Protein AF-A0A4R7RKN8-F1 (afdb_monomer_lite)

Radius of gyration: 35.59 Å; chains: 1; bounding box: 82×87×103 Å

Secondary structure (DSSP, 8-state):
-PPPPPP-----PPP------S-EEEEEEETTEEEEE--SS--EEEEEE-TTS-EEEE-SSS--EEEETTS--BSEEEE---S-EEEE--SSS-EEEEES-EESS-EEEE--BS--EEEEES-EESS-EEEE--BS--EEEES--STTSPPEEEEEEEEEE--BS--EEEE-SEEEEEEEEEEEBSS-EEEEE-TTS--EEEESS-EEEEE---SS-EEEEEEE-TEEEESS-EEEEE-SSEEEEEES-TT---EEEESS-EEEE--SS-EEEEE-SEEEEEEEEEEE--SS-EEEEE-TT-EEEEEEEEEE--SS-EEEEEEEEEEEESS-EEEE---SS-EEEEEEEEEEEEESS-EEEE--SS-EEEEEEEEEEEEEEEEEEE-SS-S-EEEEEEEEEEEEEEEEEE--SS-EEEEES-SS----S-EEE-S-EEEE--SSS-EEEEEESEEE-S-EEEEE-----SSTT-EEEEEEES-EESS-EEEEE-SSSEEEEEEES-EESS-EEEEE-BS--EEEEE---SSS-S----EEE-S-EEEE--BSS-EEEES---TTS----EEESS-EEEE--S-SS-EEEE-TTS--EESS-EEEES-SEE-

Foldseek 3Di:
DDDDDDDDPDPPDPPDPDLDQQWEWEWEDDPLEIETEADQGAEEWEWEQDPPQKIKIAHPPRRYWYQYPNHDTHRIDIHNHAEEYHYENAHYAYEYHAYLHEHNYEYYYAYAYHAYHAYHEQYEHQYEYEEHHHEEAYEAHQYALDPPTHAYEANAEYEEEDAYYEYEHEHEAYEHAEYHYEPHEEQYEYEPERPNQDGAYHHNEEYHEEAQYDAAHEYEYEYWHQHAEAAYEYEEEYEHHEYEYEYHDPPHLHAHAHLAEYAYEAYQEEYEYEAEHHYAANEEDHAHYHAYEYEEEYDQAYDDAYQEYEHAGHQAEYEYEHHHAEAHYQEEYEAHDQYPEEYEYEYAHAAEYAHNYEYEHEAHQEEYEYEYHYQEYEHQYEYEYAYDNYAEYEYEYAYLAYEAAEYYYHEHAHEYAYYAYHPADLHALRAEHQEEYYHAGHAAAAYEHEHESYEYNYEHAHEYAHADDPDLPGEHEAAHELYEYNEEAHAAHAYQHEYEYHAAQYEYQEEYEHEHHHYQYEHEQEHDPPDNPPPRHAYEANYEYYYAYEEEAYEYEFYDPDPPDDQRTHAHNEEYEAEQYHYDAHEYHYDPSHPYHHNYHYYYYHHPYYD

Sequence (611 aa):
MHAASSPTHRCLEALEPRIAPAGIVAVTFKGGHLTLSGDGEANLVAIEGGGSGLWFISDPVSGTQFKLNGEEATSELYLPVTGNLKVNLQGGDDNLQLFNLRIGGSVTLKDSEGRESISMLGNEVNGAVHLDTGMGDDIIQLGTSSYGELANQFNSSLTIKTGSGSDNVTVARGSYRNISADLGTGSDNFALSDEYYHGAIYVLGNVTIIGRGETDGASSIALGSETFLVTGNVKAQLGTGTGQLELNRLGQSGRSTINGNFSYQGATGSDNIYLRDNITVGGKLDLKMGKGDSQFDGDSRLDLTAGSLNYTAGTGTNYGGLDGITFTIVKDAVFNMASTTDSMFSISMEDAITVGGGLSYKGGKGGNEFSIVSEVVDIHGRLQFSSTRSMNNGFTLDADSALIGSFYYYGSRGGDILNIGDFYSQTTLGIQILGKTYLAMGSYESNELRVTDTIFRGSVSIYSGTTKGEDYERTEIVQMIDSAFQDYLYISQSGTQNSNVYLHNNTYFKTTSIYTGRGNDTVIMGNMTENLGNTHRSNLFYGAVKIILGAGNDTVILGSNDDGLIQVGNVFNSSVYLYGGSGTEDTAVYQTSFTNKFNGRLTARAFDIIN

Structure (mmCIF, N/CA/C/O backbone):
data_AF-A0A4R7RKN8-F1
#
_entry.id   AF-A0A4R7RKN8-F1
#
loop_
_atom_site.group_PDB
_atom_site.id
_atom_site.type_symbol
_atom_site.label_atom_id
_atom_site.label_alt_id
_atom_site.label_comp_id
_atom_site.label_asym_id
_atom_site.label_entity_id
_atom_site.label_seq_id
_atom_site.pdbx_PDB_ins_code
_atom_site.Cartn_x
_atom_site.Cartn_y
_atom_site.Cartn_z
_atom_site.occupancy
_atom_site.B_iso_or_equiv
_atom_site.auth_seq_id
_atom_site.auth_comp_id
_atom_site.auth_asym_id
_atom_site.auth_atom_id
_atom_site.pdbx_PDB_model_num
ATOM 1 N N . MET A 1 1 ? -16.980 70.652 54.643 1.00 42.28 1 MET A N 1
ATOM 2 C CA . MET A 1 1 ? -17.933 69.861 53.835 1.00 42.28 1 MET A CA 1
ATOM 3 C C . MET A 1 1 ? -17.710 68.400 54.164 1.00 42.28 1 MET A C 1
ATOM 5 O O . MET A 1 1 ? -16.567 67.965 54.151 1.00 42.28 1 MET A O 1
ATOM 9 N N . HIS A 1 2 ? -18.773 67.721 54.587 1.00 41.56 2 HIS A N 1
ATOM 10 C CA . HIS A 1 2 ? -18.755 66.372 55.147 1.00 41.56 2 HIS A CA 1
ATOM 11 C C . HIS A 1 2 ? -18.376 65.314 54.102 1.00 41.56 2 HIS A C 1
ATOM 13 O O . HIS A 1 2 ? -18.939 65.290 53.011 1.00 41.56 2 HIS A O 1
ATOM 19 N N . ALA A 1 3 ? -17.437 64.442 54.474 1.00 45.53 3 ALA A N 1
ATOM 20 C CA . ALA A 1 3 ? -17.086 63.231 53.747 1.00 45.53 3 ALA A CA 1
ATOM 21 C C . ALA A 1 3 ? -18.227 62.208 53.869 1.00 45.53 3 ALA A C 1
ATOM 23 O O . ALA A 1 3 ? -18.615 61.843 54.979 1.00 45.53 3 ALA A O 1
ATOM 24 N N . ALA A 1 4 ? -18.767 61.768 52.733 1.00 49.97 4 ALA A N 1
ATOM 25 C CA . ALA A 1 4 ? -19.723 60.671 52.658 1.00 49.97 4 ALA A CA 1
ATOM 26 C C . ALA A 1 4 ? -18.953 59.341 52.637 1.00 49.97 4 ALA A C 1
ATOM 28 O O . ALA A 1 4 ? -18.138 59.106 51.745 1.00 49.97 4 ALA A O 1
ATOM 29 N N . SER A 1 5 ? -19.183 58.491 53.637 1.00 55.81 5 SER A N 1
ATOM 30 C CA . SER A 1 5 ? -18.674 57.123 53.692 1.00 55.81 5 SER A CA 1
ATOM 31 C C . SER A 1 5 ? -19.453 56.231 52.721 1.00 55.81 5 SER A C 1
ATOM 33 O O . SER A 1 5 ? -20.664 56.059 52.854 1.00 55.81 5 SER A O 1
ATOM 35 N N . SER A 1 6 ? -18.751 55.648 51.746 1.00 57.94 6 SER A N 1
ATOM 36 C CA . SER A 1 6 ? -19.299 54.601 50.878 1.00 57.94 6 SER A CA 1
ATOM 37 C C . SER A 1 6 ? -19.712 53.368 51.693 1.00 57.94 6 SER A C 1
ATOM 39 O O . SER A 1 6 ? -18.959 52.948 52.577 1.00 57.94 6 SER A O 1
ATOM 41 N N . PRO A 1 7 ? -20.869 52.752 51.397 1.00 57.44 7 PRO A N 1
ATOM 42 C CA . PRO A 1 7 ? -21.296 51.525 52.052 1.00 57.44 7 PRO A CA 1
ATOM 43 C C . PRO A 1 7 ? -20.378 50.365 51.651 1.00 57.44 7 PRO A C 1
ATOM 45 O O . PRO A 1 7 ? -20.216 50.053 50.472 1.00 57.44 7 PRO A O 1
ATOM 48 N N . THR A 1 8 ? -19.781 49.709 52.644 1.00 54.69 8 THR A N 1
ATOM 49 C CA . THR A 1 8 ? -19.088 48.430 52.494 1.00 54.69 8 THR A CA 1
ATOM 50 C C . THR A 1 8 ? -20.116 47.348 52.166 1.00 54.69 8 THR A C 1
ATOM 52 O O . THR A 1 8 ? -20.802 46.826 53.045 1.00 54.69 8 THR A O 1
ATOM 55 N N . HIS A 1 9 ? -20.241 47.022 50.878 1.00 51.59 9 HIS A N 1
ATOM 56 C CA . HIS A 1 9 ? -20.934 45.820 50.429 1.00 51.59 9 HIS A CA 1
ATOM 57 C C . HIS A 1 9 ? -20.238 44.612 51.064 1.00 51.59 9 HIS A C 1
ATOM 59 O O . HIS A 1 9 ? -19.106 44.275 50.723 1.00 51.59 9 HIS A O 1
ATOM 65 N N . ARG A 1 10 ? -20.909 43.979 52.028 1.00 52.16 10 ARG A N 1
ATOM 66 C CA . ARG A 1 10 ? -20.549 42.639 52.479 1.00 52.16 10 ARG A CA 1
ATOM 67 C C . ARG A 1 10 ? -20.832 41.702 51.311 1.00 52.16 10 ARG A C 1
ATOM 69 O O . ARG A 1 10 ? -21.993 41.405 51.041 1.00 52.16 10 ARG A O 1
ATOM 76 N N . CYS A 1 11 ? -19.793 41.286 50.596 1.00 58.19 11 CYS A N 1
ATOM 77 C CA . CYS A 1 11 ? -19.895 40.117 49.738 1.00 58.19 11 CYS A CA 1
ATOM 78 C C . CYS A 1 11 ? -20.263 38.936 50.644 1.00 58.19 11 CYS A C 1
ATOM 80 O O . CYS A 1 11 ? -19.530 38.618 51.578 1.00 58.19 11 CYS A O 1
ATOM 82 N N . LEU A 1 12 ? -21.438 38.350 50.416 1.00 51.59 12 LEU A N 1
ATOM 83 C CA . LEU A 1 12 ? -21.724 36.992 50.856 1.00 51.59 12 LEU A CA 1
ATOM 84 C C . LEU A 1 12 ? -20.708 36.100 50.142 1.00 51.59 12 LEU A C 1
ATOM 86 O O . LEU A 1 12 ? -20.757 35.971 48.922 1.00 51.59 12 LEU A O 1
ATOM 90 N N . GLU A 1 13 ? -19.753 35.563 50.893 1.00 55.44 13 GLU A N 1
ATOM 91 C CA . GLU A 1 13 ? -18.920 34.453 50.440 1.00 55.44 13 GLU A CA 1
ATOM 92 C C . GLU A 1 13 ? -19.875 33.323 50.039 1.00 55.44 13 GLU A C 1
ATOM 94 O O . GLU A 1 13 ? -20.754 32.943 50.823 1.00 55.44 13 GLU A O 1
ATOM 99 N N . ALA A 1 14 ? -19.788 32.861 48.791 1.00 63.59 14 ALA A N 1
ATOM 100 C CA . ALA A 1 14 ? -20.546 31.696 48.367 1.00 63.59 14 ALA A CA 1
ATOM 101 C C . ALA A 1 14 ? -20.123 30.538 49.275 1.00 63.59 14 ALA A C 1
ATOM 103 O O . ALA A 1 14 ? -18.936 30.234 49.365 1.00 63.59 14 ALA A O 1
ATOM 104 N N . LEU A 1 15 ? -21.090 29.956 49.991 1.00 53.16 15 LEU A N 1
ATOM 105 C CA . LEU A 1 15 ? -20.882 28.739 50.769 1.00 53.16 15 LEU A CA 1
ATOM 106 C C . LEU A 1 15 ? -20.134 27.737 49.887 1.00 53.16 15 LEU A C 1
ATOM 108 O O . LEU A 1 15 ? -20.576 27.478 48.766 1.00 53.16 15 LEU A O 1
ATOM 112 N N . GLU A 1 16 ? -19.014 27.215 50.393 1.00 59.09 16 GLU A N 1
ATOM 113 C CA . GLU A 1 16 ? -18.271 26.124 49.764 1.00 59.09 16 GLU A CA 1
ATOM 114 C C . GLU A 1 16 ? -19.278 25.062 49.297 1.00 59.09 16 GLU A C 1
ATOM 116 O O . GLU A 1 16 ? -20.188 24.735 50.077 1.00 59.09 16 GLU A O 1
ATOM 121 N N . PRO A 1 17 ? -19.191 24.566 48.046 1.00 55.41 17 PRO A N 1
ATOM 122 C CA . PRO A 1 17 ? -20.092 23.533 47.570 1.00 55.41 17 PRO A CA 1
ATOM 123 C C . PRO A 1 17 ? -20.075 22.407 48.593 1.00 55.41 17 PRO A C 1
ATOM 125 O O . PRO A 1 17 ? -19.042 21.787 48.846 1.00 55.41 17 PRO A O 1
ATOM 128 N N . ARG A 1 18 ? -21.215 22.187 49.254 1.00 47.03 18 ARG A N 1
ATOM 129 C CA . ARG A 1 18 ? -21.382 20.988 50.065 1.00 47.03 18 ARG A CA 1
ATOM 130 C C . ARG A 1 18 ? -21.077 19.825 49.135 1.00 47.03 18 ARG A C 1
ATOM 132 O O . ARG A 1 18 ? -21.573 19.834 48.012 1.00 47.03 18 ARG A O 1
ATOM 139 N N . ILE A 1 19 ? -20.275 18.877 49.613 1.00 59.31 19 ILE A N 1
ATOM 140 C CA . ILE A 1 19 ? -20.050 17.576 48.980 1.00 59.31 19 ILE A CA 1
ATOM 141 C C . ILE A 1 19 ? -21.425 16.901 48.894 1.00 59.31 19 ILE A C 1
ATOM 143 O O . ILE A 1 19 ? -21.843 16.184 49.802 1.00 59.31 19 ILE A O 1
ATOM 147 N N . ALA A 1 20 ? -22.207 17.263 47.881 1.00 59.47 20 ALA A N 1
ATOM 148 C CA . ALA A 1 20 ? -23.377 16.518 47.487 1.00 59.47 20 ALA A CA 1
ATOM 149 C C . ALA A 1 20 ? -22.857 15.155 47.006 1.00 59.47 20 ALA A C 1
ATOM 151 O O . ALA A 1 20 ? -21.768 15.109 46.427 1.00 59.47 20 ALA A O 1
ATOM 152 N N . PRO A 1 21 ? -23.555 14.049 47.311 1.00 66.06 21 PRO A N 1
ATOM 153 C CA . PRO A 1 21 ? -23.196 12.754 46.740 1.00 66.06 21 PRO A CA 1
ATOM 154 C C . PRO A 1 21 ? -23.071 12.893 45.217 1.00 66.06 21 PRO A C 1
ATOM 156 O O . PRO A 1 21 ? -23.854 13.633 44.623 1.00 66.06 21 PRO A O 1
ATOM 159 N N . ALA A 1 22 ? -22.085 12.217 44.617 1.00 78.69 22 ALA A N 1
ATOM 160 C CA . ALA A 1 22 ? -21.741 12.358 43.196 1.00 78.69 22 ALA A CA 1
ATOM 161 C C . ALA A 1 22 ? -22.883 11.996 42.228 1.00 78.69 22 ALA A C 1
ATOM 163 O O . ALA A 1 22 ? -22.834 12.360 41.066 1.00 78.69 22 ALA A O 1
ATOM 164 N N . GLY A 1 23 ? -23.933 11.344 42.722 1.00 92.56 23 GLY A N 1
ATOM 165 C CA . GLY A 1 23 ? -25.165 11.071 41.994 1.00 92.56 23 GLY A CA 1
ATOM 166 C C . GLY A 1 23 ? -25.950 9.948 42.667 1.00 92.56 23 GLY A C 1
ATOM 167 O O . GLY A 1 23 ? -25.473 9.305 43.615 1.00 92.56 23 GLY A O 1
ATOM 168 N N . ILE A 1 24 ? -27.179 9.714 42.216 1.00 95.62 24 ILE A N 1
ATOM 169 C CA . ILE A 1 24 ? -28.007 8.571 42.604 1.00 95.62 24 ILE A CA 1
ATOM 170 C C . ILE A 1 24 ? -28.349 7.749 41.362 1.00 95.62 24 ILE A C 1
ATOM 172 O O . ILE A 1 24 ? -29.172 8.141 40.537 1.00 95.62 24 ILE A O 1
ATOM 176 N N . VAL A 1 25 ? -27.834 6.522 41.311 1.00 97.31 25 VAL A N 1
ATOM 177 C CA . VAL A 1 25 ? -28.159 5.545 40.270 1.00 97.31 25 VAL A CA 1
ATOM 178 C C . VAL A 1 25 ? -29.344 4.686 40.713 1.00 97.31 25 VAL A C 1
ATOM 180 O O . VAL A 1 25 ? -29.283 3.918 41.678 1.00 97.31 25 VAL A O 1
ATOM 183 N N . ALA A 1 26 ? -30.452 4.768 39.983 1.00 98.06 26 ALA A N 1
ATOM 184 C CA . ALA A 1 26 ? -31.601 3.895 40.175 1.00 98.06 26 ALA A CA 1
ATOM 185 C C . ALA A 1 26 ? -31.311 2.484 39.640 1.00 98.06 26 ALA A C 1
ATOM 187 O O . ALA A 1 26 ? -30.975 2.294 38.471 1.00 98.06 26 ALA A O 1
ATOM 188 N N . VAL A 1 27 ? -31.506 1.474 40.489 1.00 98.31 27 VAL A N 1
ATOM 189 C CA . VAL A 1 27 ? -31.239 0.066 40.176 1.00 98.31 27 VAL A CA 1
ATOM 190 C C . VAL A 1 27 ? -32.550 -0.704 40.122 1.00 98.31 27 VAL A C 1
ATOM 192 O O . VAL A 1 27 ? -33.310 -0.728 41.083 1.00 98.31 27 VAL A O 1
ATOM 195 N N . THR A 1 28 ? -32.832 -1.371 39.006 1.00 98.31 28 THR A N 1
ATOM 196 C CA . THR A 1 28 ? -33.967 -2.294 38.874 1.00 98.31 28 THR A CA 1
ATOM 197 C C . THR A 1 28 ? -33.461 -3.710 38.661 1.00 98.31 28 THR A C 1
ATOM 199 O O . THR A 1 28 ? -32.707 -3.969 37.722 1.00 98.31 28 THR A O 1
ATOM 202 N N . PHE A 1 29 ? -33.925 -4.643 39.492 1.00 97.94 29 PHE A N 1
ATOM 203 C CA . PHE A 1 29 ? -33.622 -6.066 39.348 1.00 97.94 29 PHE A CA 1
ATOM 204 C C . PHE A 1 29 ? -34.909 -6.881 39.239 1.00 97.94 29 PHE A C 1
ATOM 206 O O . PHE A 1 29 ? -35.683 -6.974 40.193 1.00 97.94 29 PHE A O 1
ATOM 213 N N . LYS A 1 30 ? -35.157 -7.475 38.065 1.00 98.06 30 LYS A N 1
ATOM 214 C CA . LYS A 1 30 ? -36.385 -8.239 37.799 1.00 98.06 30 LYS A CA 1
ATOM 215 C C . LYS A 1 30 ? -36.113 -9.425 36.886 1.00 98.06 30 LYS A C 1
ATOM 217 O O . LYS A 1 30 ? -35.600 -9.264 35.785 1.00 98.06 30 LYS A O 1
ATOM 222 N N . GLY A 1 31 ? -36.501 -10.622 37.332 1.00 96.12 31 GLY A N 1
ATOM 223 C CA . GLY A 1 31 ? -36.382 -11.848 36.534 1.00 96.12 31 GLY A CA 1
ATOM 224 C C . GLY A 1 31 ? -34.944 -12.193 36.134 1.00 96.12 31 GLY A C 1
ATOM 225 O O . GLY A 1 31 ? -34.738 -12.730 35.054 1.00 96.12 31 GLY A O 1
ATOM 226 N N . GLY A 1 32 ? -33.953 -11.835 36.957 1.00 96.81 32 GLY A N 1
ATOM 227 C CA . GLY A 1 32 ? -32.534 -12.046 36.652 1.00 96.81 32 GLY A CA 1
ATOM 228 C C . GLY A 1 32 ? -31.902 -10.980 35.749 1.00 96.81 32 GLY A C 1
ATOM 229 O O . GLY A 1 32 ? -30.714 -11.086 35.462 1.00 96.81 32 GLY A O 1
ATOM 230 N N . HIS A 1 33 ? -32.653 -9.963 35.312 1.00 97.88 33 HIS A N 1
ATOM 231 C CA . HIS A 1 33 ? -32.143 -8.832 34.531 1.00 97.88 33 HIS A CA 1
ATOM 232 C C . HIS A 1 33 ? -31.826 -7.640 35.439 1.00 97.88 33 HIS A C 1
ATOM 234 O O . HIS A 1 33 ? -32.627 -7.314 36.321 1.00 97.88 33 HIS A O 1
ATOM 240 N N . LEU A 1 34 ? -30.698 -6.977 35.183 1.00 98.19 34 LEU A N 1
ATOM 241 C CA . LEU A 1 34 ? -30.262 -5.762 35.869 1.00 98.19 34 LEU A CA 1
ATOM 242 C C . LEU A 1 34 ? -30.430 -4.551 34.946 1.00 98.19 34 LEU A C 1
ATOM 244 O O . LEU A 1 34 ? -30.046 -4.587 33.776 1.00 98.19 34 LEU A O 1
ATOM 248 N N . THR A 1 35 ? -31.019 -3.476 35.461 1.00 98.44 35 THR A N 1
ATOM 249 C CA . THR A 1 35 ? -31.068 -2.169 34.797 1.00 98.44 35 THR A CA 1
ATOM 250 C C . THR A 1 35 ? -30.558 -1.092 35.742 1.00 98.44 35 THR A C 1
ATOM 252 O O . THR A 1 35 ? -31.062 -0.988 36.858 1.00 98.44 35 THR A O 1
ATOM 255 N N . LEU A 1 36 ? -29.592 -0.300 35.286 1.00 98.31 36 LEU A N 1
ATOM 256 C CA . LEU A 1 36 ? -29.074 0.886 35.961 1.00 98.31 36 LEU A CA 1
ATOM 257 C C . LEU A 1 36 ? -29.529 2.130 35.198 1.00 98.31 36 LEU A C 1
ATOM 259 O O . LEU A 1 36 ? -29.464 2.153 33.967 1.00 98.31 36 LEU A O 1
ATOM 263 N N . SER A 1 37 ? -30.009 3.133 35.924 1.00 98.19 37 SER A N 1
ATOM 264 C CA . SER A 1 37 ? -30.375 4.434 35.378 1.00 98.19 37 SER A CA 1
ATOM 265 C C . SER A 1 37 ? -29.752 5.532 36.225 1.00 98.19 37 SER A C 1
ATOM 267 O O . SER A 1 37 ? -30.117 5.643 37.392 1.00 98.19 37 SER A O 1
ATOM 269 N N . GLY A 1 38 ? -28.852 6.319 35.653 1.00 96.81 38 GLY A N 1
ATOM 270 C CA . GLY A 1 38 ? -28.272 7.480 36.325 1.00 96.81 38 GLY A CA 1
ATOM 271 C C . GLY A 1 38 ? -29.246 8.652 36.383 1.00 96.81 38 GLY A C 1
ATOM 272 O O . GLY A 1 38 ? -30.411 8.544 35.966 1.00 96.81 38 GLY A O 1
ATOM 273 N N . ASP A 1 39 ? -28.756 9.737 36.959 1.00 95.81 39 ASP A N 1
ATOM 274 C CA . ASP A 1 39 ? -29.462 10.986 37.222 1.00 95.81 39 ASP A CA 1
ATOM 275 C C . ASP A 1 39 ? -28.971 12.161 36.362 1.00 95.81 39 ASP A C 1
ATOM 277 O O . ASP A 1 39 ? -29.488 13.268 36.521 1.00 95.81 39 ASP A O 1
ATOM 281 N N . GLY A 1 40 ? -28.044 11.912 35.430 1.00 94.88 40 GLY A N 1
ATOM 282 C CA . GLY A 1 40 ? -27.421 12.925 34.577 1.00 94.88 40 GLY A CA 1
ATOM 283 C C . GLY A 1 40 ? -26.260 13.684 35.229 1.00 94.88 40 GLY A C 1
ATOM 284 O O . GLY A 1 40 ? -25.794 14.671 34.663 1.00 94.88 40 GLY A O 1
ATOM 285 N N . GLU A 1 41 ? -25.827 13.272 36.424 1.00 94.62 41 GLU A N 1
ATOM 286 C CA . GLU A 1 41 ? -24.601 13.749 37.073 1.00 94.62 41 GLU A CA 1
ATOM 287 C C . GLU A 1 41 ? -23.450 12.752 36.837 1.00 94.62 41 GLU A C 1
ATOM 289 O O . GLU A 1 41 ? -23.668 11.640 36.368 1.00 94.62 41 GLU A O 1
ATOM 294 N N . ALA A 1 42 ? -22.214 13.123 37.183 1.00 94.62 42 ALA A N 1
ATOM 295 C CA . ALA A 1 42 ? -21.057 12.236 37.041 1.00 94.62 42 ALA A CA 1
ATOM 296 C C . ALA A 1 42 ? -21.107 11.068 38.044 1.00 94.62 42 ALA A C 1
ATOM 298 O O . ALA A 1 42 ? -20.873 11.257 39.240 1.00 94.62 42 ALA A O 1
ATOM 299 N N . ASN A 1 43 ? -21.355 9.848 37.572 1.00 95.69 43 ASN A N 1
ATOM 300 C CA . ASN A 1 43 ? -21.441 8.660 38.412 1.00 95.69 43 ASN A CA 1
ATOM 301 C C . ASN A 1 43 ? -20.226 7.742 38.250 1.00 95.69 43 ASN A C 1
ATOM 303 O O . ASN A 1 43 ? -19.734 7.504 37.149 1.00 95.69 43 ASN A O 1
ATOM 307 N N . LEU A 1 44 ? -19.788 7.124 39.350 1.00 95.94 44 LEU A N 1
ATOM 308 C CA . LEU A 1 44 ? -18.836 6.017 39.308 1.00 95.94 44 LEU A CA 1
ATOM 309 C C . LEU A 1 44 ? -19.531 4.725 39.734 1.00 95.94 44 LEU A C 1
ATOM 311 O O . LEU A 1 44 ? -20.029 4.595 40.852 1.00 95.94 44 LEU A O 1
ATOM 315 N N . VAL A 1 45 ? -19.545 3.742 38.836 1.00 97.31 45 VAL A N 1
ATOM 316 C CA . VAL A 1 45 ? -20.195 2.450 39.046 1.00 97.31 45 VAL A CA 1
ATOM 317 C C . VAL A 1 45 ? -19.225 1.319 38.728 1.00 97.31 45 VAL A C 1
ATOM 319 O O . VAL A 1 45 ? -18.856 1.107 37.577 1.00 97.31 45 VAL A O 1
ATOM 322 N N . ALA A 1 46 ? -18.873 0.524 39.733 1.00 97.69 46 ALA A N 1
ATOM 323 C CA . ALA A 1 46 ? -18.143 -0.725 39.562 1.00 97.69 46 ALA A CA 1
ATOM 324 C C . ALA A 1 46 ? -19.080 -1.923 39.770 1.00 97.69 46 ALA A C 1
ATOM 326 O O . ALA A 1 46 ? -19.857 -1.957 40.723 1.00 97.69 46 ALA A O 1
ATOM 327 N N . ILE A 1 47 ? -19.004 -2.918 38.884 1.00 97.62 47 ILE A N 1
ATOM 328 C CA . ILE A 1 47 ? -19.710 -4.196 38.996 1.00 97.62 47 ILE A CA 1
ATOM 329 C C . ILE A 1 47 ? -18.693 -5.329 38.891 1.00 97.62 47 ILE A C 1
ATOM 331 O O . ILE A 1 47 ? -18.111 -5.558 37.830 1.00 97.62 47 ILE A O 1
ATOM 335 N N . GLU A 1 48 ? -18.519 -6.077 39.975 1.00 97.50 48 GLU A N 1
ATOM 336 C CA . GLU A 1 48 ? -17.587 -7.200 40.046 1.00 97.50 48 GLU A CA 1
ATOM 337 C C . GLU A 1 48 ? -18.316 -8.540 40.201 1.00 97.50 48 GLU A C 1
ATOM 339 O O . GLU A 1 48 ? -19.270 -8.685 40.973 1.00 97.50 48 GLU A O 1
ATOM 344 N N . GLY A 1 49 ? -17.860 -9.549 39.461 1.00 95.69 49 GLY A N 1
ATOM 345 C CA . GLY A 1 49 ? -18.356 -10.915 39.557 1.00 95.69 49 GLY A CA 1
ATOM 346 C C . GLY A 1 49 ? -17.818 -11.624 40.796 1.00 95.69 49 GLY A C 1
ATOM 347 O O . GLY A 1 49 ? -16.633 -11.927 40.892 1.00 95.69 49 GLY A O 1
ATOM 348 N N . GLY A 1 50 ? -18.700 -11.963 41.733 1.00 89.44 50 GLY A N 1
ATOM 349 C CA . GLY A 1 50 ? -18.371 -12.767 42.905 1.00 89.44 50 GLY A CA 1
ATOM 350 C C . GLY A 1 50 ? -18.348 -14.273 42.616 1.00 89.44 50 GLY A C 1
ATOM 351 O O . GLY A 1 50 ? -19.061 -14.785 41.749 1.00 89.44 50 GLY A O 1
ATOM 352 N N . GLY A 1 51 ? -17.591 -15.027 43.425 1.00 79.44 51 GLY A N 1
ATOM 353 C CA . GLY A 1 51 ? -17.387 -16.484 43.299 1.00 79.44 51 GLY A CA 1
ATOM 354 C C . GLY A 1 51 ? -18.627 -17.389 43.452 1.00 79.44 51 GLY A C 1
ATOM 355 O O . GLY A 1 51 ? -18.488 -18.607 43.513 1.00 79.44 51 GLY A O 1
ATOM 356 N N . SER A 1 52 ? -19.837 -16.829 43.512 1.00 86.25 52 SER A N 1
ATOM 357 C CA . SER A 1 52 ? -21.122 -17.540 43.636 1.00 86.25 52 SER A CA 1
ATOM 358 C C . SER A 1 52 ? -22.166 -17.121 42.588 1.00 86.25 52 SER A C 1
ATOM 360 O O . SER A 1 52 ? -23.332 -17.493 42.702 1.00 86.25 52 SER A O 1
ATOM 362 N N . GLY A 1 53 ? -21.773 -16.344 41.571 1.00 87.50 53 GLY A N 1
ATOM 363 C CA . GLY A 1 53 ? -22.710 -15.768 40.596 1.00 87.50 53 GLY A CA 1
ATOM 364 C C . GLY A 1 53 ? -23.487 -14.556 41.124 1.00 87.50 53 GLY A C 1
ATOM 365 O O . GLY A 1 53 ? -24.377 -14.058 40.440 1.00 87.50 53 GLY A O 1
ATOM 366 N N . LEU A 1 54 ? -23.153 -14.074 42.325 1.00 96.00 54 LEU A N 1
ATOM 367 C CA . LEU A 1 54 ? -23.560 -12.756 42.805 1.00 96.00 54 LEU A CA 1
ATOM 368 C C . LEU A 1 54 ? -22.672 -11.689 42.172 1.00 96.00 54 LEU A C 1
ATOM 370 O O . LEU A 1 54 ? -21.461 -11.868 42.090 1.00 96.00 54 LEU A O 1
ATOM 374 N N . TRP A 1 55 ? -23.269 -10.584 41.747 1.00 97.38 55 TRP A N 1
ATOM 375 C CA . TRP A 1 55 ? -22.550 -9.389 41.323 1.00 97.38 55 TRP A CA 1
ATOM 376 C C . TRP A 1 55 ? -22.522 -8.396 42.476 1.00 97.38 55 TRP A C 1
ATOM 378 O O . TRP A 1 55 ? -23.552 -8.182 43.123 1.00 97.38 55 TRP A O 1
ATOM 388 N N . PHE A 1 56 ? -21.354 -7.815 42.718 1.00 97.44 56 PHE A N 1
ATOM 389 C CA . PHE A 1 56 ? -21.135 -6.752 43.685 1.00 97.44 56 PHE A CA 1
ATOM 390 C C . PHE A 1 56 ? -21.126 -5.415 42.948 1.00 97.44 56 PHE A C 1
ATOM 392 O O . PHE A 1 56 ? -20.272 -5.208 42.092 1.00 97.44 56 PHE A O 1
ATOM 399 N N . ILE A 1 57 ? -22.102 -4.553 43.236 1.00 97.62 57 ILE A N 1
ATOM 400 C CA . ILE A 1 57 ? -22.218 -3.210 42.656 1.00 97.62 57 ILE A CA 1
ATOM 401 C C . ILE A 1 57 ? -21.797 -2.207 43.723 1.00 97.62 57 ILE A C 1
ATOM 403 O O . ILE A 1 57 ? -22.348 -2.241 44.827 1.00 97.62 57 ILE A O 1
ATOM 407 N N . SER A 1 58 ? -20.853 -1.332 43.405 1.00 96.94 58 SER A N 1
ATOM 408 C CA . SER A 1 58 ? -20.289 -0.368 44.348 1.00 96.94 58 SER A CA 1
ATOM 409 C C . SER A 1 58 ? -19.788 0.896 43.653 1.00 96.94 58 SER A C 1
ATOM 411 O O . SER A 1 58 ? -19.708 0.966 42.426 1.00 96.94 58 SER A O 1
ATOM 413 N N . ASP A 1 59 ? -19.438 1.888 44.467 1.00 93.38 59 ASP A N 1
ATOM 414 C CA . ASP A 1 59 ? -18.599 3.013 44.075 1.00 93.38 59 ASP A CA 1
ATOM 415 C C . ASP A 1 59 ? -17.314 2.998 44.925 1.00 93.38 59 ASP A C 1
ATOM 417 O O . ASP A 1 59 ? -17.375 3.271 46.129 1.00 93.38 59 ASP A O 1
ATOM 421 N N . PRO A 1 60 ? -16.144 2.679 44.350 1.00 82.50 60 PRO A N 1
ATOM 422 C CA . PRO A 1 60 ? -14.882 2.689 45.080 1.00 82.50 60 PRO A CA 1
ATOM 423 C C . PRO A 1 60 ? -14.423 4.058 45.617 1.00 82.50 60 PRO A C 1
ATOM 425 O O . PRO A 1 60 ? -13.581 4.058 46.518 1.00 82.50 60 PRO A O 1
ATOM 428 N N . VAL A 1 61 ? -14.876 5.206 45.081 1.00 82.88 61 VAL A N 1
ATOM 429 C CA . VAL A 1 61 ? -14.250 6.517 45.382 1.00 82.88 61 VAL A CA 1
ATOM 430 C C . VAL A 1 61 ? -15.191 7.740 45.398 1.00 82.88 61 VAL A C 1
ATOM 432 O O . VAL A 1 61 ? -14.948 8.647 46.194 1.00 82.88 61 VAL A O 1
ATOM 435 N N . SER A 1 62 ? -16.214 7.834 44.541 1.00 71.44 62 SER A N 1
ATOM 436 C CA . SER A 1 62 ? -16.866 9.116 44.190 1.00 71.44 62 SER A CA 1
ATOM 437 C C . SER A 1 62 ? -18.070 9.519 45.060 1.00 71.44 62 SER A C 1
ATOM 439 O O . SER A 1 62 ? -18.403 10.698 45.149 1.00 71.44 62 SER A O 1
ATOM 441 N N . GLY A 1 63 ? -18.679 8.581 45.787 1.00 89.19 63 GLY A N 1
ATOM 442 C CA . GLY A 1 63 ? -19.868 8.814 46.608 1.00 89.19 63 GLY A CA 1
ATOM 443 C C . GLY A 1 63 ? -21.213 8.648 45.883 1.00 89.19 63 GLY A C 1
ATOM 444 O O . GLY A 1 63 ? -22.231 9.070 46.439 1.00 89.19 63 GLY A O 1
ATOM 445 N N . THR A 1 64 ? -21.246 8.047 44.690 1.00 95.50 64 THR A N 1
ATOM 446 C CA . THR A 1 64 ? -22.461 7.583 44.008 1.00 95.50 64 THR A CA 1
ATOM 447 C C . THR A 1 64 ? -23.232 6.620 44.913 1.00 95.50 64 THR A C 1
ATOM 449 O O . THR A 1 64 ? -22.667 5.719 45.537 1.00 95.50 64 THR A O 1
ATOM 452 N N . GLN A 1 65 ? -24.548 6.814 45.000 1.00 96.19 65 GLN A N 1
ATOM 453 C CA . GLN A 1 65 ? -25.439 5.935 45.758 1.00 96.19 65 GLN A CA 1
ATOM 454 C C . GLN A 1 65 ? -26.382 5.163 44.834 1.00 96.19 65 GLN A C 1
ATOM 456 O O . GLN A 1 65 ? -26.759 5.629 43.763 1.00 96.19 65 GLN A O 1
ATOM 461 N N . PHE A 1 66 ? -26.823 3.988 45.275 1.00 97.44 66 PHE A N 1
ATOM 462 C CA . PHE A 1 66 ? -27.632 3.058 44.496 1.00 97.44 66 PHE A CA 1
ATOM 463 C C . PHE A 1 66 ? -29.014 2.877 45.112 1.00 97.44 66 PHE A C 1
ATOM 465 O O . PHE A 1 66 ? -29.148 2.523 46.282 1.00 97.44 66 PHE A O 1
ATOM 472 N N . LYS A 1 67 ? -30.064 3.077 44.311 1.00 97.75 67 LYS A N 1
ATOM 473 C CA . LYS A 1 67 ? -31.460 2.976 44.753 1.00 97.75 67 LYS A CA 1
ATOM 474 C C . LYS A 1 67 ? -32.144 1.736 44.176 1.00 97.75 67 LYS A C 1
ATOM 476 O O . LYS A 1 67 ? -32.685 1.787 43.070 1.00 97.75 67 LYS A O 1
ATOM 481 N N . LEU A 1 68 ? -32.148 0.619 44.908 1.00 97.94 68 LEU A N 1
ATOM 482 C CA . LEU A 1 68 ? -32.730 -0.643 44.432 1.00 97.94 68 LEU A CA 1
ATOM 483 C C . LEU A 1 68 ? -34.262 -0.633 44.497 1.00 97.94 68 LEU A C 1
ATOM 485 O O . LEU A 1 68 ? -34.844 -0.553 45.569 1.00 97.94 68 LEU A O 1
ATOM 489 N N . ASN A 1 69 ? -34.933 -0.754 43.350 1.00 96.69 69 ASN A N 1
ATOM 490 C CA . ASN A 1 69 ? -36.391 -0.880 43.223 1.00 96.69 69 ASN A CA 1
ATOM 491 C C . ASN A 1 69 ? -37.194 0.191 44.001 1.00 96.69 69 ASN A C 1
ATOM 493 O O . ASN A 1 69 ? -38.326 -0.054 44.416 1.00 96.69 69 ASN A O 1
ATOM 497 N N . GLY A 1 70 ? -36.621 1.387 44.173 1.00 95.25 70 GLY A N 1
ATOM 498 C CA . GLY A 1 70 ? -37.243 2.504 44.887 1.00 95.25 70 GLY A CA 1
ATOM 499 C C . GLY A 1 70 ? -37.004 2.543 46.402 1.00 95.25 70 GLY A C 1
ATOM 500 O O . GLY A 1 70 ? -37.537 3.451 47.039 1.00 95.25 70 GLY A O 1
ATOM 501 N N . GLU A 1 71 ? -36.210 1.625 46.959 1.00 96.81 71 GLU A N 1
ATOM 502 C CA . GLU A 1 71 ? -35.792 1.622 48.371 1.00 96.81 71 GLU A CA 1
ATOM 503 C C . GLU A 1 71 ? -34.886 2.816 48.722 1.00 96.81 71 GLU A C 1
ATOM 505 O O . GLU A 1 71 ? -34.615 3.666 47.879 1.00 96.81 71 GLU A O 1
ATOM 510 N N . GLU A 1 72 ? -34.448 2.930 49.976 1.00 96.19 72 GLU A N 1
ATOM 511 C CA . GLU A 1 72 ? -33.461 3.946 50.367 1.00 96.19 72 GLU A CA 1
ATOM 512 C C . GLU A 1 72 ? -32.121 3.702 49.660 1.00 96.19 72 GLU A C 1
ATOM 514 O O . GLU A 1 72 ? -31.754 2.561 49.379 1.00 96.19 72 GLU A O 1
ATOM 519 N N . ALA A 1 73 ? -31.400 4.780 49.351 1.00 96.62 73 ALA A N 1
ATOM 520 C CA . ALA A 1 73 ? -30.136 4.674 48.634 1.00 96.62 73 ALA A CA 1
ATOM 521 C C . ALA A 1 73 ? -29.044 4.052 49.526 1.00 96.62 73 ALA A C 1
ATOM 523 O O . ALA A 1 73 ? -28.919 4.390 50.705 1.00 96.62 73 ALA A O 1
ATOM 524 N N . THR A 1 74 ? -28.242 3.152 48.962 1.00 96.12 74 THR A N 1
ATOM 525 C CA . THR A 1 74 ? -27.115 2.489 49.636 1.00 96.12 74 THR A CA 1
ATOM 526 C C . THR A 1 74 ? -25.818 2.737 48.869 1.00 96.12 74 THR A C 1
ATOM 528 O O . THR A 1 74 ? -25.845 3.130 47.710 1.00 96.12 74 THR A O 1
ATOM 531 N N . SER A 1 75 ? -24.658 2.519 49.490 1.00 94.19 75 SER A N 1
ATOM 532 C CA . SER A 1 75 ? -23.362 2.614 48.794 1.00 94.19 75 SER A CA 1
ATOM 533 C C . SER A 1 75 ? -23.006 1.353 48.000 1.00 94.19 75 SER A C 1
ATOM 535 O O . SER A 1 75 ? -22.096 1.378 47.180 1.00 94.19 75 SER A O 1
ATOM 537 N N . GLU A 1 76 ? -23.690 0.238 48.267 1.00 96.62 76 GLU A N 1
ATOM 538 C CA . GLU A 1 76 ? -23.364 -1.079 47.720 1.00 96.62 76 GLU A CA 1
ATOM 539 C C . GLU A 1 76 ? -24.619 -1.943 47.552 1.00 96.62 76 GLU A C 1
ATOM 541 O O . GLU A 1 76 ? -25.576 -1.822 48.329 1.00 96.62 76 GLU A O 1
ATOM 546 N N . LEU A 1 77 ? -24.593 -2.859 46.578 1.00 97.38 77 LEU A N 1
ATOM 547 C CA . LEU A 1 77 ? -25.624 -3.874 46.345 1.00 97.38 77 LEU A CA 1
ATOM 548 C C . LEU A 1 77 ? -25.007 -5.229 45.961 1.00 97.38 77 LEU A C 1
ATOM 550 O O . LEU A 1 77 ? -23.967 -5.298 45.312 1.00 97.38 77 LEU A O 1
ATOM 554 N N . TYR A 1 78 ? -25.710 -6.316 46.297 1.00 96.94 78 TYR A N 1
ATOM 555 C CA . TYR A 1 78 ? -25.352 -7.687 45.918 1.00 96.94 78 TYR A CA 1
ATOM 556 C C . TYR A 1 78 ? -26.535 -8.351 45.216 1.00 96.94 78 TYR A C 1
ATOM 558 O O . TYR A 1 78 ? -27.584 -8.548 45.831 1.00 96.94 78 TYR A O 1
ATOM 566 N N . LEU A 1 79 ? -26.387 -8.703 43.936 1.00 97.25 79 LEU A N 1
ATOM 567 C CA . LEU A 1 79 ? -27.503 -9.189 43.115 1.00 97.25 79 LEU A CA 1
ATOM 568 C C . LEU A 1 79 ? -27.142 -10.471 42.340 1.00 97.25 79 LEU A C 1
ATOM 570 O O . LEU A 1 79 ? -26.085 -10.524 41.716 1.00 97.25 79 LEU A O 1
ATOM 574 N N . PRO A 1 80 ? -28.008 -11.504 42.312 1.00 96.56 80 PRO A N 1
ATOM 575 C CA . PRO A 1 80 ? -27.795 -12.720 41.521 1.00 96.56 80 PRO A CA 1
ATOM 576 C C . PRO A 1 80 ? -28.221 -12.510 40.058 1.00 96.56 80 PRO A C 1
ATOM 578 O O . PRO A 1 80 ? -29.274 -12.987 39.626 1.00 96.56 80 PRO A O 1
ATOM 581 N N . VAL A 1 81 ? -27.445 -11.746 39.291 1.00 94.88 81 VAL A N 1
ATOM 582 C CA . VAL A 1 81 ? -27.788 -11.414 37.899 1.00 94.88 81 VAL A CA 1
ATOM 583 C C . VAL A 1 81 ? -27.418 -12.565 36.965 1.00 94.88 81 VAL A C 1
ATOM 585 O O . VAL A 1 81 ? -26.280 -13.021 36.932 1.00 94.88 81 VAL A O 1
ATOM 588 N N . THR A 1 82 ? -28.391 -13.036 36.183 1.00 94.94 82 THR A N 1
ATOM 589 C CA . THR A 1 82 ? -28.215 -14.165 35.247 1.00 94.94 82 THR A CA 1
ATOM 590 C C . THR A 1 82 ? -28.621 -13.832 33.809 1.00 94.94 82 THR A C 1
ATOM 592 O O . THR A 1 82 ? -28.332 -14.603 32.896 1.00 94.94 82 THR A O 1
ATOM 595 N N . GLY A 1 83 ? -29.339 -12.725 33.604 1.00 96.06 83 GLY A N 1
ATOM 596 C CA . GLY A 1 83 ? -29.926 -12.316 32.330 1.00 96.06 83 GLY A CA 1
ATOM 597 C C . GLY A 1 83 ? -29.157 -11.185 31.648 1.00 96.06 83 GLY A C 1
ATOM 598 O O . GLY A 1 83 ? -27.950 -11.274 31.437 1.00 96.06 83 GLY A O 1
ATOM 599 N N . ASN A 1 84 ? -29.889 -10.137 31.264 1.00 98.06 84 ASN A N 1
ATOM 600 C CA . ASN A 1 84 ? -29.340 -8.963 30.577 1.00 98.06 84 ASN A CA 1
ATOM 601 C C . ASN A 1 84 ? -28.830 -7.924 31.582 1.00 98.06 84 ASN A C 1
ATOM 603 O O . ASN A 1 84 ? -29.416 -7.772 32.657 1.00 98.06 84 ASN A O 1
ATOM 607 N N . LEU A 1 85 ? -27.835 -7.149 31.157 1.00 98.25 85 LEU A N 1
ATOM 608 C CA . LEU A 1 85 ? -27.404 -5.912 31.799 1.00 98.25 85 LEU A CA 1
ATOM 609 C C . LEU A 1 85 ? -27.769 -4.729 30.897 1.00 98.25 85 LEU A C 1
ATOM 611 O O . LEU A 1 85 ? -27.367 -4.685 29.735 1.00 98.25 85 LEU A O 1
ATOM 615 N N . LYS A 1 86 ? -28.528 -3.772 31.429 1.00 98.44 86 LYS A N 1
ATOM 616 C CA . LYS A 1 86 ? -28.825 -2.501 30.765 1.00 98.44 86 LYS A CA 1
ATOM 617 C C . LYS A 1 86 ? -28.353 -1.337 31.635 1.00 98.44 86 LYS A C 1
ATOM 619 O O . LYS A 1 86 ? -28.696 -1.301 32.809 1.00 98.44 86 LYS A O 1
ATOM 624 N N . VAL A 1 87 ? -27.627 -0.388 31.066 1.00 98.44 87 VAL A N 1
ATOM 625 C CA . VAL A 1 87 ? -27.119 0.807 31.750 1.00 98.44 87 VAL A CA 1
ATOM 626 C C . VAL A 1 87 ? -27.471 2.039 30.917 1.00 98.44 87 VAL A C 1
ATOM 628 O O . VAL A 1 87 ? -27.378 1.989 29.690 1.00 98.44 87 VAL A O 1
ATOM 631 N N . ASN A 1 88 ? -27.949 3.095 31.575 1.00 98.12 88 ASN A N 1
ATOM 632 C CA . ASN A 1 88 ? -28.235 4.399 30.974 1.00 98.12 88 ASN A CA 1
ATOM 633 C C . ASN A 1 88 ? -28.036 5.509 32.008 1.00 98.12 88 ASN A C 1
ATOM 635 O O . ASN A 1 88 ? -28.930 5.687 32.837 1.00 98.12 88 ASN A O 1
ATOM 639 N N . LEU A 1 89 ? -26.896 6.200 32.016 1.00 96.88 89 LEU A N 1
ATOM 640 C CA . LEU A 1 89 ? -26.562 7.133 33.099 1.00 96.88 89 LEU A CA 1
ATOM 641 C C . LEU A 1 89 ? -27.122 8.548 32.884 1.00 96.88 89 LEU A C 1
ATOM 643 O O . LEU A 1 89 ? -27.321 9.275 33.852 1.00 96.88 89 LEU A O 1
ATOM 647 N N . GLN A 1 90 ? -27.653 8.794 31.682 1.00 95.94 90 GLN A N 1
ATOM 648 C CA . GLN A 1 90 ? -28.397 10.001 31.303 1.00 95.94 90 GLN A CA 1
ATOM 649 C C . GLN A 1 90 ? -27.502 11.248 31.179 1.00 95.94 90 GLN A C 1
ATOM 651 O O . GLN A 1 90 ? -28.020 12.362 31.267 1.00 95.94 90 GLN A O 1
ATOM 656 N N . GLY A 1 91 ? -26.207 11.048 30.904 1.00 93.88 91 GLY A N 1
ATOM 657 C CA . GLY A 1 91 ? -25.166 12.070 30.783 1.00 93.88 91 GLY A CA 1
ATOM 658 C C . GLY A 1 91 ? -24.371 12.290 32.072 1.00 93.88 91 GLY A C 1
ATOM 659 O O . GLY A 1 91 ? -24.665 11.682 33.094 1.00 93.88 91 GLY A O 1
ATOM 660 N N . GLY A 1 92 ? -23.419 13.222 32.017 1.00 95.88 92 GLY A N 1
ATOM 661 C CA . GLY A 1 92 ? -22.409 13.423 33.055 1.00 95.88 92 GLY A CA 1
ATOM 662 C C . GLY A 1 92 ? -21.101 12.704 32.711 1.00 95.88 92 GLY A C 1
ATOM 663 O O . GLY A 1 92 ? -21.056 11.851 31.839 1.00 95.88 92 GLY A O 1
ATOM 664 N N . ASP A 1 93 ? -20.005 13.058 33.387 1.00 96.50 93 ASP A N 1
ATOM 665 C CA . ASP A 1 93 ? -18.710 12.390 33.179 1.00 96.50 93 ASP A CA 1
ATOM 666 C C . ASP A 1 93 ? -18.682 11.056 33.945 1.00 96.50 93 ASP A C 1
ATOM 668 O O . ASP A 1 93 ? -18.199 10.976 35.081 1.00 96.50 93 ASP A O 1
ATOM 672 N N . ASP A 1 94 ? -19.252 10.013 33.350 1.00 97.19 94 ASP A N 1
ATOM 673 C CA . ASP A 1 94 ? -19.454 8.732 34.019 1.00 97.19 94 ASP A CA 1
ATOM 674 C C . ASP A 1 94 ? -18.259 7.775 33.921 1.00 97.19 94 ASP A C 1
ATOM 676 O O . ASP A 1 94 ? -17.535 7.704 32.929 1.00 97.19 94 ASP A O 1
ATOM 680 N N . ASN A 1 95 ? -18.080 6.940 34.945 1.00 97.12 95 ASN A N 1
ATOM 681 C CA . ASN A 1 95 ? -17.099 5.860 34.959 1.00 97.12 95 ASN A CA 1
ATOM 682 C C . ASN A 1 95 ? -17.773 4.526 35.291 1.00 97.12 95 ASN A C 1
ATOM 684 O O . ASN A 1 95 ? -18.158 4.276 36.434 1.00 97.12 95 ASN A O 1
ATOM 688 N N . LEU A 1 96 ? -17.894 3.651 34.291 1.00 97.69 96 LEU A N 1
ATOM 689 C CA . LEU A 1 96 ? -18.474 2.320 34.441 1.00 97.69 96 LEU A CA 1
ATOM 690 C C . LEU A 1 96 ? -17.400 1.246 34.315 1.00 97.69 96 LEU A C 1
ATOM 692 O O . LEU A 1 96 ? -16.751 1.107 33.279 1.00 97.69 96 LEU A O 1
ATOM 696 N N . GLN A 1 97 ? -17.299 0.393 35.326 1.00 97.81 97 GLN A N 1
ATOM 697 C CA . GLN A 1 97 ? -16.344 -0.703 35.350 1.00 97.81 97 GLN A CA 1
ATOM 698 C C . GLN A 1 97 ? -17.046 -2.049 35.535 1.00 97.81 97 GLN A C 1
ATOM 700 O O . GLN A 1 97 ? -17.807 -2.241 36.478 1.00 97.81 97 GLN A O 1
ATOM 705 N N . LEU A 1 98 ? -16.783 -3.000 34.640 1.00 97.75 98 LEU A N 1
ATOM 706 C CA . LEU A 1 98 ? -17.355 -4.345 34.639 1.00 97.75 98 LEU A CA 1
ATOM 707 C C . LEU A 1 98 ? -16.224 -5.378 34.715 1.00 97.75 98 LEU A C 1
ATOM 709 O O . LEU A 1 98 ? -15.458 -5.535 33.760 1.00 97.75 98 LEU A O 1
ATOM 713 N N . PHE A 1 99 ? -16.129 -6.106 35.826 1.00 97.00 99 PHE A N 1
ATOM 714 C CA . PHE A 1 99 ? -15.024 -7.028 36.091 1.00 97.00 99 PHE A CA 1
ATOM 715 C C . PHE A 1 99 ? -15.504 -8.457 36.325 1.00 97.00 99 PHE A C 1
ATOM 717 O O . PHE A 1 99 ? -16.339 -8.712 37.193 1.00 97.00 99 PHE A O 1
ATOM 724 N N . ASN A 1 100 ? -14.907 -9.411 35.608 1.00 95.88 100 ASN A N 1
ATOM 725 C CA . ASN A 1 100 ? -15.075 -10.849 35.842 1.00 95.88 100 ASN A CA 1
ATOM 726 C C . ASN A 1 100 ? -16.544 -11.322 35.838 1.00 95.88 100 ASN A C 1
ATOM 728 O O . ASN A 1 100 ? -16.913 -12.258 36.554 1.00 95.88 100 ASN A O 1
ATOM 732 N N . LEU A 1 101 ? -17.407 -10.678 35.045 1.00 96.62 101 LEU A N 1
ATOM 733 C CA . LEU A 1 101 ? -18.830 -11.001 34.983 1.00 96.62 101 LEU A CA 1
ATOM 734 C C . LEU A 1 101 ? -19.104 -12.158 34.024 1.00 96.62 101 LEU A C 1
ATOM 736 O O . LEU A 1 101 ? -18.509 -12.269 32.954 1.00 96.62 101 LEU A O 1
ATOM 740 N N . ARG A 1 102 ? -20.095 -12.980 34.379 1.00 96.44 102 ARG A N 1
ATOM 741 C CA . ARG A 1 102 ? -20.727 -13.943 33.469 1.00 96.44 102 ARG A CA 1
ATOM 742 C C . ARG A 1 102 ? -22.143 -13.485 33.167 1.00 96.44 102 ARG A C 1
ATOM 744 O O . ARG A 1 102 ? -23.009 -13.539 34.038 1.00 96.44 102 ARG A O 1
ATOM 751 N N . ILE A 1 103 ? -22.377 -13.044 31.938 1.00 97.31 103 ILE A N 1
ATOM 752 C CA . ILE A 1 103 ? -23.635 -12.437 31.504 1.00 97.31 103 ILE A CA 1
ATOM 753 C C . ILE A 1 103 ? -24.308 -13.382 30.510 1.00 97.31 103 ILE A C 1
ATOM 755 O O . ILE A 1 103 ? -23.869 -13.545 29.370 1.00 97.31 103 ILE A O 1
ATOM 759 N N . GLY A 1 104 ? -25.384 -14.039 30.954 1.00 96.88 104 GLY A N 1
ATOM 760 C CA . GLY A 1 104 ? -26.128 -14.991 30.126 1.00 96.88 104 GLY A CA 1
ATOM 761 C C . GLY A 1 104 ? -26.866 -14.334 28.956 1.00 96.88 104 GLY A C 1
ATOM 762 O O . GLY A 1 104 ? -27.093 -14.978 27.934 1.00 96.88 104 GLY A O 1
ATOM 763 N N . GLY A 1 105 ? -27.234 -13.060 29.105 1.00 97.69 105 GLY A N 1
ATOM 764 C CA . GLY A 1 105 ? -27.939 -12.266 28.105 1.00 97.69 105 GLY A CA 1
ATOM 765 C C . GLY A 1 105 ? -27.067 -11.218 27.409 1.00 97.69 105 GLY A C 1
ATOM 766 O O . GLY A 1 105 ? -25.857 -11.381 27.265 1.00 97.69 105 GLY A O 1
ATOM 767 N N . SER A 1 106 ? -27.704 -10.143 26.942 1.00 98.31 106 SER A N 1
ATOM 768 C CA . SER A 1 106 ? -27.036 -9.005 26.299 1.00 98.31 106 SER A CA 1
ATOM 769 C C . SER A 1 106 ? -26.569 -7.954 27.305 1.00 98.31 106 SER A C 1
ATOM 771 O O . SER A 1 106 ? -27.179 -7.785 28.365 1.00 98.31 106 SER A O 1
ATOM 773 N N . VAL A 1 107 ? -25.552 -7.188 26.914 1.00 98.50 107 VAL A N 1
ATOM 774 C CA . VAL A 1 107 ? -25.135 -5.949 27.581 1.00 98.50 107 VAL A CA 1
ATOM 775 C C . VAL A 1 107 ? -25.525 -4.772 26.699 1.00 98.50 107 VAL A C 1
ATOM 777 O O . VAL A 1 107 ? -25.256 -4.769 25.498 1.00 98.50 107 VAL A O 1
ATOM 780 N N . THR A 1 108 ? -26.182 -3.773 27.274 1.00 98.44 108 THR A N 1
ATOM 781 C CA . THR A 1 108 ? -26.498 -2.519 26.587 1.00 98.44 108 THR A CA 1
ATOM 782 C C . THR A 1 108 ? -26.160 -1.354 27.497 1.00 98.44 108 THR A C 1
ATOM 784 O O . THR A 1 108 ? -26.837 -1.162 28.502 1.00 98.44 108 THR A O 1
ATOM 787 N N . LEU A 1 109 ? -25.140 -0.594 27.127 1.00 98.19 109 LEU A N 1
ATOM 788 C CA . LEU A 1 109 ? -24.840 0.726 27.658 1.00 98.19 109 LEU A CA 1
ATOM 789 C C . LEU A 1 109 ? -25.357 1.749 26.651 1.00 98.19 109 LEU A C 1
ATOM 791 O O . LEU A 1 109 ? -25.081 1.621 25.457 1.00 98.19 109 LEU A O 1
ATOM 795 N N . LYS A 1 110 ? -26.113 2.729 27.131 1.00 97.75 110 LYS A N 1
ATOM 796 C CA . LYS A 1 110 ? -26.476 3.897 26.346 1.00 97.75 110 LYS A CA 1
ATOM 797 C C . LYS A 1 110 ? -26.374 5.135 27.218 1.00 97.75 110 LYS A C 1
ATOM 799 O O . LYS A 1 110 ? -27.214 5.257 28.100 1.00 97.75 110 LYS A O 1
ATOM 804 N N . ASP A 1 111 ? -25.454 6.029 26.912 1.00 96.19 111 ASP A N 1
ATOM 805 C CA . ASP A 1 111 ? -25.378 7.354 27.508 1.00 96.19 111 ASP A CA 1
ATOM 806 C C . ASP A 1 111 ? -25.737 8.475 26.534 1.00 96.19 111 ASP A C 1
ATOM 808 O O . ASP A 1 111 ? -26.337 8.225 25.475 1.00 96.19 111 ASP A O 1
ATOM 812 N N . SER A 1 112 ? -25.529 9.716 26.973 1.00 94.25 112 SER A N 1
ATOM 813 C CA . SER A 1 112 ? -25.849 10.913 26.200 1.00 94.25 112 SER A CA 1
ATOM 814 C C . SER A 1 112 ? -24.696 11.899 26.053 1.00 94.25 112 SER A C 1
ATOM 816 O O . SER A 1 112 ? -24.110 11.928 24.984 1.00 94.25 112 SER A O 1
ATOM 818 N N . GLU A 1 113 ? -24.451 12.779 27.022 1.00 95.38 113 GLU A N 1
ATOM 819 C CA . GLU A 1 113 ? -23.419 13.821 26.939 1.00 95.38 113 GLU A CA 1
ATOM 820 C C . GLU A 1 113 ? -22.485 13.697 28.136 1.00 95.38 113 GLU A C 1
ATOM 822 O O . GLU A 1 113 ? -22.987 13.642 29.258 1.00 95.38 113 GLU A O 1
ATOM 827 N N . GLY A 1 114 ? -21.178 13.769 27.915 1.00 97.38 114 GLY A N 1
ATOM 828 C CA . GLY A 1 114 ? -20.182 13.654 28.975 1.00 97.38 114 GLY A CA 1
ATOM 829 C C . GLY A 1 114 ? -18.904 13.000 28.472 1.00 97.38 114 GLY A C 1
ATOM 830 O O . GLY A 1 114 ? -18.825 12.542 27.342 1.00 97.38 114 GLY A O 1
ATOM 831 N N . ARG A 1 115 ? -17.848 13.029 29.284 1.00 97.81 115 ARG A N 1
ATOM 832 C CA . ARG A 1 115 ? -16.648 12.218 29.051 1.00 97.81 115 ARG A CA 1
ATOM 833 C C . ARG A 1 115 ? -16.835 10.884 29.762 1.00 97.81 115 ARG A C 1
ATOM 835 O O . ARG A 1 115 ? -16.607 10.801 30.972 1.00 97.81 115 ARG A O 1
ATOM 842 N N . GLU A 1 116 ? -17.181 9.835 29.023 1.00 97.94 116 GLU A N 1
ATOM 843 C CA . GLU A 1 116 ? -17.390 8.521 29.621 1.00 97.94 116 GLU A CA 1
ATOM 844 C C . GLU A 1 116 ? -16.105 7.684 29.677 1.00 97.94 116 GLU A C 1
ATOM 846 O O . GLU A 1 116 ? -15.314 7.608 28.740 1.00 97.94 116 GLU A O 1
ATOM 851 N N . SER A 1 117 ? -15.907 6.978 30.788 1.00 97.81 117 SER A N 1
ATOM 852 C CA . SER A 1 117 ? -14.826 6.014 30.988 1.00 97.81 117 SER A CA 1
ATOM 853 C C . SER A 1 117 ? -15.408 4.624 31.231 1.00 97.81 117 SER A C 1
ATOM 855 O O . SER A 1 117 ? -15.814 4.289 32.344 1.00 97.81 117 SER A O 1
ATOM 857 N N . ILE A 1 118 ? -15.403 3.773 30.209 1.00 98.12 118 ILE A N 1
ATOM 858 C CA . ILE A 1 118 ? -15.978 2.427 30.255 1.00 98.12 118 ILE A CA 1
ATOM 859 C C . ILE A 1 118 ? -14.870 1.373 30.263 1.00 98.12 118 ILE A C 1
ATOM 861 O O . ILE A 1 118 ? -14.091 1.269 29.319 1.00 98.12 118 ILE A O 1
ATOM 865 N N . SER A 1 119 ? -14.834 0.521 31.286 1.00 97.44 119 SER A N 1
ATOM 866 C CA . SER A 1 119 ? -13.901 -0.606 31.377 1.00 97.44 119 SER A CA 1
ATOM 867 C C . SER A 1 119 ? -14.641 -1.935 31.490 1.00 97.44 119 SER A C 1
ATOM 869 O O . SER A 1 119 ? -15.531 -2.100 32.320 1.00 97.44 119 SER A O 1
ATOM 871 N N . MET A 1 120 ? -14.270 -2.913 30.665 1.00 97.75 120 MET A N 1
ATOM 872 C CA . MET A 1 120 ? -14.787 -4.281 30.734 1.00 97.75 120 MET A CA 1
ATOM 873 C C . MET A 1 120 ? -13.624 -5.269 30.735 1.00 97.75 120 MET A C 1
ATOM 875 O O . MET A 1 120 ? -13.083 -5.554 29.668 1.00 97.75 120 MET A O 1
ATOM 879 N N . LEU A 1 121 ? -13.261 -5.848 31.882 1.00 96.00 121 LEU A N 1
ATOM 880 C CA . LEU A 1 121 ? -12.146 -6.802 31.983 1.00 96.00 121 LEU A CA 1
ATOM 881 C C . LEU A 1 121 ? -12.613 -8.192 32.443 1.00 96.00 121 LEU A C 1
ATOM 883 O O . LEU A 1 121 ? -13.387 -8.320 33.390 1.00 96.00 121 LEU A O 1
ATOM 887 N N . GLY A 1 122 ? -12.121 -9.246 31.787 1.00 95.62 122 GLY A N 1
ATOM 888 C CA . GLY A 1 122 ? -12.372 -10.632 32.193 1.00 95.62 122 GLY A CA 1
ATOM 889 C C . GLY A 1 122 ? -13.821 -11.111 32.077 1.00 95.62 122 GLY A C 1
ATOM 890 O O . GLY A 1 122 ? -14.209 -12.044 32.774 1.00 95.62 122 GLY A O 1
ATOM 891 N N . ASN A 1 123 ? -14.636 -10.481 31.232 1.00 97.25 123 ASN A N 1
ATOM 892 C CA . ASN A 1 123 ? -16.064 -10.771 31.130 1.00 97.25 123 ASN A CA 1
ATOM 893 C C . ASN A 1 123 ? -16.373 -11.852 30.088 1.00 97.25 123 ASN A C 1
ATOM 895 O O . ASN A 1 123 ? -15.812 -11.867 28.992 1.00 97.25 123 ASN A O 1
ATOM 899 N N . GLU A 1 124 ? -17.357 -12.692 30.391 1.00 97.44 124 GLU A N 1
ATOM 900 C CA . GLU A 1 124 ? -17.977 -13.640 29.467 1.00 97.44 124 GLU A CA 1
ATOM 901 C C . GLU A 1 124 ? -19.414 -13.185 29.178 1.00 97.44 124 GLU A C 1
ATOM 903 O O . GLU A 1 124 ? -20.256 -13.148 30.079 1.00 97.44 124 GLU A O 1
ATOM 908 N N . VAL A 1 125 ? -19.707 -12.830 27.924 1.00 98.00 125 VAL A N 1
ATOM 909 C CA . VAL A 1 125 ? -21.030 -12.353 27.494 1.00 98.00 125 VAL A CA 1
ATOM 910 C C . VAL A 1 125 ? -21.560 -13.233 26.370 1.00 98.00 125 VAL A C 1
ATOM 912 O O . VAL A 1 125 ? -20.978 -13.316 25.285 1.00 98.00 125 VAL A O 1
ATOM 915 N N . ASN A 1 126 ? -22.698 -13.881 26.624 1.00 98.19 126 ASN A N 1
ATOM 916 C CA . ASN A 1 126 ? -23.331 -14.790 25.667 1.00 98.19 126 ASN A CA 1
ATOM 917 C C . ASN A 1 126 ? -24.236 -14.074 24.653 1.00 98.19 126 ASN A C 1
ATOM 919 O O . ASN A 1 126 ? -24.404 -14.551 23.529 1.00 98.19 126 ASN A O 1
ATOM 923 N N . GLY A 1 127 ? -24.813 -12.931 25.029 1.00 98.06 127 GLY A N 1
ATOM 924 C CA . GLY A 1 127 ? -25.580 -12.067 24.135 1.00 98.06 127 GLY A CA 1
ATOM 925 C C . GLY A 1 127 ? -24.729 -11.017 23.419 1.00 98.06 127 GLY A C 1
ATOM 926 O O . GLY A 1 127 ? -23.503 -11.010 23.490 1.00 98.06 127 GLY A O 1
ATOM 927 N N . ALA A 1 128 ? -25.399 -10.119 22.693 1.00 98.31 128 ALA A N 1
ATOM 928 C CA . ALA A 1 128 ? -24.741 -8.976 22.063 1.00 98.31 128 ALA A CA 1
ATOM 929 C C . ALA A 1 128 ? -24.291 -7.946 23.112 1.00 98.31 128 ALA A C 1
ATOM 931 O O . ALA A 1 128 ? -24.977 -7.749 24.118 1.00 98.31 128 ALA A O 1
ATOM 932 N N . VAL A 1 129 ? -23.174 -7.273 22.840 1.00 98.62 129 VAL A N 1
ATOM 933 C CA . VAL A 1 129 ? -22.682 -6.122 23.606 1.00 98.62 129 VAL A CA 1
ATOM 934 C C . VAL A 1 129 ? -22.875 -4.875 22.753 1.00 98.62 129 VAL A C 1
ATOM 936 O O . VAL A 1 129 ? -22.359 -4.802 21.637 1.00 98.62 129 VAL A O 1
ATOM 939 N N . HIS A 1 130 ? -23.631 -3.910 23.265 1.00 98.56 130 HIS A N 1
ATOM 940 C CA . HIS A 1 130 ? -23.838 -2.613 22.633 1.00 98.56 130 HIS A CA 1
ATOM 941 C C . HIS A 1 130 ? -23.409 -1.502 23.587 1.00 98.56 130 HIS A C 1
ATOM 943 O O . HIS A 1 130 ? -23.962 -1.410 24.681 1.00 98.56 130 HIS A O 1
ATOM 949 N N . LEU A 1 131 ? -22.433 -0.705 23.165 1.00 98.50 131 LEU A N 1
ATOM 950 C CA . LEU A 1 131 ? -21.946 0.484 23.851 1.00 98.50 131 LEU A CA 1
ATOM 951 C C . LEU A 1 131 ? -22.244 1.693 22.959 1.00 98.50 131 LEU A C 1
ATOM 953 O O . LEU A 1 131 ? -21.911 1.665 21.773 1.00 98.50 131 LEU A O 1
ATOM 957 N N . ASP A 1 132 ? -22.918 2.689 23.515 1.00 98.38 132 ASP A N 1
ATOM 958 C CA . ASP A 1 132 ? -23.282 3.956 22.874 1.00 98.38 132 ASP A CA 1
ATOM 959 C C . ASP A 1 132 ? -23.050 5.042 23.932 1.00 98.38 132 ASP A C 1
ATOM 961 O O . ASP A 1 132 ? -23.864 5.138 24.842 1.00 98.38 132 ASP A O 1
ATOM 965 N N . THR A 1 133 ? -21.902 5.721 23.918 1.00 98.31 133 THR A N 1
ATOM 966 C CA . THR A 1 133 ? -21.501 6.687 24.968 1.00 98.31 133 THR A CA 1
ATOM 967 C C . THR A 1 133 ? -22.083 8.074 24.693 1.00 98.31 133 THR A C 1
ATOM 969 O O . THR A 1 133 ? -22.790 8.607 25.536 1.00 98.31 133 THR A O 1
ATOM 972 N N . GLY A 1 134 ? -22.071 8.524 23.436 1.00 97.50 134 GLY A N 1
ATOM 973 C CA . GLY A 1 134 ? -22.954 9.593 22.970 1.00 97.50 134 GLY A CA 1
ATOM 974 C C . GLY A 1 134 ? -22.204 10.797 22.417 1.00 97.50 134 GLY A C 1
ATOM 975 O O . GLY A 1 134 ? -21.938 10.825 21.224 1.00 97.50 134 GLY A O 1
ATOM 976 N N . MET A 1 135 ? -21.986 11.845 23.200 1.00 97.75 135 MET A N 1
ATOM 977 C CA . MET A 1 135 ? -21.178 13.005 22.819 1.00 97.75 135 MET A CA 1
ATOM 978 C C . MET A 1 135 ? -20.201 13.324 23.947 1.00 97.75 135 MET A C 1
ATOM 980 O O . MET A 1 135 ? -20.634 13.615 25.056 1.00 97.75 135 MET A O 1
ATOM 984 N N . GLY A 1 136 ? -18.922 13.419 23.615 1.00 97.94 136 GLY A N 1
ATOM 985 C CA . GLY A 1 136 ? -17.828 13.807 24.489 1.00 97.94 136 GLY A CA 1
ATOM 986 C C . GLY A 1 136 ? -16.555 13.061 24.113 1.00 97.94 136 GLY A C 1
ATOM 987 O O . GLY A 1 136 ? -16.506 12.393 23.089 1.00 97.94 136 GLY A O 1
ATOM 988 N N . ASP A 1 137 ? -15.494 13.254 24.893 1.00 98.31 137 ASP A N 1
ATOM 989 C CA . ASP A 1 137 ? -14.213 12.585 24.646 1.00 98.31 137 ASP A CA 1
ATOM 990 C C . ASP A 1 137 ? -14.166 11.275 25.437 1.00 98.31 137 ASP A C 1
ATOM 992 O O . ASP A 1 137 ? -13.772 11.289 26.606 1.00 98.31 137 ASP A O 1
ATOM 996 N N . ASP A 1 138 ? -14.544 10.157 24.830 1.00 98.44 138 ASP A N 1
ATOM 997 C CA . ASP A 1 138 ? -14.766 8.912 25.560 1.00 98.44 138 ASP A CA 1
ATOM 998 C C . ASP A 1 138 ? -13.531 8.019 25.640 1.00 98.44 138 ASP A C 1
ATOM 1000 O O . ASP A 1 138 ? -12.668 7.985 24.763 1.00 98.44 138 ASP A O 1
ATOM 1004 N N . ILE A 1 139 ? -13.457 7.215 26.698 1.00 98.12 139 ILE A N 1
ATOM 1005 C CA . ILE A 1 139 ? -12.436 6.187 26.885 1.00 98.12 139 ILE A CA 1
ATOM 1006 C C . ILE A 1 139 ? -13.135 4.847 27.082 1.00 98.12 139 ILE A C 1
ATOM 1008 O O . ILE A 1 139 ? -13.788 4.608 28.094 1.00 98.12 139 ILE A O 1
ATOM 1012 N N . ILE A 1 140 ? -12.951 3.926 26.140 1.00 98.06 140 ILE A N 1
ATOM 1013 C CA . ILE A 1 140 ? -13.510 2.575 26.212 1.00 98.06 140 ILE A CA 1
ATOM 1014 C C . ILE A 1 140 ? -12.372 1.558 26.198 1.00 98.06 140 ILE A C 1
ATOM 1016 O O . ILE A 1 140 ? -11.650 1.431 25.212 1.00 98.06 140 ILE A O 1
ATOM 1020 N N . GLN A 1 141 ? -12.252 0.766 27.260 1.00 97.19 141 GLN A N 1
ATOM 1021 C CA . GLN A 1 141 ? -11.269 -0.306 27.385 1.00 97.19 141 GLN A CA 1
ATOM 1022 C C . GLN A 1 141 ? -11.955 -1.667 27.546 1.00 97.19 141 GLN A C 1
ATOM 1024 O O . GLN A 1 141 ? -12.532 -1.989 28.585 1.00 97.19 141 GLN A O 1
ATOM 1029 N N . LEU A 1 142 ? -11.867 -2.505 26.514 1.00 96.75 142 LEU A N 1
ATOM 1030 C CA . LEU A 1 142 ? -12.453 -3.842 26.480 1.00 96.75 142 LEU A CA 1
ATOM 1031 C C . LEU A 1 142 ? -11.356 -4.895 26.518 1.00 96.75 142 LEU A C 1
ATOM 1033 O O . LEU A 1 142 ? -10.811 -5.303 25.494 1.00 96.75 142 LEU A O 1
ATOM 1037 N N . GLY A 1 143 ? -11.109 -5.405 27.712 1.00 92.31 143 GLY A N 1
ATOM 1038 C CA . GLY A 1 143 ? -10.064 -6.367 27.992 1.00 92.31 143 GLY A CA 1
ATOM 1039 C C . GLY A 1 143 ? -8.833 -5.664 28.530 1.00 92.31 143 GLY A C 1
ATOM 1040 O O . GLY A 1 143 ? -8.748 -4.442 28.607 1.00 92.31 143 GLY A O 1
ATOM 1041 N N . THR A 1 144 ? -7.878 -6.473 28.938 1.00 84.44 144 THR A N 1
ATOM 1042 C CA . THR A 1 144 ? -6.665 -6.015 29.598 1.00 84.44 144 THR A CA 1
ATOM 1043 C C . THR A 1 144 ? -5.460 -6.272 28.720 1.00 84.44 144 THR A C 1
ATOM 1045 O O . THR A 1 144 ? -5.422 -7.254 27.971 1.00 84.44 144 THR A O 1
ATOM 1048 N N . SER A 1 145 ? -4.478 -5.394 28.844 1.00 72.25 145 SER A N 1
ATOM 1049 C CA . SER A 1 145 ? -3.138 -5.617 28.330 1.00 72.25 145 SER A CA 1
ATOM 1050 C C . SER A 1 145 ? -2.245 -6.296 29.383 1.00 72.25 145 SER A C 1
ATOM 1052 O O . SER A 1 145 ? -1.208 -6.857 29.057 1.00 72.25 145 SER A O 1
ATOM 1054 N N . SER A 1 146 ? -2.637 -6.333 30.660 1.00 81.81 146 SER A N 1
ATOM 1055 C CA . SER A 1 146 ? -1.791 -6.872 31.728 1.00 81.81 146 SER A CA 1
ATOM 1056 C C . SER A 1 146 ? -1.655 -8.401 31.674 1.00 81.81 146 SER A C 1
ATOM 1058 O O . SER A 1 146 ? -2.601 -9.167 31.415 1.00 81.81 146 SER A O 1
ATOM 1060 N N . TYR A 1 147 ? -0.438 -8.871 31.953 1.00 72.12 147 TYR A N 1
ATOM 1061 C CA . TYR A 1 147 ? -0.118 -10.294 32.029 1.00 72.12 147 TYR A CA 1
ATOM 1062 C C . TYR A 1 147 ? -0.870 -10.964 33.191 1.00 72.12 147 TYR A C 1
ATOM 1064 O O . TYR A 1 147 ? -0.828 -10.494 34.324 1.00 72.12 147 TYR A O 1
ATOM 1072 N N . GLY A 1 148 ? -1.540 -12.088 32.916 1.00 77.12 148 GLY A N 1
ATOM 1073 C CA . GLY A 1 148 ? -2.220 -12.909 33.930 1.00 77.12 148 GLY A CA 1
ATOM 1074 C C . GLY A 1 148 ? -3.686 -12.563 34.219 1.00 77.12 148 GLY A C 1
ATOM 1075 O O . GLY A 1 148 ? -4.360 -13.349 34.880 1.00 77.12 148 GLY A O 1
ATOM 1076 N N . GLU A 1 149 ? -4.211 -11.450 33.709 1.00 81.69 149 GLU A N 1
ATOM 1077 C CA . GLU A 1 149 ? -5.632 -11.115 33.869 1.00 81.69 149 GLU A CA 1
ATOM 1078 C C . GLU A 1 149 ? -6.545 -11.896 32.898 1.00 81.69 149 GLU A C 1
ATOM 1080 O O . GLU A 1 149 ? -6.112 -12.438 31.879 1.00 81.69 149 GLU A O 1
ATOM 1085 N N . LEU A 1 150 ? -7.841 -11.992 33.194 1.00 88.31 150 LEU A N 1
ATOM 1086 C CA . LEU A 1 150 ? -8.771 -12.754 32.356 1.00 88.31 150 LEU A CA 1
ATOM 1087 C C . LEU A 1 150 ? -9.101 -11.999 31.055 1.00 88.31 150 LEU A C 1
ATOM 1089 O O . LEU A 1 150 ? -9.325 -10.791 31.045 1.00 88.31 150 LEU A O 1
ATOM 1093 N N . ALA A 1 151 ? -9.126 -12.727 29.939 1.00 93.56 151 ALA A N 1
ATOM 1094 C CA . ALA A 1 151 ? -9.498 -12.196 28.629 1.00 93.56 151 ALA A CA 1
ATOM 1095 C C . ALA A 1 151 ? -11.027 -12.110 28.478 1.00 93.56 151 ALA A C 1
ATOM 1097 O O . ALA A 1 151 ? -11.746 -12.948 29.025 1.00 93.56 151 ALA A O 1
ATOM 1098 N N . ASN A 1 152 ? -11.522 -11.148 27.695 1.00 96.94 152 ASN A N 1
ATOM 1099 C CA . ASN A 1 152 ? -12.954 -11.075 27.392 1.00 96.94 152 ASN A CA 1
ATOM 1100 C C . ASN A 1 152 ? -13.377 -12.176 26.408 1.00 96.94 152 ASN A C 1
ATOM 1102 O O . ASN 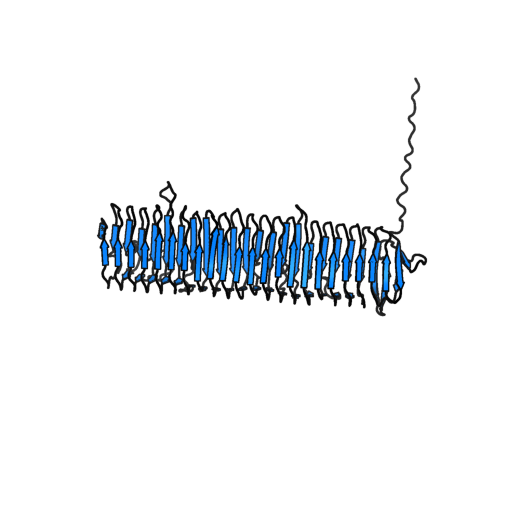A 1 152 ? -12.643 -12.528 25.482 1.00 96.94 152 ASN A O 1
ATOM 1106 N N . GLN A 1 153 ? -14.593 -12.688 26.578 1.00 97.75 153 GLN A N 1
ATOM 1107 C CA . GLN A 1 153 ? -15.231 -13.642 25.672 1.00 97.75 153 GLN A CA 1
ATOM 1108 C C . GLN A 1 153 ? -16.618 -13.130 25.289 1.00 97.75 153 GLN A C 1
ATOM 1110 O O . GLN A 1 153 ? -17.584 -13.289 26.035 1.00 97.75 153 GLN A O 1
ATOM 1115 N N . PHE A 1 154 ? -16.721 -12.492 24.124 1.00 98.06 154 PHE A N 1
ATOM 1116 C CA . PHE A 1 154 ? -17.987 -11.998 23.585 1.00 98.06 154 PHE A CA 1
ATOM 1117 C C . PHE A 1 154 ? -18.456 -12.941 22.477 1.00 98.06 154 PHE A C 1
ATOM 1119 O O . PHE A 1 154 ? -18.035 -12.855 21.320 1.00 98.06 154 PHE A O 1
ATOM 1126 N N . ASN A 1 155 ? -19.350 -13.859 22.848 1.00 98.06 155 ASN A N 1
ATOM 1127 C CA . ASN A 1 155 ? -19.798 -14.964 21.994 1.00 98.06 155 ASN A CA 1
ATOM 1128 C C . ASN A 1 155 ? -20.759 -14.519 20.870 1.00 98.06 155 ASN A C 1
ATOM 1130 O O . ASN A 1 155 ? -21.082 -15.301 19.970 1.00 98.06 155 ASN A O 1
ATOM 1134 N N . SER A 1 156 ? -21.184 -13.252 20.890 1.00 98.00 156 SER A N 1
ATOM 1135 C CA . SER A 1 156 ? -22.011 -12.601 19.870 1.00 98.00 156 SER A CA 1
ATOM 1136 C C . SER A 1 156 ? -21.363 -11.292 19.378 1.00 98.00 156 SER A C 1
ATOM 1138 O O . SER A 1 156 ? -20.154 -11.103 19.490 1.00 98.00 156 SER A O 1
ATOM 1140 N N . SER A 1 157 ? -22.130 -10.401 18.747 1.00 98.12 157 SER A N 1
ATOM 1141 C CA . SER A 1 157 ? -21.621 -9.132 18.210 1.00 98.12 157 SER A CA 1
ATOM 1142 C C . SER A 1 157 ? -21.271 -8.114 19.300 1.00 98.12 157 SER A C 1
ATOM 1144 O O . SER A 1 157 ? -22.073 -7.893 20.208 1.00 98.12 157 SER A O 1
ATOM 1146 N N . LEU A 1 158 ? -20.140 -7.428 19.124 1.00 98.56 158 LEU A N 1
ATOM 1147 C CA . LEU A 1 158 ? -19.753 -6.204 19.823 1.00 98.56 158 LEU A CA 1
ATOM 1148 C C . LEU A 1 158 ? -20.017 -4.993 18.915 1.00 98.56 158 LEU A C 1
ATOM 1150 O O . LEU A 1 158 ? -19.541 -4.954 17.780 1.00 98.56 158 LEU A O 1
ATOM 1154 N N . THR A 1 159 ? -20.786 -4.020 19.399 1.00 98.56 159 THR A N 1
ATOM 1155 C CA . THR A 1 159 ? -21.053 -2.745 18.715 1.00 98.56 159 THR A CA 1
ATOM 1156 C C . THR A 1 159 ? -20.705 -1.577 19.625 1.00 98.56 159 THR A C 1
ATOM 1158 O O . THR A 1 159 ? -21.244 -1.509 20.726 1.00 98.56 159 THR A O 1
ATOM 1161 N N . ILE A 1 160 ? -19.863 -0.666 19.145 1.00 98.69 160 ILE A N 1
ATOM 1162 C CA . ILE A 1 160 ? -19.392 0.527 19.855 1.00 98.69 160 ILE A CA 1
ATOM 1163 C C . ILE A 1 160 ? -19.782 1.765 19.046 1.00 98.69 160 ILE A C 1
ATOM 1165 O O . ILE A 1 160 ? -19.620 1.772 17.821 1.00 98.69 160 ILE A O 1
ATOM 1169 N N . LYS A 1 161 ? -20.307 2.783 19.723 1.00 98.56 161 LYS A N 1
ATOM 1170 C CA . LYS A 1 161 ? -20.586 4.110 19.182 1.00 98.56 161 LYS A CA 1
ATOM 1171 C C . LYS A 1 161 ? -20.168 5.162 20.200 1.00 98.56 161 LYS A C 1
ATOM 1173 O O . LYS A 1 161 ? -20.604 5.057 21.340 1.00 98.56 161 LYS A O 1
ATOM 1178 N N . THR A 1 162 ? -19.359 6.125 19.782 1.00 98.44 162 THR A N 1
ATOM 1179 C CA . THR A 1 162 ? -18.862 7.198 20.664 1.00 98.44 162 THR A CA 1
ATOM 1180 C C . THR A 1 162 ? -19.303 8.593 20.224 1.00 98.44 162 THR A C 1
ATOM 1182 O O . THR A 1 162 ? -19.507 9.470 21.042 1.00 98.44 162 THR A O 1
ATOM 1185 N N . GLY A 1 163 ? -19.663 8.749 18.946 1.00 98.00 163 GLY A N 1
ATOM 1186 C CA . GLY A 1 163 ? -20.503 9.848 18.474 1.00 98.00 163 GLY A CA 1
ATOM 1187 C C . GLY A 1 163 ? -19.753 11.133 18.138 1.00 98.00 163 GLY A C 1
ATOM 1188 O O . GLY A 1 163 ? -19.479 11.345 16.960 1.00 98.00 163 GLY A O 1
ATOM 1189 N N . SER A 1 164 ? -19.517 12.058 19.062 1.00 97.94 164 SER A N 1
ATOM 1190 C CA . SER A 1 164 ? -18.714 13.250 18.739 1.00 97.94 164 SER A CA 1
ATOM 1191 C C . SER A 1 164 ? -17.780 13.626 19.868 1.00 97.94 164 SER A C 1
ATOM 1193 O O . SER A 1 164 ? -18.268 13.820 20.970 1.00 97.94 164 SER A O 1
ATOM 1195 N N . GLY A 1 165 ? -16.519 13.886 19.552 1.00 98.00 165 GLY A N 1
ATOM 1196 C CA . GLY A 1 165 ? -15.455 14.187 20.502 1.00 98.00 165 GLY A CA 1
ATOM 1197 C C . GLY A 1 165 ? -14.196 13.428 20.103 1.00 98.00 165 GLY A C 1
ATOM 1198 O O . GLY A 1 165 ? -14.130 12.874 19.013 1.00 98.00 165 GLY A O 1
ATOM 1199 N N . SER A 1 166 ? -13.149 13.487 20.917 1.00 98.38 166 SER A N 1
ATOM 1200 C CA . SER A 1 166 ? -11.906 12.753 20.659 1.00 98.38 166 SER A CA 1
ATOM 1201 C C . SER A 1 166 ? -11.890 11.463 21.462 1.00 98.38 166 SER A C 1
ATOM 1203 O O . SER A 1 166 ? -11.522 11.464 22.639 1.00 98.38 166 SER A O 1
ATOM 1205 N N . ASP A 1 167 ? -12.270 10.366 20.815 1.00 98.56 167 ASP A N 1
ATOM 1206 C CA . ASP A 1 167 ? -12.500 9.099 21.501 1.00 98.56 167 ASP A CA 1
ATOM 1207 C C . ASP A 1 167 ? -11.274 8.188 21.503 1.00 98.56 167 ASP A C 1
ATOM 1209 O O . ASP A 1 167 ? -10.498 8.134 20.549 1.00 98.56 167 ASP A O 1
ATOM 1213 N N . ASN A 1 168 ? -11.107 7.397 22.559 1.00 98.19 168 ASN A N 1
ATOM 1214 C CA . ASN A 1 168 ? -10.086 6.363 22.654 1.00 98.19 168 ASN A CA 1
ATOM 1215 C C . ASN A 1 168 ? -10.724 5.009 22.966 1.00 98.19 168 ASN A C 1
ATOM 1217 O O . ASN A 1 168 ? -11.116 4.716 24.096 1.00 98.19 168 ASN A O 1
ATOM 1221 N N . VAL A 1 169 ? -10.791 4.152 21.951 1.00 98.06 169 VAL A N 1
ATOM 1222 C CA . VAL A 1 169 ? -11.377 2.817 22.049 1.00 98.06 169 VAL A CA 1
ATOM 1223 C C . VAL A 1 169 ? -10.283 1.767 21.913 1.00 98.06 169 VAL A C 1
ATOM 1225 O O . VAL A 1 169 ? -9.717 1.571 20.841 1.00 98.06 169 VAL A O 1
ATOM 1228 N N . THR A 1 170 ? -10.030 1.022 22.985 1.00 97.00 170 THR A N 1
ATOM 1229 C CA . THR A 1 170 ? -9.114 -0.121 22.992 1.00 97.00 170 THR A CA 1
ATOM 1230 C C . THR A 1 170 ? -9.876 -1.424 23.203 1.00 97.00 170 THR A C 1
ATOM 1232 O O . THR A 1 170 ? -10.549 -1.624 24.212 1.00 97.00 170 THR A O 1
ATOM 1235 N N . VAL A 1 171 ? -9.728 -2.355 22.267 1.00 96.81 171 VAL A N 1
ATOM 1236 C CA . VAL A 1 171 ? -10.190 -3.740 22.368 1.00 96.81 171 VAL A CA 1
ATOM 1237 C C . VAL A 1 171 ? -8.958 -4.637 22.422 1.00 96.81 171 VAL A C 1
ATOM 1239 O O . VAL A 1 171 ? -8.246 -4.798 21.434 1.00 96.81 171 VAL A O 1
ATOM 1242 N N . ALA A 1 172 ? -8.685 -5.197 23.594 1.00 95.00 172 ALA A N 1
ATOM 1243 C CA . ALA A 1 172 ? -7.468 -5.951 23.867 1.00 95.00 172 ALA A CA 1
ATOM 1244 C C . ALA A 1 172 ? -7.719 -7.470 23.827 1.00 95.00 172 ALA A C 1
ATOM 1246 O O . ALA A 1 172 ? -8.578 -7.967 23.095 1.00 95.00 172 ALA A O 1
ATOM 1247 N N . ARG A 1 173 ? -6.931 -8.232 24.597 1.00 93.88 173 ARG A N 1
ATOM 1248 C CA . ARG A 1 173 ? -6.942 -9.700 24.631 1.00 93.88 173 ARG A CA 1
ATOM 1249 C C . ARG A 1 173 ? -8.355 -10.267 24.833 1.00 93.88 173 ARG A C 1
ATOM 1251 O O . ARG A 1 173 ? -9.018 -9.994 25.839 1.00 93.88 173 ARG A O 1
ATOM 1258 N N . GLY A 1 174 ? -8.777 -11.144 23.922 1.00 95.62 174 GLY A N 1
ATOM 1259 C CA . GLY A 1 174 ? -10.107 -11.743 23.971 1.00 95.62 174 GLY A CA 1
ATOM 1260 C C . GLY A 1 174 ? -10.500 -12.549 22.740 1.00 95.62 174 GLY A C 1
ATOM 1261 O O . GLY A 1 174 ? -9.768 -12.638 21.751 1.00 95.62 174 GLY A O 1
ATOM 1262 N N . SER A 1 175 ? -11.689 -13.144 22.817 1.00 97.38 175 SER A N 1
ATOM 1263 C CA . SER A 1 175 ? -12.380 -13.748 21.680 1.00 97.38 175 SER A CA 1
ATOM 1264 C C . SER A 1 175 ? -13.689 -13.014 21.415 1.00 97.38 175 SER A C 1
ATOM 1266 O O . SER A 1 175 ? -14.506 -12.828 22.318 1.00 97.38 175 SER A O 1
ATOM 1268 N N . TYR A 1 176 ? -13.886 -12.610 20.164 1.00 98.00 176 TYR A N 1
ATOM 1269 C CA . TYR A 1 176 ? -15.008 -11.797 19.716 1.00 98.00 176 TYR A CA 1
ATOM 1270 C C . TYR A 1 176 ? -15.648 -12.443 18.490 1.00 98.00 176 TYR A C 1
ATOM 1272 O O . TYR A 1 176 ? -14.952 -12.931 17.596 1.00 98.00 176 TYR A O 1
ATOM 1280 N N . ARG A 1 177 ? -16.982 -12.436 18.389 1.00 97.94 177 ARG A N 1
ATOM 1281 C CA . ARG A 1 177 ? -17.644 -12.941 17.177 1.00 97.94 177 ARG A CA 1
ATOM 1282 C C . ARG A 1 177 ? -17.546 -11.954 16.018 1.00 97.94 177 ARG A C 1
ATOM 1284 O O . ARG A 1 177 ? -17.097 -12.326 14.945 1.00 97.94 177 ARG A O 1
ATOM 1291 N N . ASN A 1 178 ? -18.005 -10.724 16.223 1.00 98.31 178 ASN A N 1
ATOM 1292 C CA . ASN A 1 178 ? -17.934 -9.623 15.260 1.00 98.31 178 ASN A CA 1
ATOM 1293 C C . ASN A 1 178 ? -17.680 -8.328 16.026 1.00 98.31 178 ASN A C 1
ATOM 1295 O O . ASN A 1 178 ? -18.188 -8.185 17.139 1.00 98.31 178 ASN A O 1
ATOM 1299 N N . ILE A 1 179 ? -16.970 -7.388 15.409 1.00 98.56 179 ILE A N 1
ATOM 1300 C CA . ILE A 1 179 ? -16.702 -6.063 15.972 1.00 98.56 179 ILE A CA 1
ATOM 1301 C C . ILE A 1 179 ? -17.190 -5.005 14.983 1.00 98.56 179 ILE A C 1
ATOM 1303 O O . ILE A 1 179 ? -16.838 -5.047 13.804 1.00 98.56 179 ILE A O 1
ATOM 1307 N N . SER A 1 180 ? -17.996 -4.063 15.465 1.00 98.50 180 SER A N 1
ATOM 1308 C CA . SER A 1 180 ? -18.408 -2.867 14.731 1.00 98.50 180 SER A CA 1
ATOM 1309 C C . SER A 1 180 ? -18.189 -1.641 15.610 1.00 98.50 180 SER A C 1
ATOM 1311 O O . SER A 1 180 ? -18.817 -1.544 16.659 1.00 98.50 180 SER A O 1
ATOM 1313 N N . ALA A 1 181 ? -17.351 -0.704 15.183 1.00 98.56 181 ALA A N 1
ATOM 1314 C CA . ALA A 1 181 ? -17.124 0.569 15.860 1.00 98.56 181 ALA A CA 1
ATOM 1315 C C . ALA A 1 181 ? -17.452 1.733 14.912 1.00 98.56 181 ALA A C 1
ATOM 1317 O O . ALA A 1 181 ? -16.930 1.778 13.797 1.00 98.56 181 ALA A O 1
ATOM 1318 N N . ASP A 1 182 ? -18.335 2.637 15.337 1.00 98.56 182 ASP A N 1
ATOM 1319 C CA . ASP A 1 182 ? -18.561 3.949 14.713 1.00 98.56 182 ASP A CA 1
ATOM 1320 C C . ASP A 1 182 ? -18.088 5.007 15.710 1.00 98.56 182 ASP A C 1
ATOM 1322 O O . ASP A 1 182 ? -18.789 5.309 16.672 1.00 98.56 182 ASP A O 1
ATOM 1326 N N . LEU A 1 183 ? -16.875 5.508 15.498 1.00 98.56 183 LEU A N 1
ATOM 1327 C CA . LEU A 1 183 ? -16.243 6.497 16.370 1.00 98.56 183 LEU A CA 1
ATOM 1328 C C . LEU A 1 183 ? -16.858 7.888 16.173 1.00 98.56 183 LEU A C 1
ATOM 1330 O O . LEU A 1 183 ? -16.680 8.779 16.979 1.00 98.56 183 LEU A O 1
ATOM 1334 N N . GLY A 1 184 ? -17.652 8.074 15.112 1.00 98.38 184 GLY A N 1
ATOM 1335 C CA . GLY A 1 184 ? -18.294 9.353 14.871 1.00 98.38 184 GLY A CA 1
ATOM 1336 C C . GLY A 1 184 ? -17.293 10.440 14.463 1.00 98.38 184 GLY A C 1
ATOM 1337 O O . GLY A 1 184 ? -16.507 10.192 13.554 1.00 98.38 184 GLY A O 1
ATOM 1338 N N . THR A 1 185 ? -17.407 11.665 14.974 1.00 98.25 185 THR A N 1
ATOM 1339 C CA . THR A 1 185 ? -16.581 12.817 14.552 1.00 98.25 185 THR A CA 1
ATOM 1340 C C . THR A 1 185 ? -15.613 13.267 15.635 1.00 98.25 185 THR A C 1
ATOM 1342 O O . THR A 1 185 ? -16.050 13.446 16.762 1.00 98.25 185 THR A O 1
ATOM 1345 N N . GLY A 1 186 ? -14.404 13.657 15.241 1.00 97.94 186 GLY A N 1
ATOM 1346 C CA . GLY A 1 186 ? -13.375 14.218 16.114 1.00 97.94 186 GLY A CA 1
ATOM 1347 C C . GLY A 1 186 ? -12.029 13.545 15.869 1.00 97.94 186 GLY A C 1
ATOM 1348 O O . GLY A 1 186 ? -11.795 13.015 14.779 1.00 97.94 186 GLY A O 1
ATOM 1349 N N . SER A 1 187 ? -11.120 13.614 16.838 1.00 98.12 187 SER A N 1
ATOM 1350 C CA . SER A 1 187 ? -9.778 13.030 16.739 1.00 98.12 187 SER A CA 1
ATOM 1351 C C . SER A 1 187 ? -9.720 11.667 17.436 1.00 98.12 187 SER A C 1
ATOM 1353 O O . SER A 1 187 ? -9.231 11.546 18.557 1.00 98.12 187 SER A O 1
ATOM 1355 N N . ASP A 1 188 ? -10.247 10.644 16.761 1.00 98.44 188 ASP A N 1
ATOM 1356 C CA . ASP A 1 188 ? -10.458 9.320 17.361 1.00 98.44 188 ASP A CA 1
ATOM 1357 C C . ASP A 1 188 ? -9.260 8.370 17.241 1.00 98.44 188 ASP A C 1
ATOM 1359 O O . ASP A 1 188 ? -8.645 8.231 16.182 1.00 98.44 188 ASP A O 1
ATOM 1363 N N . ASN A 1 189 ? -9.003 7.594 18.287 1.00 98.06 189 ASN A N 1
ATOM 1364 C CA . ASN A 1 189 ? -8.085 6.466 18.275 1.00 98.06 189 ASN A CA 1
ATOM 1365 C C . ASN A 1 189 ? -8.839 5.154 18.514 1.00 98.06 189 ASN A C 1
ATOM 1367 O O . ASN A 1 189 ? -9.490 4.969 19.541 1.00 98.06 189 ASN A O 1
ATOM 1371 N N . PHE A 1 190 ? -8.691 4.202 17.596 1.00 98.00 190 PHE A N 1
ATOM 1372 C CA . PHE A 1 190 ? -9.159 2.835 17.779 1.00 98.00 190 PHE A CA 1
ATOM 1373 C C . PHE A 1 190 ? -7.994 1.853 17.730 1.00 98.00 190 PHE A C 1
ATOM 1375 O O . PHE A 1 190 ? -7.294 1.734 16.724 1.00 98.00 190 PHE A O 1
ATOM 1382 N N . ALA A 1 191 ? -7.844 1.070 18.789 1.00 96.88 191 ALA A N 1
ATOM 1383 C CA . ALA A 1 191 ? -6.842 0.029 18.892 1.00 96.88 191 ALA A CA 1
ATOM 1384 C C . ALA A 1 191 ? -7.514 -1.332 19.104 1.00 96.88 191 ALA A C 1
ATOM 1386 O O . ALA A 1 191 ? -8.138 -1.578 20.132 1.00 96.88 191 ALA A O 1
ATOM 1387 N N . LEU A 1 192 ? -7.358 -2.251 18.153 1.00 95.94 192 LEU A N 1
ATOM 1388 C CA . LEU A 1 192 ? -7.605 -3.679 18.362 1.00 95.94 192 LEU A CA 1
ATOM 1389 C C . LEU A 1 192 ? -6.249 -4.350 18.562 1.00 95.94 192 LEU A C 1
ATOM 1391 O O . LEU A 1 192 ? -5.694 -4.966 17.646 1.00 95.94 192 LEU A O 1
ATOM 1395 N N . SER A 1 193 ? -5.685 -4.131 19.748 1.00 93.19 193 SER A N 1
ATOM 1396 C CA . SER A 1 193 ? -4.320 -4.525 20.064 1.00 93.19 193 SER A CA 1
ATOM 1397 C C . SER A 1 193 ? -4.094 -4.839 21.530 1.00 93.19 193 SER A C 1
ATOM 1399 O O . SER A 1 193 ? -4.794 -4.327 22.401 1.00 93.19 193 SER A O 1
ATOM 1401 N N . ASP A 1 194 ? -3.061 -5.634 21.795 1.00 86.88 194 ASP A N 1
ATOM 1402 C CA . ASP A 1 194 ? -2.495 -5.786 23.133 1.00 86.88 194 ASP A CA 1
ATOM 1403 C C . ASP A 1 194 ? -1.197 -4.973 23.232 1.00 86.88 194 ASP A C 1
ATOM 1405 O O . ASP A 1 194 ? -0.245 -5.215 22.488 1.00 86.88 194 ASP A O 1
ATOM 1409 N N . GLU A 1 195 ? -1.174 -3.987 24.129 1.00 78.94 195 GLU A N 1
ATOM 1410 C CA . GLU A 1 195 ? -0.032 -3.091 24.320 1.00 78.94 195 GLU A CA 1
ATOM 1411 C C . GLU A 1 195 ? 1.158 -3.774 25.010 1.00 78.94 195 GLU A C 1
ATOM 1413 O O . GLU A 1 195 ? 2.295 -3.402 24.731 1.00 78.94 195 GLU A O 1
ATOM 1418 N N . TYR A 1 196 ? 0.940 -4.796 25.851 1.00 78.25 196 TYR A N 1
ATOM 1419 C CA . TYR A 1 196 ? 2.021 -5.457 26.603 1.00 78.25 196 TYR A CA 1
ATOM 1420 C C . TYR A 1 196 ? 2.476 -6.793 25.993 1.00 78.25 196 TYR A C 1
ATOM 1422 O O . TYR A 1 196 ? 2.975 -7.671 26.696 1.00 78.25 196 TYR A O 1
ATOM 1430 N N . TYR A 1 197 ? 2.398 -6.909 24.667 1.00 65.38 197 TYR A N 1
ATOM 1431 C CA . TYR A 1 197 ? 3.217 -7.831 23.865 1.00 65.38 197 TYR A CA 1
ATOM 1432 C C . TYR A 1 197 ? 2.953 -9.345 24.009 1.00 65.38 197 TYR A C 1
ATOM 1434 O O . TYR A 1 197 ? 3.716 -10.111 23.426 1.00 65.38 197 TYR A O 1
ATOM 1442 N N . HIS A 1 198 ? 1.900 -9.804 24.709 1.00 77.75 198 HIS A N 1
ATOM 1443 C CA . HIS A 1 198 ? 1.735 -11.245 25.012 1.00 77.75 198 HIS A CA 1
ATOM 1444 C C . HIS A 1 198 ? 0.316 -11.834 24.866 1.00 77.75 198 HIS A C 1
ATOM 1446 O O . HIS A 1 198 ? 0.021 -12.936 25.343 1.00 77.75 198 HIS A O 1
ATOM 1452 N N . GLY A 1 199 ? -0.617 -11.091 24.277 1.00 84.94 199 GLY A N 1
ATOM 1453 C CA . GLY A 1 199 ? -2.009 -11.502 24.130 1.00 84.94 199 GLY A CA 1
ATOM 1454 C C . GLY A 1 199 ? -2.356 -11.994 22.735 1.00 84.94 199 GLY A C 1
ATOM 1455 O O . GLY A 1 199 ? -1.845 -11.511 21.725 1.00 84.94 199 GLY A O 1
ATOM 1456 N N . ALA A 1 200 ? -3.308 -12.924 22.690 1.00 92.75 200 ALA A N 1
ATOM 1457 C CA . ALA A 1 200 ? -3.990 -13.296 21.463 1.00 92.75 200 ALA A CA 1
ATOM 1458 C C . ALA A 1 200 ? -5.344 -12.581 21.361 1.00 92.75 200 ALA A C 1
ATOM 1460 O O . ALA A 1 200 ? -6.124 -12.551 22.321 1.00 92.75 200 ALA A O 1
ATOM 1461 N N . ILE A 1 201 ? -5.635 -12.049 20.179 1.00 95.75 201 ILE A N 1
ATOM 1462 C CA . ILE A 1 201 ? -6.931 -11.483 19.816 1.00 95.75 201 ILE A CA 1
ATOM 1463 C C . ILE A 1 201 ? -7.525 -12.345 18.707 1.00 95.75 201 ILE A C 1
ATOM 1465 O O . ILE A 1 201 ? -6.964 -12.464 17.615 1.00 95.75 201 ILE A O 1
ATOM 1469 N N . TYR A 1 202 ? -8.691 -12.926 18.982 1.00 97.38 202 TYR A N 1
ATOM 1470 C CA . TYR A 1 202 ? -9.417 -13.761 18.031 1.00 97.38 202 TYR A CA 1
ATOM 1471 C C . TYR A 1 202 ? -10.743 -13.113 17.650 1.00 97.38 202 TYR A C 1
ATOM 1473 O O . TYR A 1 202 ? -11.633 -12.983 18.490 1.00 97.38 202 TYR A O 1
ATOM 1481 N N . VAL A 1 203 ? -10.926 -12.792 16.370 1.00 98.00 203 VAL A N 1
ATOM 1482 C CA . VAL A 1 203 ? -12.217 -12.371 15.817 1.00 98.00 203 VAL A CA 1
ATOM 1483 C C . VAL A 1 203 ? -12.750 -13.445 14.866 1.00 98.00 203 VAL A C 1
ATOM 1485 O O . VAL A 1 203 ? -12.267 -13.647 13.749 1.00 98.00 203 VAL A O 1
ATOM 1488 N N . LEU A 1 204 ? -13.795 -14.150 15.299 1.00 98.31 204 LEU A N 1
ATOM 1489 C CA . LEU A 1 204 ? -14.411 -15.279 14.583 1.00 98.31 204 LEU A CA 1
ATOM 1490 C C . LEU A 1 204 ? -15.386 -14.851 13.465 1.00 98.31 204 LEU A C 1
ATOM 1492 O O . LEU A 1 204 ? -16.233 -15.636 13.026 1.00 98.31 204 LEU A O 1
ATOM 1496 N N . GLY A 1 205 ? -15.296 -13.600 13.027 1.00 98.25 205 GLY A N 1
ATOM 1497 C CA . GLY A 1 205 ? -16.179 -12.982 12.048 1.00 98.25 205 GLY A CA 1
ATOM 1498 C C . GLY A 1 205 ? -15.548 -11.716 11.487 1.00 98.25 205 GLY A C 1
ATOM 1499 O O . GLY A 1 205 ? -14.347 -11.697 11.224 1.00 98.25 205 GLY A O 1
ATOM 1500 N N . ASN A 1 206 ? -16.352 -10.677 11.266 1.00 98.56 206 ASN A N 1
ATOM 1501 C CA . ASN A 1 206 ? -15.886 -9.443 10.634 1.00 98.56 206 ASN A CA 1
ATOM 1502 C C . ASN A 1 206 ? -15.503 -8.367 11.660 1.00 98.56 206 ASN A C 1
ATOM 1504 O O . ASN A 1 206 ? -16.075 -8.302 12.751 1.00 98.56 206 ASN A O 1
ATOM 1508 N N . VAL A 1 207 ? -14.595 -7.482 11.249 1.00 98.56 207 VAL A N 1
ATOM 1509 C CA . VAL A 1 207 ? -14.264 -6.227 11.936 1.00 98.56 207 VAL A CA 1
ATOM 1510 C C . VAL A 1 207 ? -14.650 -5.066 11.023 1.00 98.56 207 VAL A C 1
ATOM 1512 O O . VAL A 1 207 ? -14.294 -5.051 9.845 1.00 98.56 207 VAL A O 1
ATOM 1515 N N . THR A 1 208 ? -15.408 -4.100 11.534 1.00 98.56 208 THR A N 1
ATOM 1516 C CA . THR A 1 208 ? -15.733 -2.849 10.837 1.00 98.56 208 THR A CA 1
ATOM 1517 C C . THR A 1 208 ? -15.468 -1.671 11.759 1.00 98.56 208 THR A C 1
ATOM 1519 O O . THR A 1 208 ? -16.017 -1.624 12.854 1.00 98.56 208 THR A O 1
ATOM 1522 N N . ILE A 1 209 ? -14.636 -0.734 11.317 1.00 98.50 209 ILE A N 1
ATOM 1523 C CA . ILE A 1 209 ? -14.263 0.472 12.059 1.00 98.50 209 ILE A CA 1
ATOM 1524 C C . ILE A 1 209 ? -14.516 1.667 11.147 1.00 98.50 209 ILE A C 1
ATOM 1526 O O . ILE A 1 209 ? -14.066 1.681 9.998 1.00 98.50 209 ILE A O 1
ATOM 1530 N N . ILE A 1 210 ? -15.272 2.640 11.638 1.00 98.56 210 ILE A N 1
ATOM 1531 C CA . ILE A 1 210 ? -15.605 3.869 10.926 1.00 98.56 210 ILE A CA 1
ATOM 1532 C C . ILE A 1 210 ? -15.300 5.030 11.868 1.00 98.56 210 ILE A C 1
ATOM 1534 O O . ILE A 1 210 ? -16.001 5.201 12.855 1.00 98.56 210 ILE A O 1
ATOM 1538 N N . GLY A 1 211 ? -14.281 5.821 11.552 1.00 97.81 211 GLY A N 1
ATOM 1539 C CA . GLY A 1 211 ? -14.095 7.164 12.094 1.00 97.81 211 GLY A CA 1
ATOM 1540 C C . GLY A 1 211 ? -14.498 8.168 11.024 1.00 97.81 211 GLY A C 1
ATOM 1541 O O . GLY A 1 211 ? -14.100 8.048 9.867 1.00 97.81 211 GLY A O 1
ATOM 1542 N N . ARG A 1 212 ? -15.340 9.141 11.347 1.00 97.94 212 ARG A N 1
ATOM 1543 C CA . ARG A 1 212 ? -15.699 10.218 10.407 1.00 97.94 212 ARG A CA 1
ATOM 1544 C C . ARG A 1 212 ? -14.689 11.356 10.487 1.00 97.94 212 ARG A C 1
ATOM 1546 O O . ARG A 1 212 ? -14.552 12.064 9.494 1.00 97.94 212 ARG A O 1
ATOM 1553 N N . GLY A 1 213 ? -13.939 11.448 11.585 1.00 95.81 213 GLY A N 1
ATOM 1554 C CA . GLY A 1 213 ? -12.884 12.432 11.776 1.00 95.81 213 GLY A CA 1
ATOM 1555 C C . GLY A 1 213 ? -13.424 13.858 11.909 1.00 95.81 213 GLY A C 1
ATOM 1556 O O . GLY A 1 213 ? -14.635 14.094 11.945 1.00 95.81 213 GLY A O 1
ATOM 1557 N N . GLU A 1 214 ? -12.511 14.821 11.914 1.00 96.56 214 GLU A N 1
ATOM 1558 C CA . GLU A 1 214 ? -12.780 16.257 11.757 1.00 96.56 214 GLU A CA 1
ATOM 1559 C C . GLU A 1 214 ? -11.731 16.876 10.813 1.00 96.56 214 GLU A C 1
ATOM 1561 O O . GLU A 1 214 ? -10.785 16.199 10.429 1.00 96.56 214 GLU A O 1
ATOM 1566 N N . THR A 1 215 ? -11.897 18.119 10.345 1.00 95.31 215 THR A N 1
ATOM 1567 C CA . THR A 1 215 ? -11.068 18.644 9.228 1.00 95.31 215 THR A CA 1
ATOM 1568 C C . THR A 1 215 ? -9.583 18.779 9.578 1.00 95.31 215 THR A C 1
ATOM 1570 O O . THR A 1 215 ? -8.745 18.484 8.730 1.00 95.31 215 THR A O 1
ATOM 1573 N N . ASP A 1 216 ? -9.279 19.175 10.813 1.00 94.12 216 ASP A N 1
ATOM 1574 C CA . ASP A 1 216 ? -7.911 19.402 11.300 1.00 94.12 216 ASP A CA 1
ATOM 1575 C C . ASP A 1 216 ? -7.475 18.356 12.342 1.00 94.12 216 ASP A C 1
ATOM 1577 O O . ASP A 1 216 ? -6.384 18.446 12.905 1.00 94.12 216 ASP A O 1
ATOM 1581 N N . GLY A 1 217 ? -8.333 17.371 12.607 1.00 95.75 217 GLY A N 1
ATOM 1582 C CA . GLY A 1 217 ? -8.086 16.315 13.577 1.00 95.75 217 GLY A CA 1
ATOM 1583 C C . GLY A 1 217 ? -7.228 15.198 13.009 1.00 95.75 217 GLY A C 1
ATOM 1584 O O . GLY A 1 217 ? -7.052 15.065 11.792 1.00 95.75 217 GLY A O 1
ATOM 1585 N N . ALA A 1 218 ? -6.701 14.380 13.909 1.00 97.31 218 ALA A N 1
ATOM 1586 C CA . ALA A 1 218 ? -5.960 13.179 13.563 1.00 97.31 218 ALA A CA 1
ATOM 1587 C C . ALA A 1 218 ? -6.685 11.968 14.138 1.00 97.31 218 ALA A C 1
ATOM 1589 O O . ALA A 1 218 ? -6.955 11.923 15.337 1.00 97.31 218 ALA A O 1
ATOM 1590 N N . SER A 1 219 ? -6.967 10.986 13.287 1.00 97.94 219 SER A N 1
ATOM 1591 C CA . SER A 1 219 ? -7.552 9.720 13.711 1.00 97.94 219 SER A CA 1
ATOM 1592 C C . SER A 1 219 ? -6.606 8.566 13.417 1.00 97.94 219 SER A C 1
ATOM 1594 O O . SER A 1 219 ? -5.966 8.526 12.362 1.00 97.94 219 SER A O 1
ATOM 1596 N N . SER A 1 220 ? -6.537 7.597 14.326 1.00 97.94 220 SER A N 1
ATOM 1597 C CA . SER A 1 220 ? -5.670 6.428 14.185 1.00 97.94 220 SER A CA 1
ATOM 1598 C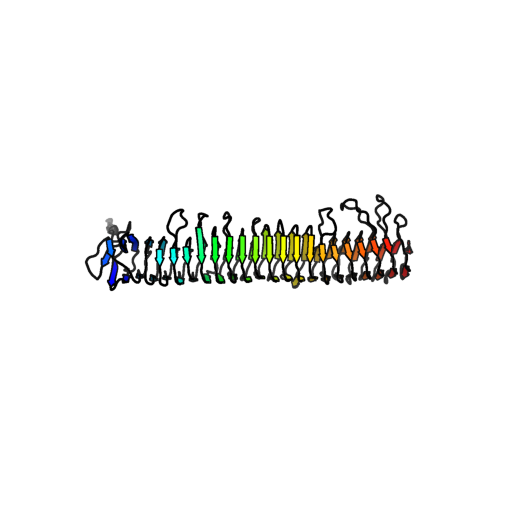 C . SER A 1 220 ? -6.415 5.116 14.377 1.00 97.94 220 SER A C 1
ATOM 1600 O O . SER A 1 220 ? -7.267 4.978 15.250 1.00 97.94 220 SER A O 1
ATOM 1602 N N . ILE A 1 221 ? -6.060 4.124 13.563 1.00 97.94 221 ILE A N 1
ATOM 1603 C CA . ILE A 1 221 ? -6.512 2.742 13.685 1.00 97.94 221 ILE A CA 1
ATOM 1604 C C . ILE A 1 221 ? -5.278 1.851 13.801 1.00 97.94 221 ILE A C 1
ATOM 1606 O O . ILE A 1 221 ? -4.487 1.760 12.863 1.00 97.94 221 ILE A O 1
ATOM 1610 N N . ALA A 1 222 ? -5.133 1.158 14.927 1.00 96.75 222 ALA A N 1
ATOM 1611 C CA . ALA A 1 222 ? -4.071 0.186 15.154 1.00 96.75 222 ALA A CA 1
ATOM 1612 C C . ALA A 1 222 ? -4.659 -1.221 15.296 1.00 96.75 222 ALA A C 1
ATOM 1614 O O . ALA A 1 222 ? -5.528 -1.458 16.134 1.00 96.75 222 ALA A O 1
ATOM 1615 N N . LEU A 1 223 ? -4.189 -2.165 14.482 1.00 96.25 223 LEU A N 1
ATOM 1616 C CA . LEU A 1 223 ? -4.621 -3.562 14.514 1.00 96.25 223 LEU A CA 1
ATOM 1617 C C . LEU A 1 223 ? -3.395 -4.459 14.633 1.00 96.25 223 LEU A C 1
ATOM 1619 O O . LEU A 1 223 ? -2.528 -4.451 13.761 1.00 96.25 223 LEU A O 1
ATOM 1623 N N . GLY A 1 224 ? -3.324 -5.260 15.687 1.00 93.75 224 GLY A N 1
ATOM 1624 C CA . GLY A 1 224 ? -2.211 -6.185 15.854 1.00 93.75 224 GLY A CA 1
ATOM 1625 C C . GLY A 1 224 ? -2.015 -6.619 17.293 1.00 93.75 224 GLY A C 1
ATOM 1626 O O . GLY A 1 224 ? -2.368 -5.924 18.234 1.00 93.75 224 GLY A O 1
ATOM 1627 N N . SER A 1 225 ? -1.463 -7.806 17.467 1.00 92.69 225 SER A N 1
ATOM 1628 C CA . SER A 1 225 ? -1.038 -8.347 18.758 1.00 92.69 225 SER A CA 1
ATOM 1629 C C . SER A 1 225 ? 0.006 -9.426 18.476 1.00 92.69 225 SER A C 1
ATOM 1631 O O . SER A 1 225 ? 0.315 -9.689 17.310 1.00 92.69 225 SER A O 1
ATOM 1633 N N . GLU A 1 226 ? 0.516 -10.105 19.503 1.00 91.56 226 GLU A N 1
ATOM 1634 C CA . GLU A 1 226 ? 1.394 -11.261 19.288 1.00 91.56 226 GLU A CA 1
ATOM 1635 C C . GLU A 1 226 ? 0.713 -12.305 18.384 1.00 91.56 226 GLU A C 1
ATOM 1637 O O . GLU A 1 226 ? 1.303 -12.802 17.425 1.00 91.56 226 GLU A O 1
ATOM 1642 N N . THR A 1 227 ? -0.568 -12.584 18.644 1.00 93.31 227 THR A N 1
ATOM 1643 C CA . THR A 1 227 ? -1.410 -13.422 17.784 1.00 93.31 227 THR A CA 1
ATOM 1644 C C . THR A 1 227 ? -2.706 -12.696 17.459 1.00 93.31 227 THR A C 1
ATOM 1646 O O . THR A 1 227 ? -3.666 -12.743 18.227 1.00 93.31 227 THR A O 1
ATOM 1649 N N . PHE A 1 228 ? -2.758 -12.056 16.294 1.00 96.12 228 PHE A N 1
ATOM 1650 C CA . PHE A 1 228 ? -3.963 -11.405 15.793 1.00 96.12 228 PHE A CA 1
ATOM 1651 C C . PHE A 1 228 ? -4.594 -12.253 14.688 1.00 96.12 228 PHE A C 1
ATOM 1653 O O . PHE A 1 228 ? -4.006 -12.435 13.623 1.00 96.12 228 PHE A O 1
ATOM 1660 N N . LEU A 1 229 ? -5.795 -12.785 14.928 1.00 97.56 229 LEU A N 1
ATOM 1661 C CA . LEU A 1 229 ? -6.517 -13.599 13.951 1.00 97.56 229 LEU A CA 1
ATOM 1662 C C . LEU A 1 229 ? -7.928 -13.064 13.711 1.00 97.56 229 LEU A C 1
ATOM 1664 O O . LEU A 1 229 ? -8.772 -13.092 14.605 1.00 97.56 229 LEU A O 1
ATOM 1668 N N . VAL A 1 230 ? -8.220 -12.703 12.463 1.00 98.31 230 VAL A N 1
ATOM 1669 C CA . VAL A 1 230 ? -9.573 -12.409 11.980 1.00 98.31 230 VAL A CA 1
ATOM 1670 C C . VAL A 1 230 ? -9.962 -13.440 10.929 1.00 98.31 230 VAL A C 1
ATOM 1672 O O . VAL A 1 230 ? -9.344 -13.552 9.873 1.00 98.31 230 VAL A O 1
ATOM 1675 N N . THR A 1 231 ? -11.011 -14.214 11.198 1.00 98.44 231 THR A N 1
ATOM 1676 C CA . THR A 1 231 ? -11.472 -15.257 10.260 1.00 98.44 231 THR A CA 1
ATOM 1677 C C . THR A 1 231 ? -12.329 -14.709 9.113 1.00 98.44 231 THR A C 1
ATOM 1679 O O . THR A 1 231 ? -12.447 -15.365 8.079 1.00 98.44 231 THR A O 1
ATOM 1682 N N . GLY A 1 232 ? -12.934 -13.530 9.290 1.00 98.38 232 GLY A N 1
ATOM 1683 C CA . GLY A 1 232 ? -13.728 -12.837 8.279 1.00 98.38 232 GLY A CA 1
ATOM 1684 C C . GLY A 1 232 ? -12.965 -11.711 7.585 1.00 98.38 232 GLY A C 1
ATOM 1685 O O . GLY A 1 232 ? -11.756 -11.787 7.371 1.00 98.38 232 GLY A O 1
ATOM 1686 N N . ASN A 1 233 ? -13.701 -10.666 7.204 1.00 98.62 233 ASN A N 1
ATOM 1687 C CA . ASN A 1 233 ? -13.151 -9.472 6.568 1.00 98.62 233 ASN A CA 1
ATOM 1688 C C . ASN A 1 233 ? -12.896 -8.369 7.596 1.00 98.62 233 ASN A C 1
ATOM 1690 O O . ASN A 1 233 ? -13.616 -8.253 8.591 1.00 98.62 233 ASN A O 1
ATOM 1694 N N . VAL A 1 234 ? -11.934 -7.507 7.289 1.00 98.62 234 VAL A N 1
ATOM 1695 C CA . VAL A 1 234 ? -11.670 -6.273 8.027 1.00 98.62 234 VAL A CA 1
ATOM 1696 C C . VAL A 1 234 ? -11.940 -5.086 7.111 1.00 98.62 234 VAL A C 1
ATOM 1698 O O . VAL A 1 234 ? -11.400 -5.007 6.007 1.00 98.62 234 VAL A O 1
ATOM 1701 N N . LYS A 1 235 ? -12.777 -4.157 7.574 1.00 98.62 235 LYS A N 1
ATOM 1702 C CA . LYS A 1 235 ? -13.012 -2.867 6.929 1.00 98.62 235 LYS A CA 1
ATOM 1703 C C . LYS A 1 235 ? -12.703 -1.740 7.908 1.00 98.62 235 LYS A C 1
ATOM 1705 O O . LYS A 1 235 ? -13.315 -1.675 8.967 1.00 98.62 235 LYS A O 1
ATOM 1710 N N . ALA A 1 236 ? -11.816 -0.838 7.518 1.00 98.31 236 ALA A N 1
ATOM 1711 C CA . ALA A 1 236 ? -11.491 0.375 8.253 1.00 98.31 236 ALA A CA 1
ATOM 1712 C C . ALA A 1 236 ? -11.714 1.594 7.347 1.00 98.31 236 ALA A C 1
ATOM 1714 O O . ALA A 1 236 ? -11.405 1.551 6.155 1.00 98.31 236 ALA A O 1
ATOM 1715 N N . GLN A 1 237 ? -12.294 2.662 7.883 1.00 98.38 237 GLN A N 1
ATOM 1716 C CA . GLN A 1 237 ? -12.545 3.892 7.140 1.00 98.38 237 GLN A CA 1
ATOM 1717 C C . GLN A 1 237 ? -12.361 5.100 8.054 1.00 98.38 237 GLN A C 1
ATOM 1719 O O . GLN A 1 237 ? -12.977 5.141 9.115 1.00 98.38 237 GLN A O 1
ATOM 1724 N N . LEU A 1 238 ? -11.573 6.073 7.602 1.00 97.81 238 LEU A N 1
ATOM 1725 C CA . LEU A 1 238 ? -11.446 7.400 8.195 1.00 97.81 238 LEU A CA 1
ATOM 1726 C C . LEU A 1 238 ? -12.040 8.440 7.229 1.00 97.81 238 LEU A C 1
ATOM 1728 O O . LEU A 1 238 ? -11.947 8.291 6.011 1.00 97.81 238 LEU A O 1
ATOM 1732 N N . GLY A 1 239 ? -12.762 9.431 7.752 1.00 96.75 239 GLY A N 1
ATOM 1733 C CA . GLY A 1 239 ? -13.542 10.377 6.949 1.00 96.75 239 GLY A CA 1
ATOM 1734 C C . GLY A 1 239 ? -12.761 11.632 6.568 1.00 96.75 239 GLY A C 1
ATOM 1735 O O . GLY A 1 239 ? -12.401 11.805 5.405 1.00 96.75 239 GLY A O 1
ATOM 1736 N N . THR A 1 240 ? -12.530 12.525 7.526 1.00 97.31 240 THR A N 1
ATOM 1737 C CA . THR A 1 240 ? -11.822 13.804 7.350 1.00 97.31 240 THR A CA 1
ATOM 1738 C C . THR A 1 240 ? -10.584 13.896 8.238 1.00 97.31 240 THR A C 1
ATOM 1740 O O . THR A 1 240 ? -10.445 13.105 9.164 1.00 97.31 240 THR A O 1
ATOM 1743 N N . GLY A 1 241 ? -9.702 14.858 7.955 1.00 97.00 241 GLY A N 1
ATOM 1744 C CA . GLY A 1 241 ? -8.487 15.079 8.744 1.00 97.00 241 GLY A CA 1
ATOM 1745 C C . GLY A 1 241 ? -7.321 14.195 8.322 1.00 97.00 241 GLY A C 1
ATOM 1746 O O . GLY A 1 241 ? -7.284 13.708 7.193 1.00 97.00 241 GLY A O 1
ATOM 1747 N N . THR A 1 242 ? -6.358 14.029 9.224 1.00 97.88 242 THR A N 1
ATOM 1748 C CA . THR A 1 242 ? -5.203 13.141 9.041 1.00 97.88 242 THR A CA 1
ATOM 1749 C C . THR A 1 242 ? -5.580 11.724 9.461 1.00 97.88 242 THR A C 1
ATOM 1751 O O . THR A 1 242 ? -6.108 11.528 10.555 1.00 97.88 242 THR A O 1
ATOM 1754 N N . GLY A 1 243 ? -5.308 10.734 8.613 1.00 97.94 243 GLY A N 1
ATOM 1755 C CA . GLY A 1 243 ? -5.574 9.329 8.904 1.00 97.94 243 GLY A CA 1
ATOM 1756 C C . GLY A 1 243 ? -4.298 8.539 9.165 1.00 97.94 243 GLY A C 1
ATOM 1757 O O . GLY A 1 243 ? -3.329 8.653 8.424 1.00 97.94 243 GLY A O 1
ATOM 1758 N N . GLN A 1 244 ? -4.295 7.682 10.182 1.00 98.06 244 GLN A N 1
ATOM 1759 C CA . GLN A 1 244 ? -3.226 6.707 10.384 1.00 98.06 244 GLN A CA 1
ATOM 1760 C C . GLN A 1 244 ? -3.794 5.293 10.478 1.00 98.06 244 GLN A C 1
ATOM 1762 O O . GLN A 1 244 ? -4.684 5.020 11.281 1.00 98.06 244 GLN A O 1
ATOM 1767 N N . LEU A 1 245 ? -3.233 4.375 9.695 1.00 97.94 245 LEU A N 1
ATOM 1768 C CA . LEU A 1 245 ? -3.443 2.941 9.830 1.00 97.94 245 LEU A CA 1
ATOM 1769 C C . LEU A 1 245 ? -2.130 2.263 10.209 1.00 97.94 245 LEU A C 1
ATOM 1771 O O . LEU A 1 245 ? -1.103 2.457 9.565 1.00 97.94 245 LEU A O 1
ATOM 1775 N N . GLU A 1 246 ? -2.195 1.382 11.193 1.00 97.44 246 GLU A N 1
ATOM 1776 C CA . GLU A 1 246 ? -1.080 0.549 11.606 1.00 97.44 246 GLU A CA 1
ATOM 1777 C C . GLU A 1 246 ? -1.509 -0.918 11.678 1.00 97.44 246 GLU A C 1
ATOM 1779 O O . GLU A 1 246 ? -2.428 -1.266 12.422 1.00 97.44 246 GLU A O 1
ATOM 1784 N N . LEU A 1 247 ? -0.847 -1.777 10.898 1.00 96.38 247 LEU A N 1
ATOM 1785 C CA . LEU A 1 247 ? -0.981 -3.231 10.973 1.00 96.38 247 LEU A CA 1
ATOM 1786 C C . LEU A 1 247 ? 0.286 -3.823 11.586 1.00 96.38 247 LEU A C 1
ATOM 1788 O O . LEU A 1 247 ? 1.356 -3.712 10.993 1.00 96.38 247 LEU A O 1
ATOM 1792 N N . ASN A 1 248 ? 0.119 -4.476 12.739 1.00 91.81 248 ASN A N 1
ATOM 1793 C CA . ASN A 1 248 ? 1.162 -4.858 13.697 1.00 91.81 248 ASN A CA 1
ATOM 1794 C C . ASN A 1 248 ? 1.955 -3.657 14.233 1.00 91.81 248 ASN A C 1
ATOM 1796 O O . ASN A 1 248 ? 2.590 -2.900 13.501 1.00 91.81 248 ASN A O 1
ATOM 1800 N N . ARG A 1 249 ? 1.943 -3.483 15.555 1.00 82.88 249 ARG A N 1
ATOM 1801 C CA . ARG A 1 249 ? 2.629 -2.366 16.210 1.00 82.88 249 ARG A CA 1
ATOM 1802 C C . ARG A 1 249 ? 4.108 -2.667 16.444 1.00 82.88 249 ARG A C 1
ATOM 1804 O O . ARG A 1 249 ? 4.454 -3.799 16.771 1.00 82.88 249 ARG A O 1
ATOM 1811 N N . LEU A 1 250 ? 4.975 -1.654 16.278 1.00 64.25 250 LEU A N 1
ATOM 1812 C CA . LEU A 1 250 ? 6.440 -1.786 16.404 1.00 64.25 250 LEU A CA 1
ATOM 1813 C C . LEU A 1 250 ? 6.842 -2.501 17.698 1.00 64.25 250 LEU A C 1
ATOM 1815 O O . LEU A 1 250 ? 6.328 -2.196 18.773 1.00 64.25 250 LEU A O 1
ATOM 1819 N N . GLY A 1 251 ? 7.818 -3.406 17.586 1.00 69.12 251 GLY A N 1
ATOM 1820 C CA . GLY A 1 251 ? 8.390 -4.139 18.718 1.00 69.12 251 GLY A CA 1
ATOM 1821 C C . GLY A 1 251 ? 7.661 -5.437 19.073 1.00 69.12 251 GLY A C 1
ATOM 1822 O O . GLY A 1 251 ? 8.120 -6.166 19.949 1.00 69.12 251 GLY A O 1
ATOM 1823 N N . GLN A 1 252 ? 6.565 -5.759 18.385 1.00 65.81 252 GLN A N 1
ATOM 1824 C CA . GLN A 1 252 ? 5.887 -7.046 18.498 1.00 65.81 252 GLN A CA 1
ATOM 1825 C C . GLN A 1 252 ? 6.445 -7.983 17.429 1.00 65.81 252 GLN A C 1
ATOM 1827 O O . GLN A 1 252 ? 6.273 -7.717 16.253 1.00 65.81 252 GLN A O 1
ATOM 1832 N N . SER A 1 253 ? 7.024 -9.134 17.781 1.00 79.12 253 SER A N 1
ATOM 1833 C CA . SER A 1 253 ? 7.263 -10.221 16.809 1.00 79.12 253 SER A CA 1
ATOM 1834 C C . SER A 1 253 ? 5.949 -10.928 16.433 1.00 79.12 253 SER A C 1
ATOM 1836 O O . SER A 1 253 ? 5.864 -12.156 16.408 1.00 79.12 253 SER A O 1
ATOM 1838 N N . GLY A 1 254 ? 4.888 -10.141 16.261 1.00 84.56 254 GLY A N 1
ATOM 1839 C CA . GLY A 1 254 ? 3.524 -10.607 16.147 1.00 84.56 254 GLY A CA 1
ATOM 1840 C C . GLY A 1 254 ? 3.227 -11.151 14.763 1.00 84.56 254 GLY A C 1
ATOM 1841 O O . GLY A 1 254 ? 3.911 -10.869 13.772 1.00 84.56 254 GLY A O 1
ATOM 1842 N N . ARG A 1 255 ? 2.166 -11.950 14.704 1.00 93.56 255 ARG A N 1
ATOM 1843 C CA . ARG A 1 255 ? 1.579 -12.409 13.453 1.00 93.56 255 ARG A CA 1
ATOM 1844 C C . ARG A 1 255 ? 0.149 -11.908 13.358 1.00 93.56 255 ARG A C 1
ATOM 1846 O O . ARG A 1 255 ? -0.713 -12.320 14.135 1.00 93.56 255 ARG A O 1
ATOM 1853 N N . SER A 1 256 ? -0.108 -11.098 12.336 1.00 96.56 256 SER A N 1
ATOM 1854 C CA . SER A 1 256 ? -1.454 -10.702 11.935 1.00 96.56 256 SER A CA 1
ATOM 1855 C C . SER A 1 256 ? -1.936 -11.572 10.793 1.00 96.56 256 SER A C 1
ATOM 1857 O O . SER A 1 256 ? -1.352 -11.585 9.716 1.00 96.56 256 SER A O 1
ATOM 1859 N N . THR A 1 257 ? -3.015 -12.313 11.018 1.00 97.81 257 THR A N 1
ATOM 1860 C CA . THR A 1 257 ? -3.664 -13.142 10.003 1.00 97.81 257 THR A CA 1
ATOM 1861 C C . THR A 1 257 ? -5.114 -12.715 9.829 1.00 97.81 257 THR A C 1
ATOM 1863 O O . THR A 1 257 ? -5.923 -12.801 10.750 1.00 97.81 257 THR A O 1
ATOM 1866 N N . ILE A 1 258 ? -5.462 -12.293 8.620 1.00 98.44 258 ILE A N 1
ATOM 1867 C CA . ILE A 1 258 ? -6.827 -11.985 8.199 1.00 98.44 258 ILE A CA 1
ATOM 1868 C C . ILE A 1 258 ? -7.175 -12.961 7.081 1.00 98.44 258 ILE A C 1
ATOM 1870 O O . ILE A 1 258 ? -6.649 -12.862 5.978 1.00 98.44 258 ILE A O 1
ATOM 1874 N N . ASN A 1 259 ? -8.054 -13.926 7.343 1.00 98.62 259 ASN A N 1
ATOM 1875 C CA . ASN A 1 259 ? -8.380 -14.959 6.353 1.00 98.62 259 ASN A CA 1
ATOM 1876 C C . ASN A 1 259 ? -9.187 -14.403 5.165 1.00 98.62 259 ASN A C 1
ATOM 1878 O O . ASN A 1 259 ? -9.119 -14.955 4.067 1.00 98.62 259 ASN A O 1
ATOM 1882 N N . GLY A 1 260 ? -9.973 -13.344 5.386 1.00 98.44 260 GLY A N 1
ATOM 1883 C CA . GLY A 1 260 ? -10.764 -12.672 4.358 1.00 98.44 260 GLY A CA 1
ATOM 1884 C C . GLY A 1 260 ? -10.027 -11.518 3.676 1.00 98.44 260 GLY A C 1
ATOM 1885 O O . GLY A 1 260 ? -8.810 -11.532 3.503 1.00 98.44 260 GLY A O 1
ATOM 1886 N N . ASN A 1 261 ? -10.792 -10.508 3.263 1.00 98.62 261 ASN A N 1
ATOM 1887 C CA . ASN A 1 261 ? -10.246 -9.272 2.708 1.00 98.62 261 ASN A CA 1
ATOM 1888 C C . ASN A 1 261 ? -9.924 -8.268 3.820 1.00 98.62 261 ASN A C 1
ATOM 1890 O O . ASN A 1 261 ? -10.656 -8.177 4.808 1.00 98.62 261 ASN A O 1
ATOM 1894 N N . PHE A 1 262 ? -8.896 -7.458 3.594 1.00 98.62 262 PHE A N 1
ATOM 1895 C CA . PHE A 1 262 ? -8.626 -6.245 4.351 1.00 98.62 262 PHE A CA 1
ATOM 1896 C C . PHE A 1 262 ? -8.851 -5.037 3.442 1.00 98.62 262 PHE A C 1
ATOM 1898 O O . PHE A 1 262 ? -8.230 -4.937 2.385 1.00 98.62 262 PHE A O 1
ATOM 1905 N N . SER A 1 263 ? -9.731 -4.120 3.836 1.00 98.56 263 SER A N 1
ATOM 1906 C CA . SER A 1 263 ? -9.936 -2.862 3.117 1.00 98.56 263 SER A CA 1
ATOM 1907 C C . SER A 1 263 ? -9.811 -1.665 4.047 1.00 98.56 263 SER A C 1
ATOM 1909 O O . SER A 1 263 ? -10.538 -1.597 5.039 1.00 98.56 263 SER A O 1
ATOM 1911 N N . TYR A 1 264 ? -8.970 -0.707 3.675 1.00 98.44 264 TYR A N 1
ATOM 1912 C CA . TYR A 1 264 ? -8.828 0.575 4.351 1.00 98.44 264 TYR A CA 1
ATOM 1913 C C . TYR A 1 264 ? -9.123 1.732 3.397 1.00 98.44 264 TYR A C 1
ATOM 1915 O O . TYR A 1 264 ? -8.669 1.740 2.249 1.00 98.44 264 TYR A O 1
ATOM 1923 N N . GLN A 1 265 ? -9.893 2.698 3.888 1.00 98.38 265 GLN A N 1
ATOM 1924 C CA . GLN A 1 265 ? -10.110 3.985 3.246 1.00 98.38 265 GLN A CA 1
ATOM 1925 C C . GLN A 1 265 ? -9.615 5.099 4.175 1.00 98.38 265 GLN A C 1
ATOM 1927 O O . GLN A 1 265 ? -10.175 5.272 5.254 1.00 98.38 265 GLN A O 1
ATOM 1932 N N . GLY A 1 266 ? -8.581 5.818 3.746 1.00 97.31 266 GLY A N 1
ATOM 1933 C CA . GLY A 1 266 ? -8.017 6.974 4.434 1.00 97.31 266 GLY A CA 1
ATOM 1934 C C . GLY A 1 266 ? -8.918 8.205 4.392 1.00 97.31 266 GLY A C 1
ATOM 1935 O O . GLY A 1 266 ? -9.928 8.242 3.674 1.00 97.31 266 GLY A O 1
ATOM 1936 N N . ALA A 1 267 ? -8.535 9.192 5.192 1.00 96.31 267 ALA A N 1
ATOM 1937 C CA . ALA A 1 267 ? -9.244 10.440 5.406 1.00 96.31 267 ALA A CA 1
ATOM 1938 C C . ALA A 1 267 ? -8.975 11.457 4.283 1.00 96.31 267 ALA A C 1
ATOM 1940 O O . ALA A 1 267 ? -8.132 11.274 3.417 1.00 96.31 267 ALA A O 1
ATOM 1941 N N . THR A 1 268 ? -9.712 12.570 4.240 1.00 96.69 268 THR A N 1
ATOM 1942 C CA . THR A 1 268 ? -9.504 13.608 3.207 1.00 96.69 268 THR A CA 1
ATOM 1943 C C . THR A 1 268 ? -8.245 14.473 3.372 1.00 96.69 268 THR A C 1
ATOM 1945 O O . THR A 1 268 ? -8.107 15.423 2.598 1.00 96.69 268 THR A O 1
ATOM 1948 N N . GLY A 1 269 ? -7.414 14.240 4.387 1.00 96.06 269 GLY A N 1
ATOM 1949 C CA . GLY A 1 269 ? -6.130 14.912 4.611 1.00 96.06 269 GLY A CA 1
ATOM 1950 C C . GLY A 1 269 ? -4.949 13.948 4.467 1.00 96.06 269 GLY A C 1
ATOM 1951 O O . GLY A 1 269 ? -5.030 12.965 3.741 1.00 96.06 269 GLY A O 1
ATOM 1952 N N . SER A 1 270 ? -3.827 14.239 5.130 1.00 97.25 270 SER A N 1
ATOM 1953 C CA . SER A 1 270 ? -2.641 13.383 5.023 1.00 97.25 270 SER A CA 1
ATOM 1954 C C . SER A 1 270 ? -2.899 11.998 5.618 1.00 97.25 270 SER A C 1
ATOM 1956 O O . SER A 1 270 ? -3.406 11.889 6.731 1.00 97.25 270 SER A O 1
ATOM 1958 N N . ASP A 1 271 ? -2.535 10.943 4.896 1.00 98.00 271 ASP A N 1
ATOM 1959 C CA . ASP A 1 271 ? -2.749 9.564 5.335 1.00 98.00 271 ASP A CA 1
ATOM 1960 C C . ASP A 1 271 ? -1.428 8.808 5.493 1.00 98.00 271 ASP A C 1
ATOM 1962 O O . ASP A 1 271 ? -0.616 8.783 4.571 1.00 98.00 271 ASP A O 1
ATOM 1966 N N . ASN A 1 272 ? -1.245 8.113 6.614 1.00 98.12 272 ASN A N 1
ATOM 1967 C CA . ASN A 1 272 ? -0.086 7.261 6.865 1.00 98.12 272 ASN A CA 1
ATOM 1968 C C . ASN A 1 272 ? -0.517 5.803 7.042 1.00 98.12 272 ASN A C 1
ATOM 1970 O O . ASN A 1 272 ? -1.398 5.500 7.848 1.00 98.12 272 ASN A O 1
ATOM 1974 N N . ILE A 1 273 ? 0.130 4.884 6.329 1.00 98.19 273 ILE A N 1
ATOM 1975 C CA . ILE A 1 273 ? -0.009 3.441 6.536 1.00 98.19 273 ILE A CA 1
ATOM 1976 C C . ILE A 1 273 ? 1.328 2.866 6.970 1.00 98.19 273 ILE A C 1
ATOM 1978 O O . ILE A 1 273 ? 2.327 3.038 6.276 1.00 98.19 273 ILE A O 1
ATOM 1982 N N . TYR A 1 274 ? 1.305 2.095 8.051 1.00 97.75 274 TYR A N 1
ATOM 1983 C CA . TYR A 1 274 ? 2.435 1.298 8.503 1.00 97.75 274 TYR A CA 1
ATOM 1984 C C . TYR A 1 274 ? 2.077 -0.189 8.489 1.00 97.75 274 TYR A C 1
ATOM 1986 O O . TYR A 1 274 ? 1.121 -0.611 9.145 1.00 97.75 274 TYR A O 1
ATOM 1994 N N . LEU A 1 275 ? 2.851 -0.981 7.750 1.00 97.25 275 LEU A N 1
ATOM 1995 C CA . LEU A 1 275 ? 2.819 -2.442 7.756 1.00 97.25 275 LEU A CA 1
ATOM 1996 C C . LEU A 1 275 ? 4.089 -2.959 8.418 1.00 97.25 275 LEU A C 1
ATOM 1998 O O . LEU A 1 275 ? 5.185 -2.556 8.036 1.00 97.25 275 LEU A O 1
ATOM 2002 N N . ARG A 1 276 ? 3.961 -3.834 9.413 1.00 95.44 276 ARG A N 1
ATOM 2003 C CA . ARG A 1 276 ? 5.118 -4.295 10.185 1.00 95.44 276 ARG A CA 1
ATOM 2004 C C . ARG A 1 276 ? 5.077 -5.787 10.443 1.00 95.44 276 ARG A C 1
ATOM 2006 O O . ARG A 1 276 ? 3.995 -6.376 10.539 1.00 95.44 276 ARG A O 1
ATOM 2013 N N . ASP A 1 277 ? 6.253 -6.379 10.616 1.00 95.00 277 ASP A N 1
ATOM 2014 C CA . ASP A 1 277 ? 6.399 -7.786 11.000 1.00 95.00 277 ASP A CA 1
ATOM 2015 C C . ASP A 1 277 ? 5.615 -8.733 10.061 1.00 95.00 277 ASP A C 1
ATOM 2017 O O . ASP A 1 277 ? 5.552 -8.524 8.852 1.00 95.00 277 ASP A O 1
ATOM 2021 N N . ASN A 1 278 ? 4.992 -9.791 10.590 1.00 96.19 278 ASN A N 1
ATOM 2022 C CA . ASN A 1 278 ? 4.329 -10.809 9.776 1.00 96.19 278 ASN A CA 1
ATOM 2023 C C . ASN A 1 278 ? 2.856 -10.455 9.539 1.00 96.19 278 ASN A C 1
ATOM 2025 O O . ASN A 1 278 ? 2.034 -10.496 10.469 1.00 96.19 278 ASN A O 1
ATOM 2029 N N . ILE A 1 279 ? 2.492 -10.182 8.287 1.00 97.62 279 ILE A N 1
ATOM 2030 C CA . ILE A 1 279 ? 1.121 -9.866 7.880 1.00 97.62 279 ILE A CA 1
ATOM 2031 C C . ILE A 1 279 ? 0.669 -10.848 6.803 1.00 97.62 279 ILE A C 1
ATOM 2033 O O . ILE A 1 279 ? 1.231 -10.935 5.718 1.00 97.62 279 ILE A O 1
ATOM 2037 N N . THR A 1 280 ? -0.417 -11.563 7.078 1.00 98.12 280 THR A N 1
ATOM 2038 C CA . THR A 1 280 ? -1.079 -12.450 6.121 1.00 98.12 280 THR A CA 1
ATOM 2039 C C . THR A 1 280 ? -2.515 -11.991 5.878 1.00 98.12 280 THR A C 1
ATOM 2041 O O . THR A 1 280 ? -3.334 -12.003 6.796 1.00 98.12 280 THR A O 1
ATOM 2044 N N . VAL A 1 281 ? -2.854 -11.659 4.631 1.00 98.44 281 VAL A N 1
ATOM 2045 C CA . VAL A 1 281 ? -4.227 -11.376 4.180 1.00 98.44 281 VAL A CA 1
ATOM 2046 C C . VAL A 1 281 ? -4.635 -12.412 3.132 1.00 98.44 281 VAL A C 1
ATOM 2048 O O . VAL A 1 281 ? -4.228 -12.342 1.977 1.00 98.44 281 VAL A O 1
ATOM 2051 N N . GLY A 1 282 ? -5.458 -13.390 3.511 1.00 98.44 282 GLY A N 1
ATOM 2052 C CA . GLY A 1 282 ? -5.845 -14.497 2.627 1.00 98.44 282 GLY A CA 1
ATOM 2053 C C . GLY A 1 282 ? -6.573 -14.045 1.353 1.00 98.44 282 GLY A C 1
ATOM 2054 O O . GLY A 1 282 ? -6.448 -14.678 0.303 1.00 98.44 282 GLY A O 1
ATOM 2055 N N . GLY A 1 283 ? -7.321 -12.942 1.432 1.00 98.44 283 GLY A N 1
ATOM 2056 C CA . GLY A 1 283 ? -8.005 -12.312 0.307 1.00 98.44 283 GLY A CA 1
ATOM 2057 C C . GLY A 1 283 ? -7.249 -11.119 -0.281 1.00 98.44 283 GLY A C 1
ATOM 2058 O O . GLY A 1 283 ? -6.041 -11.141 -0.503 1.00 98.44 283 GLY A O 1
ATOM 2059 N N . LYS A 1 284 ? -7.998 -10.061 -0.589 1.00 98.69 284 LYS A N 1
ATOM 2060 C CA . LYS A 1 284 ? -7.470 -8.803 -1.117 1.00 98.69 284 LYS A CA 1
ATOM 2061 C C . LYS A 1 284 ? -7.064 -7.861 0.019 1.00 98.69 284 LYS A C 1
ATOM 2063 O O . LYS A 1 284 ? -7.873 -7.619 0.913 1.00 98.69 284 LYS A O 1
ATOM 2068 N N . LEU A 1 285 ? -5.873 -7.277 -0.089 1.00 98.62 285 LEU A N 1
ATOM 2069 C CA . LEU A 1 285 ? -5.415 -6.105 0.659 1.00 98.62 285 LEU A CA 1
ATOM 2070 C C . LEU A 1 285 ? -5.687 -4.847 -0.192 1.00 98.62 285 LEU A C 1
ATOM 2072 O O . LEU A 1 285 ? -5.015 -4.620 -1.194 1.00 98.62 285 LEU A O 1
ATOM 2076 N N . ASP A 1 286 ? -6.738 -4.086 0.136 1.00 98.62 286 ASP A N 1
ATOM 2077 C CA . ASP A 1 286 ? -7.203 -2.895 -0.601 1.00 98.62 286 ASP A CA 1
ATOM 2078 C C . ASP A 1 286 ? -7.007 -1.629 0.242 1.00 98.62 286 ASP A C 1
ATOM 2080 O O . ASP A 1 286 ? -7.753 -1.383 1.186 1.00 98.62 286 ASP A O 1
ATOM 2084 N N . LEU A 1 287 ? -6.018 -0.817 -0.108 1.00 98.31 287 LEU A N 1
ATOM 2085 C CA . LEU A 1 287 ? -5.623 0.389 0.612 1.00 98.31 287 LEU A CA 1
ATOM 2086 C C . LEU A 1 287 ? -5.908 1.609 -0.271 1.00 98.31 287 LEU A C 1
ATOM 2088 O O . LEU A 1 287 ? -5.352 1.730 -1.363 1.00 98.31 287 LEU A O 1
ATOM 2092 N N . LYS A 1 288 ? -6.802 2.500 0.162 1.00 98.19 288 LYS A N 1
ATOM 2093 C CA . LYS A 1 288 ? -7.190 3.700 -0.596 1.00 98.19 288 LYS A CA 1
ATOM 2094 C C . LYS A 1 288 ? -7.046 4.931 0.269 1.00 98.19 288 LYS A C 1
ATOM 2096 O O . LYS A 1 288 ? -7.839 5.112 1.181 1.00 98.19 288 LYS A O 1
ATOM 2101 N N . MET A 1 289 ? -6.065 5.760 -0.025 1.00 97.81 289 MET A N 1
ATOM 2102 C CA . MET A 1 289 ? -5.876 7.031 0.663 1.00 97.81 289 MET A CA 1
ATOM 2103 C C . MET A 1 289 ? -6.911 8.032 0.159 1.00 97.81 289 MET A C 1
ATOM 2105 O O . MET A 1 289 ? -7.448 7.875 -0.948 1.00 97.81 289 MET A O 1
ATOM 2109 N N . GLY A 1 290 ? -7.258 9.016 0.978 1.00 95.44 290 GLY A N 1
ATOM 2110 C CA . GLY A 1 290 ? -8.177 10.058 0.562 1.00 95.44 290 GLY A CA 1
ATOM 2111 C C . GLY A 1 290 ? -7.467 11.157 -0.219 1.00 95.44 290 GLY A C 1
ATOM 2112 O O . GLY A 1 290 ? -6.709 10.909 -1.155 1.00 95.44 290 GLY A O 1
ATOM 2113 N N . LYS A 1 291 ? -7.819 12.408 0.063 1.00 93.56 291 LYS A N 1
ATOM 2114 C CA . LYS A 1 291 ? -7.221 13.565 -0.622 1.00 93.56 291 LYS A CA 1
ATOM 2115 C C . LYS A 1 291 ? -6.036 14.040 0.209 1.00 93.56 291 LYS A C 1
ATOM 2117 O O . LYS A 1 291 ? -6.102 13.953 1.412 1.00 93.56 291 LYS A O 1
ATOM 2122 N N . GLY A 1 292 ? -5.017 14.621 -0.411 1.00 95.69 292 GLY A N 1
ATOM 2123 C CA . GLY A 1 292 ? -3.830 15.083 0.319 1.00 95.69 292 GLY A CA 1
ATOM 2124 C C . GLY A 1 292 ? -2.640 14.149 0.149 1.00 95.69 292 GLY A C 1
ATOM 2125 O O . GLY A 1 292 ? -2.621 13.351 -0.793 1.00 95.69 292 GLY A O 1
ATOM 2126 N N . ASP A 1 293 ? -1.634 14.343 0.995 1.00 97.19 293 ASP A N 1
ATOM 2127 C CA . ASP A 1 293 ? -0.384 13.589 0.956 1.00 97.19 293 ASP A CA 1
ATOM 2128 C C . ASP A 1 293 ? -0.598 12.170 1.493 1.00 97.19 293 ASP A C 1
ATOM 2130 O O . ASP A 1 293 ? -1.526 11.912 2.264 1.00 97.19 293 ASP A O 1
ATOM 2134 N N . SER A 1 294 ? 0.231 11.220 1.073 1.00 97.25 294 SER A N 1
ATOM 2135 C CA . SER A 1 294 ? 0.137 9.858 1.596 1.00 97.25 294 SER A CA 1
ATOM 2136 C C . SER A 1 294 ? 1.494 9.200 1.779 1.00 97.25 294 SER A C 1
ATOM 2138 O O . SER A 1 294 ? 2.355 9.290 0.903 1.00 97.25 294 SER A O 1
ATOM 2140 N N . GLN A 1 295 ? 1.632 8.493 2.897 1.00 97.69 295 GLN A N 1
ATOM 2141 C CA . GLN A 1 295 ? 2.766 7.653 3.251 1.00 97.69 295 GLN A CA 1
ATOM 2142 C C . GLN A 1 295 ? 2.326 6.189 3.304 1.00 97.69 295 GLN A C 1
ATOM 2144 O O . GLN A 1 295 ? 1.326 5.860 3.946 1.00 97.69 295 GLN A O 1
ATOM 2149 N N . PHE A 1 296 ? 3.079 5.298 2.662 1.00 97.69 296 PHE A N 1
ATOM 2150 C CA . PHE A 1 296 ? 2.862 3.856 2.760 1.00 97.69 296 PHE A CA 1
ATOM 2151 C C . PHE A 1 296 ? 4.183 3.133 3.018 1.00 97.69 296 PHE A C 1
ATOM 2153 O O . PHE A 1 296 ? 4.964 2.933 2.091 1.00 97.69 296 PHE A O 1
ATOM 2160 N N . ASP A 1 297 ? 4.376 2.707 4.266 1.00 97.69 297 ASP A N 1
ATOM 2161 C CA . ASP A 1 297 ? 5.645 2.181 4.755 1.00 97.69 297 ASP A CA 1
ATOM 2162 C C . ASP A 1 297 ? 5.540 0.734 5.250 1.00 97.69 297 ASP A C 1
ATOM 2164 O O . ASP A 1 297 ? 4.637 0.381 6.017 1.00 97.69 297 ASP A O 1
ATOM 2168 N N . GLY A 1 298 ? 6.513 -0.081 4.849 1.00 96.94 298 GLY A N 1
ATOM 2169 C CA . GLY A 1 298 ? 6.875 -1.363 5.445 1.00 96.94 298 GLY A CA 1
ATOM 2170 C C . GLY A 1 298 ? 8.105 -1.217 6.342 1.00 96.94 298 GLY A C 1
ATOM 2171 O O . GLY A 1 298 ? 9.008 -0.454 6.008 1.00 96.94 298 GLY A O 1
ATOM 2172 N N . ASP A 1 299 ? 8.150 -1.909 7.484 1.00 94.81 299 ASP A N 1
ATOM 2173 C CA . ASP A 1 299 ? 9.369 -1.967 8.305 1.00 94.81 299 ASP A CA 1
ATOM 2174 C C . ASP A 1 299 ? 10.357 -3.022 7.791 1.00 94.81 299 ASP A C 1
ATOM 2176 O O . ASP A 1 299 ? 9.973 -3.994 7.160 1.00 94.81 299 ASP A O 1
ATOM 2180 N N . SER A 1 300 ? 11.640 -2.911 8.139 1.00 95.81 300 SER A N 1
ATOM 2181 C CA . SER A 1 300 ? 12.676 -3.847 7.666 1.00 95.81 300 SER A CA 1
ATOM 2182 C C . SER A 1 300 ? 12.482 -5.314 8.092 1.00 95.81 300 SER A C 1
ATOM 2184 O O . SER A 1 300 ? 13.310 -6.156 7.771 1.00 95.81 300 SER A O 1
ATOM 2186 N N . ARG A 1 301 ? 11.446 -5.630 8.876 1.00 95.56 301 ARG A N 1
ATOM 2187 C CA . ARG A 1 301 ? 11.097 -6.984 9.329 1.00 95.56 301 ARG A CA 1
ATOM 2188 C C . ARG A 1 301 ? 9.809 -7.492 8.676 1.00 95.56 301 ARG A C 1
ATOM 2190 O O . ARG A 1 301 ? 9.316 -8.547 9.071 1.00 95.56 301 ARG A O 1
ATOM 2197 N N . LEU A 1 302 ? 9.250 -6.748 7.723 1.00 97.06 302 LEU A N 1
ATOM 2198 C CA . LEU A 1 302 ? 7.989 -7.073 7.080 1.00 97.06 302 LEU A CA 1
ATOM 2199 C C . LEU A 1 302 ? 8.088 -8.399 6.311 1.00 97.06 302 LEU A C 1
ATOM 2201 O O . LEU A 1 302 ? 8.882 -8.544 5.385 1.00 97.06 302 LEU A O 1
ATOM 2205 N N . ASP A 1 303 ? 7.224 -9.343 6.665 1.00 97.50 303 ASP A N 1
ATOM 2206 C CA . ASP A 1 303 ? 6.882 -10.515 5.861 1.00 97.50 303 ASP A CA 1
ATOM 2207 C C . ASP A 1 303 ? 5.413 -10.362 5.460 1.00 97.50 303 ASP A C 1
ATOM 2209 O O . ASP A 1 303 ? 4.491 -10.571 6.262 1.00 97.50 303 ASP A O 1
ATOM 2213 N N . LEU A 1 304 ? 5.193 -9.902 4.226 1.00 98.06 304 LEU A N 1
ATOM 2214 C CA . LEU A 1 304 ? 3.861 -9.636 3.705 1.00 98.06 304 LEU A CA 1
ATOM 2215 C C . LEU A 1 304 ? 3.420 -10.751 2.763 1.00 98.06 304 LEU A C 1
ATOM 2217 O O . LEU A 1 304 ? 3.951 -10.904 1.666 1.00 98.06 304 LEU A O 1
ATOM 2221 N N . THR A 1 305 ? 2.337 -11.435 3.124 1.00 98.50 305 THR A N 1
ATOM 2222 C CA . THR A 1 305 ? 1.619 -12.350 2.232 1.00 98.50 305 THR A CA 1
ATOM 2223 C C . THR A 1 305 ? 0.193 -11.862 1.985 1.00 98.50 305 THR A C 1
ATOM 2225 O O . THR A 1 305 ? -0.585 -11.708 2.929 1.00 98.50 305 THR A O 1
ATOM 2228 N N . ALA A 1 306 ? -0.207 -11.683 0.723 1.00 98.44 306 ALA A N 1
ATOM 2229 C CA . ALA A 1 306 ? -1.594 -11.364 0.377 1.00 98.44 306 ALA A CA 1
ATOM 2230 C C . ALA A 1 306 ? -2.106 -12.079 -0.885 1.00 98.44 306 ALA A C 1
ATOM 2232 O O . ALA A 1 306 ? -1.361 -12.360 -1.823 1.00 98.44 306 ALA A O 1
ATOM 2233 N N . GLY A 1 307 ? -3.413 -12.344 -0.955 1.00 98.44 307 GLY A N 1
ATOM 2234 C CA . GLY A 1 307 ? -4.039 -12.925 -2.149 1.00 98.44 307 GLY A CA 1
ATOM 2235 C C . GLY A 1 307 ? -3.957 -12.005 -3.377 1.00 98.44 307 GLY A C 1
ATOM 2236 O O . GLY A 1 307 ? -3.688 -12.457 -4.487 1.00 98.44 307 GLY A O 1
ATOM 2237 N N . SER A 1 308 ? -4.176 -10.706 -3.182 1.00 98.69 308 SER A N 1
ATOM 2238 C CA . SER A 1 308 ? -3.916 -9.633 -4.157 1.00 98.69 308 SER A CA 1
ATOM 2239 C C . SER A 1 308 ? -3.732 -8.315 -3.412 1.00 98.69 308 SER A C 1
ATOM 2241 O O . SER A 1 308 ? -4.369 -8.136 -2.370 1.00 98.69 308 SER A O 1
ATOM 2243 N N . LEU A 1 309 ? -2.965 -7.378 -3.961 1.00 98.50 309 LEU A N 1
ATOM 2244 C CA . LEU A 1 309 ? -2.716 -6.078 -3.338 1.00 98.50 309 LEU A CA 1
ATOM 2245 C C . LEU A 1 309 ? -3.119 -4.936 -4.268 1.00 98.50 309 LEU A C 1
ATOM 2247 O O . LEU A 1 309 ? -2.679 -4.872 -5.411 1.00 98.50 309 LEU A O 1
ATOM 2251 N N . ASN A 1 310 ? -3.926 -4.012 -3.753 1.00 98.56 310 ASN A N 1
ATOM 2252 C CA . ASN A 1 310 ? -4.249 -2.757 -4.413 1.00 98.56 310 ASN A CA 1
ATOM 2253 C C . ASN A 1 310 ? -3.939 -1.598 -3.467 1.00 98.56 310 ASN A C 1
ATOM 2255 O O . ASN A 1 310 ? -4.567 -1.483 -2.418 1.00 98.56 310 ASN A O 1
ATOM 2259 N N . TYR A 1 311 ? -3.054 -0.703 -3.885 1.00 98.06 311 TYR A N 1
ATOM 2260 C CA . TYR A 1 311 ? -2.803 0.576 -3.239 1.00 98.06 311 TYR A CA 1
ATOM 2261 C C . TYR A 1 311 ? -3.229 1.717 -4.167 1.00 98.06 311 TYR A C 1
ATOM 2263 O O . TYR A 1 311 ? -2.909 1.726 -5.358 1.00 98.06 311 TYR A O 1
ATOM 2271 N N . THR A 1 312 ? -3.997 2.667 -3.644 1.00 97.88 312 THR A N 1
ATOM 2272 C CA . THR A 1 312 ? -4.339 3.926 -4.316 1.00 97.88 312 THR A CA 1
ATOM 2273 C C . THR A 1 312 ? -3.929 5.067 -3.405 1.00 97.88 312 THR A C 1
ATOM 2275 O O . THR A 1 312 ? -4.532 5.240 -2.350 1.00 97.88 312 THR A O 1
ATOM 2278 N N . ALA A 1 313 ? -2.906 5.808 -3.812 1.00 97.38 313 ALA A N 1
ATOM 2279 C CA . ALA A 1 313 ? -2.384 6.937 -3.059 1.00 97.38 313 ALA A CA 1
ATOM 2280 C C . ALA A 1 313 ? -3.284 8.174 -3.196 1.00 97.38 313 ALA A C 1
ATOM 2282 O O . ALA A 1 313 ? -4.164 8.221 -4.067 1.00 97.38 313 ALA A O 1
ATOM 2283 N N . GLY A 1 314 ? -3.034 9.181 -2.362 1.00 96.38 314 GLY A N 1
ATOM 2284 C CA . GLY A 1 314 ? -3.739 10.450 -2.393 1.00 96.38 314 GLY A CA 1
ATOM 2285 C C . GLY A 1 314 ? -3.351 11.331 -3.583 1.00 96.38 314 GLY A C 1
ATOM 2286 O O . GLY A 1 314 ? -2.535 10.986 -4.444 1.00 96.38 314 GLY A O 1
ATOM 2287 N N . THR A 1 315 ? -3.986 12.499 -3.673 1.00 95.75 315 THR A N 1
ATOM 2288 C CA . THR A 1 315 ? -3.750 13.464 -4.764 1.00 95.75 315 THR A CA 1
ATOM 2289 C C . THR A 1 315 ? -2.573 14.415 -4.522 1.00 95.75 315 THR A C 1
ATOM 2291 O O . THR A 1 315 ? -2.177 15.129 -5.449 1.00 95.75 315 THR A O 1
ATOM 2294 N N . GLY A 1 316 ? -2.074 14.482 -3.288 1.00 95.00 316 GLY A N 1
ATOM 2295 C CA . GLY A 1 316 ? -0.900 15.255 -2.883 1.00 95.00 316 GLY A CA 1
ATOM 2296 C C . GLY A 1 316 ? 0.404 14.523 -3.186 1.00 95.00 316 GLY A C 1
ATOM 2297 O O . GLY A 1 316 ? 0.451 13.691 -4.095 1.00 95.00 316 GLY A O 1
ATOM 2298 N N . THR A 1 317 ? 1.455 14.844 -2.441 1.00 95.31 317 THR A N 1
ATOM 2299 C CA . THR A 1 317 ? 2.757 14.175 -2.525 1.00 95.31 317 THR A CA 1
ATOM 2300 C C . THR A 1 317 ? 2.649 12.793 -1.910 1.00 95.31 317 THR A C 1
ATOM 2302 O O . THR A 1 317 ? 2.154 12.639 -0.796 1.00 95.31 317 THR A O 1
ATOM 2305 N N . ASN A 1 318 ? 3.104 11.784 -2.647 1.00 96.06 318 ASN A N 1
ATOM 2306 C CA . ASN A 1 318 ? 3.036 10.408 -2.185 1.00 96.06 318 ASN A CA 1
ATOM 2307 C C . ASN A 1 318 ? 4.440 9.843 -2.079 1.00 96.06 318 ASN A C 1
ATOM 2309 O O . ASN A 1 318 ? 5.179 9.809 -3.063 1.00 96.06 318 ASN A O 1
ATOM 2313 N N . TYR A 1 319 ? 4.782 9.377 -0.892 1.00 96.25 319 TYR A N 1
ATOM 2314 C CA . TYR A 1 319 ? 6.006 8.640 -0.662 1.00 96.25 319 TYR A CA 1
ATOM 2315 C C . TYR A 1 319 ? 5.662 7.310 -0.015 1.00 96.25 319 TYR A C 1
ATOM 2317 O O . TYR A 1 319 ? 4.601 7.128 0.581 1.00 96.25 319 TYR A O 1
ATOM 2325 N N . GLY A 1 320 ? 6.541 6.345 -0.176 1.00 94.69 320 GLY A N 1
ATOM 2326 C CA . GLY A 1 320 ? 6.370 5.068 0.473 1.00 94.69 320 GLY A CA 1
ATOM 2327 C C . GLY A 1 320 ? 7.449 4.105 0.056 1.00 94.69 320 GLY A C 1
ATOM 2328 O O . GLY A 1 320 ? 8.137 4.293 -0.947 1.00 94.69 320 GLY A O 1
ATOM 2329 N N . GLY A 1 321 ? 7.569 3.059 0.837 1.00 97.00 321 GLY A N 1
ATOM 2330 C CA . GLY A 1 321 ? 8.489 1.977 0.592 1.00 97.00 321 GLY A CA 1
ATOM 2331 C C . GLY A 1 321 ? 7.974 0.762 1.321 1.00 97.00 321 GLY A C 1
ATOM 2332 O O . GLY A 1 321 ? 7.548 0.856 2.466 1.00 97.00 321 GLY A O 1
ATOM 2333 N N . LEU A 1 322 ? 7.975 -0.383 0.662 1.00 97.94 322 LEU A N 1
ATOM 2334 C CA . LEU A 1 322 ? 7.886 -1.646 1.369 1.00 97.94 322 LEU A CA 1
ATOM 2335 C C . LEU A 1 322 ? 9.308 -2.127 1.564 1.00 97.94 322 LEU A C 1
ATOM 2337 O O . LEU A 1 322 ? 9.863 -2.735 0.655 1.00 97.94 322 LEU A O 1
ATOM 2341 N N . ASP A 1 323 ? 9.872 -1.824 2.724 1.00 97.75 323 ASP A N 1
ATOM 2342 C CA . ASP A 1 323 ? 11.084 -2.481 3.190 1.00 97.75 323 ASP A CA 1
ATOM 2343 C C . ASP A 1 323 ? 10.672 -3.749 3.944 1.00 97.75 323 ASP A C 1
ATOM 2345 O O . ASP A 1 323 ? 9.570 -3.787 4.496 1.00 97.75 323 ASP A O 1
ATOM 2349 N N . GLY A 1 324 ? 11.486 -4.804 3.928 1.00 97.19 324 GLY A N 1
ATOM 2350 C CA . GLY A 1 324 ? 11.132 -6.054 4.598 1.00 97.19 324 GLY A CA 1
ATOM 2351 C C . GLY A 1 324 ? 12.036 -7.234 4.274 1.00 97.19 324 GLY A C 1
ATOM 2352 O O . GLY A 1 324 ? 13.103 -7.086 3.687 1.00 97.19 324 GLY A O 1
ATOM 2353 N N . ILE A 1 325 ? 11.571 -8.419 4.658 1.00 97.69 325 ILE A N 1
ATOM 2354 C CA . ILE A 1 325 ? 12.217 -9.704 4.389 1.00 97.69 325 ILE A CA 1
ATOM 2355 C C . ILE A 1 325 ? 11.606 -10.319 3.130 1.00 97.69 325 ILE A C 1
ATOM 2357 O O . ILE A 1 325 ? 12.321 -10.623 2.178 1.00 97.69 325 ILE A O 1
ATOM 2361 N N . THR A 1 326 ? 10.274 -10.472 3.095 1.00 97.94 326 THR A N 1
ATOM 2362 C CA . THR A 1 326 ? 9.576 -11.043 1.935 1.00 97.94 326 THR A CA 1
ATOM 2363 C C . THR A 1 326 ? 8.311 -10.277 1.545 1.00 97.94 326 THR A C 1
ATOM 2365 O O . THR A 1 326 ? 7.557 -9.767 2.379 1.00 97.94 326 THR A O 1
ATOM 2368 N N . PHE A 1 327 ? 8.043 -10.252 0.237 1.00 98.25 327 PHE A N 1
ATOM 2369 C CA . PHE A 1 327 ? 6.820 -9.719 -0.360 1.00 98.25 327 PHE A CA 1
ATOM 2370 C C . PHE A 1 327 ? 6.179 -10.767 -1.268 1.00 98.25 327 PHE A C 1
ATOM 2372 O O . PHE A 1 327 ? 6.627 -10.981 -2.392 1.00 98.25 327 PHE A O 1
ATOM 2379 N N . THR A 1 328 ? 5.109 -11.412 -0.806 1.00 98.44 328 THR A N 1
ATOM 2380 C CA . THR A 1 328 ? 4.425 -12.494 -1.527 1.00 98.44 328 THR A CA 1
ATOM 2381 C C . THR A 1 328 ? 2.983 -12.125 -1.873 1.00 98.44 328 THR A C 1
ATOM 2383 O O . THR A 1 328 ? 2.102 -12.078 -1.012 1.00 98.44 328 THR A O 1
ATOM 2386 N N . ILE A 1 329 ? 2.695 -11.942 -3.162 1.00 98.50 329 ILE A N 1
ATOM 2387 C CA . ILE A 1 329 ? 1.351 -11.674 -3.685 1.00 98.50 329 ILE A CA 1
ATOM 2388 C C . ILE A 1 329 ? 0.910 -12.808 -4.610 1.00 98.50 329 ILE A C 1
ATOM 2390 O O . ILE A 1 329 ? 1.512 -13.058 -5.650 1.00 98.50 329 ILE A O 1
ATOM 2394 N N . VAL A 1 330 ? -0.181 -13.496 -4.266 1.00 98.56 330 VAL A N 1
ATOM 2395 C CA . VAL A 1 330 ? -0.626 -14.690 -5.015 1.00 98.56 330 VAL A CA 1
ATOM 2396 C C . VAL A 1 330 ? -1.116 -14.345 -6.427 1.00 98.56 330 VAL A C 1
ATOM 2398 O O . VAL A 1 330 ? -0.928 -15.127 -7.357 1.00 98.56 330 VAL A O 1
ATOM 2401 N N . LYS A 1 331 ? -1.779 -13.197 -6.593 1.00 98.62 331 LYS A N 1
ATOM 2402 C CA . LYS A 1 331 ? -2.301 -12.699 -7.876 1.00 98.62 331 LYS A CA 1
ATOM 2403 C C . LYS A 1 331 ? -1.605 -11.391 -8.254 1.00 98.62 331 LYS A C 1
ATOM 2405 O O . LYS A 1 331 ? -0.387 -11.355 -8.340 1.00 98.62 331 LYS A O 1
ATOM 2410 N N . ASP A 1 332 ? -2.374 -10.332 -8.492 1.00 98.62 332 ASP A N 1
ATOM 2411 C CA . ASP A 1 332 ? -1.860 -9.049 -8.952 1.00 98.62 332 ASP A CA 1
ATOM 2412 C C . ASP A 1 332 ? -1.522 -8.113 -7.783 1.00 98.62 332 ASP A C 1
ATOM 2414 O O . ASP A 1 332 ? -2.237 -8.071 -6.772 1.00 98.62 332 ASP A O 1
ATOM 2418 N N . ALA A 1 333 ? -0.460 -7.331 -7.972 1.00 98.50 333 ALA A N 1
ATOM 2419 C CA . ALA A 1 333 ? -0.079 -6.195 -7.143 1.00 98.50 333 ALA A CA 1
ATOM 2420 C C . ALA A 1 333 ? -0.219 -4.903 -7.962 1.00 98.50 333 ALA A C 1
ATOM 2422 O O . ALA A 1 333 ? 0.405 -4.747 -9.013 1.00 98.50 333 ALA A O 1
ATOM 2423 N N . VAL A 1 334 ? -1.058 -3.973 -7.511 1.00 98.44 334 VAL A N 1
ATOM 2424 C CA . VAL A 1 334 ? -1.371 -2.739 -8.239 1.00 98.44 334 VAL A CA 1
ATOM 2425 C C . VAL A 1 334 ? -1.164 -1.524 -7.345 1.00 98.44 334 VAL A C 1
ATOM 2427 O O . VAL A 1 334 ? -1.849 -1.364 -6.339 1.00 98.44 334 VAL A O 1
ATOM 2430 N N . PHE A 1 335 ? -0.289 -0.622 -7.776 1.00 98.00 335 PHE A N 1
ATOM 2431 C CA . PHE A 1 335 ? 0.029 0.645 -7.128 1.00 98.00 335 PHE A CA 1
ATOM 2432 C C . PHE A 1 335 ? -0.425 1.801 -8.027 1.00 98.00 335 PHE A C 1
ATOM 2434 O O . PHE A 1 335 ? 0.096 1.985 -9.126 1.00 98.00 335 PHE A O 1
ATOM 2441 N N . ASN A 1 336 ? -1.419 2.573 -7.588 1.00 97.62 336 ASN A N 1
ATOM 2442 C CA . ASN A 1 336 ? -1.928 3.745 -8.301 1.00 97.62 336 ASN A CA 1
ATOM 2443 C C . ASN A 1 336 ? -1.573 5.017 -7.533 1.00 97.62 336 ASN A C 1
ATOM 2445 O O . ASN A 1 336 ? -2.253 5.377 -6.574 1.00 97.62 336 ASN A O 1
ATOM 2449 N N . MET A 1 337 ? -0.551 5.725 -7.990 1.00 95.62 337 MET A N 1
ATOM 2450 C CA . MET A 1 337 ? -0.185 7.038 -7.481 1.00 95.62 337 MET A CA 1
ATOM 2451 C C . MET A 1 337 ? -1.087 8.077 -8.155 1.00 95.62 337 MET A C 1
ATOM 2453 O O . MET A 1 337 ? -0.955 8.367 -9.343 1.00 95.62 337 MET A O 1
ATOM 2457 N N . ALA A 1 338 ? -2.065 8.620 -7.426 1.00 89.38 338 ALA A N 1
ATOM 2458 C CA . ALA A 1 338 ? -2.986 9.637 -7.947 1.00 89.38 338 ALA A CA 1
ATOM 2459 C C . ALA A 1 338 ? -2.420 11.069 -7.854 1.00 89.38 338 ALA A C 1
ATOM 2461 O O . ALA A 1 338 ? -3.165 12.043 -8.012 1.00 89.38 338 ALA A O 1
ATOM 2462 N N . SER A 1 339 ? -1.113 11.195 -7.608 1.00 83.94 339 SER A N 1
ATOM 2463 C CA . SER A 1 339 ? -0.453 12.455 -7.284 1.00 83.94 339 SER A CA 1
ATOM 2464 C C . SER A 1 339 ? -0.573 13.511 -8.376 1.00 83.94 339 SER A C 1
ATOM 2466 O O . SER A 1 339 ? -0.465 13.238 -9.577 1.00 83.94 339 SER A O 1
ATOM 2468 N N . THR A 1 340 ? -0.746 14.756 -7.945 1.00 88.12 340 THR A N 1
ATOM 2469 C CA . THR A 1 340 ? -0.519 15.943 -8.778 1.00 88.12 340 THR A CA 1
ATOM 2470 C C . THR A 1 340 ? 0.921 16.455 -8.716 1.00 88.12 340 THR A C 1
ATOM 2472 O O . THR A 1 340 ? 1.292 17.269 -9.561 1.00 88.12 340 THR A O 1
ATOM 2475 N N . THR A 1 341 ? 1.708 15.954 -7.767 1.00 92.75 341 THR A N 1
ATOM 2476 C CA . THR A 1 341 ? 3.116 16.259 -7.506 1.00 92.75 341 THR A CA 1
ATOM 2477 C C . THR A 1 341 ? 3.959 14.994 -7.710 1.00 92.75 341 THR A C 1
ATOM 2479 O O . THR A 1 341 ? 3.531 14.063 -8.406 1.00 92.75 341 THR A O 1
ATOM 2482 N N . ASP A 1 342 ? 5.187 15.000 -7.198 1.00 93.44 342 ASP A N 1
ATOM 2483 C CA . ASP A 1 342 ? 6.114 13.888 -7.343 1.00 93.44 342 ASP A CA 1
ATOM 2484 C C . ASP A 1 342 ? 5.667 12.686 -6.494 1.00 93.44 342 ASP A C 1
ATOM 2486 O O . ASP A 1 342 ? 5.002 12.825 -5.462 1.00 93.44 342 ASP A O 1
ATOM 2490 N N . SER A 1 343 ? 5.978 11.481 -6.965 1.00 95.50 343 SER A N 1
ATOM 2491 C CA . SER A 1 343 ? 5.679 10.227 -6.277 1.00 95.50 343 SER A CA 1
ATOM 2492 C C . SER A 1 343 ? 6.895 9.320 -6.259 1.00 95.50 343 SER A C 1
ATOM 2494 O O . SER A 1 343 ? 7.453 9.019 -7.309 1.00 95.50 343 SER A O 1
ATOM 2496 N N . MET A 1 344 ? 7.272 8.842 -5.081 1.00 96.69 344 MET A N 1
ATOM 2497 C CA . MET A 1 344 ? 8.372 7.894 -4.913 1.00 96.69 344 MET A CA 1
ATOM 2498 C C . MET A 1 344 ? 7.839 6.639 -4.238 1.00 96.69 344 MET A C 1
ATOM 2500 O O . MET A 1 344 ? 7.144 6.733 -3.226 1.00 96.69 344 MET A O 1
ATOM 2504 N N . PHE A 1 345 ? 8.121 5.472 -4.812 1.00 97.81 345 PHE A N 1
ATOM 2505 C CA . PHE A 1 345 ? 7.747 4.201 -4.207 1.00 97.81 345 PHE A CA 1
ATOM 2506 C C . PHE A 1 345 ? 8.832 3.147 -4.414 1.00 97.81 345 PHE A C 1
ATOM 2508 O O . PHE A 1 345 ? 9.274 2.931 -5.541 1.00 97.81 345 PHE A O 1
ATOM 2515 N N . SER A 1 346 ? 9.235 2.456 -3.355 1.00 98.19 346 SER A N 1
ATOM 2516 C CA . SER A 1 346 ? 10.160 1.321 -3.436 1.00 98.19 346 SER A CA 1
ATOM 2517 C C . SER A 1 346 ? 9.513 0.031 -2.931 1.00 98.19 346 SER A C 1
ATOM 2519 O O . SER A 1 346 ? 8.622 0.043 -2.084 1.00 98.19 346 SER A O 1
ATOM 2521 N N . ILE A 1 347 ? 9.958 -1.104 -3.460 1.00 98.38 347 ILE A N 1
ATOM 2522 C CA . ILE A 1 347 ? 9.781 -2.416 -2.835 1.00 98.38 347 ILE A CA 1
ATOM 2523 C C . ILE A 1 347 ? 11.190 -2.973 -2.657 1.00 98.38 347 ILE A C 1
ATOM 2525 O O . ILE A 1 347 ? 11.819 -3.333 -3.649 1.00 98.38 347 ILE A O 1
ATOM 2529 N N . SER A 1 348 ? 11.683 -2.982 -1.422 1.00 98.00 348 SER A N 1
ATOM 2530 C CA . SER A 1 348 ? 13.028 -3.413 -1.050 1.00 98.00 348 SER A CA 1
ATOM 2531 C C . SER A 1 348 ? 12.946 -4.579 -0.068 1.00 98.00 348 SER A C 1
ATOM 2533 O O . SER A 1 348 ? 12.672 -4.386 1.113 1.00 98.00 348 SER A O 1
ATOM 2535 N N . MET A 1 349 ? 13.174 -5.799 -0.542 1.00 98.06 349 MET A N 1
ATOM 2536 C CA . MET A 1 349 ? 13.100 -7.002 0.294 1.00 98.06 349 MET A CA 1
ATOM 2537 C C . MET A 1 349 ? 14.474 -7.645 0.418 1.00 98.06 349 MET A C 1
ATOM 2539 O O . MET A 1 349 ? 15.133 -7.839 -0.600 1.00 98.06 349 MET A O 1
ATOM 2543 N N . GLU A 1 350 ? 14.876 -8.006 1.636 1.00 97.12 350 GLU A N 1
ATOM 2544 C CA . GLU A 1 350 ? 16.137 -8.714 1.892 1.00 97.12 350 GLU A CA 1
ATOM 2545 C C . GLU A 1 350 ? 16.187 -10.034 1.112 1.00 97.12 350 GLU A C 1
ATOM 2547 O O . GLU A 1 350 ? 17.110 -10.236 0.333 1.00 97.12 350 GLU A O 1
ATOM 2552 N N . ASP A 1 351 ? 15.146 -10.867 1.214 1.00 97.19 351 ASP A N 1
ATOM 2553 C CA . ASP A 1 351 ? 15.164 -12.207 0.622 1.00 97.19 351 ASP A CA 1
ATOM 2554 C C . ASP A 1 351 ? 14.497 -12.244 -0.761 1.00 97.19 351 ASP A C 1
ATOM 2556 O O . ASP A 1 351 ? 15.112 -12.614 -1.763 1.00 97.19 351 ASP A O 1
ATOM 2560 N N . ALA A 1 352 ? 13.188 -11.954 -0.827 1.00 97.88 352 ALA A N 1
ATOM 2561 C CA . ALA A 1 352 ? 12.427 -12.221 -2.046 1.00 97.88 352 ALA A CA 1
ATOM 2562 C C . ALA A 1 352 ? 11.172 -11.366 -2.257 1.00 97.88 352 ALA A C 1
ATOM 2564 O O . ALA A 1 352 ? 10.376 -11.104 -1.350 1.00 97.88 352 ALA A O 1
ATOM 2565 N N . ILE A 1 353 ? 10.917 -11.073 -3.531 1.00 98.50 353 ILE A N 1
ATOM 2566 C CA . ILE A 1 353 ? 9.680 -10.505 -4.068 1.00 98.50 353 ILE A CA 1
ATOM 2567 C C . ILE A 1 353 ? 9.043 -11.549 -4.990 1.00 98.50 353 ILE A C 1
ATOM 2569 O O . ILE A 1 353 ? 9.604 -11.893 -6.024 1.00 98.50 353 ILE A O 1
ATOM 2573 N N . THR A 1 354 ? 7.853 -12.045 -4.650 1.00 98.56 354 THR A N 1
ATOM 2574 C CA . THR A 1 354 ? 7.091 -13.013 -5.457 1.00 98.56 354 THR A CA 1
ATOM 2575 C C . THR A 1 354 ? 5.694 -12.484 -5.776 1.00 98.56 354 THR A C 1
ATOM 2577 O O . THR A 1 354 ? 4.894 -12.223 -4.879 1.00 98.56 354 THR A O 1
ATOM 2580 N N . VAL A 1 355 ? 5.355 -12.380 -7.062 1.00 98.56 355 VAL A N 1
ATOM 2581 C CA . VAL A 1 355 ? 4.027 -11.989 -7.555 1.00 98.56 355 VAL A CA 1
ATOM 2582 C C . VAL A 1 355 ? 3.544 -13.009 -8.585 1.00 98.56 355 VAL A C 1
ATOM 2584 O O . VAL A 1 355 ? 4.036 -13.066 -9.711 1.00 98.56 355 VAL A O 1
ATOM 2587 N N . GLY A 1 356 ? 2.543 -13.812 -8.215 1.00 98.38 356 GLY A N 1
ATOM 2588 C CA . GLY A 1 356 ? 2.002 -14.865 -9.087 1.00 98.38 356 GLY A CA 1
ATOM 2589 C C . GLY A 1 356 ? 1.222 -14.338 -10.301 1.00 98.38 356 GLY A C 1
ATOM 2590 O O . GLY A 1 356 ? 1.013 -15.063 -11.273 1.00 98.38 356 GLY A O 1
ATOM 2591 N N . GLY A 1 357 ? 0.777 -13.079 -10.264 1.00 98.31 357 GLY A N 1
ATOM 2592 C CA . GLY A 1 357 ? 0.148 -12.353 -11.368 1.00 98.31 357 GLY A CA 1
ATOM 2593 C C . GLY A 1 357 ? 1.029 -11.223 -11.905 1.00 98.31 357 GLY A C 1
ATOM 2594 O O . GLY A 1 357 ? 2.241 -11.364 -12.048 1.00 98.31 357 GLY A O 1
ATOM 2595 N N . GLY A 1 358 ? 0.414 -10.097 -12.268 1.00 98.38 358 GLY A N 1
ATOM 2596 C CA . GLY A 1 358 ? 1.123 -8.894 -12.701 1.00 98.38 358 GLY A CA 1
ATOM 2597 C C . GLY A 1 358 ? 1.447 -7.935 -11.556 1.00 98.38 358 GLY A C 1
ATOM 2598 O O . GLY A 1 358 ? 0.690 -7.819 -10.593 1.00 98.38 358 GLY A O 1
ATOM 2599 N N . LEU A 1 359 ? 2.536 -7.186 -11.712 1.00 98.56 359 LEU A N 1
ATOM 2600 C CA . LEU A 1 359 ? 2.860 -6.027 -10.889 1.00 98.56 359 LEU A CA 1
ATOM 2601 C C . LEU A 1 359 ? 2.702 -4.767 -11.741 1.00 98.56 359 LEU A C 1
ATOM 2603 O O . LEU A 1 359 ? 3.360 -4.618 -12.770 1.00 98.56 359 LEU A O 1
ATOM 2607 N N . SER A 1 360 ? 1.835 -3.848 -11.325 1.00 98.44 360 SER A N 1
ATOM 2608 C CA . SER A 1 360 ? 1.591 -2.595 -12.042 1.00 98.44 360 SER A CA 1
ATOM 2609 C C . SER A 1 360 ? 1.794 -1.395 -11.134 1.00 98.44 360 SER A C 1
ATOM 2611 O O . SER A 1 360 ? 1.071 -1.231 -10.156 1.00 98.44 360 SER A O 1
ATOM 2613 N N . TYR A 1 361 ? 2.682 -0.495 -11.537 1.00 98.06 361 TYR A N 1
ATOM 2614 C CA . TYR A 1 361 ? 2.821 0.845 -10.990 1.00 98.06 361 TYR A CA 1
ATOM 2615 C C . TYR A 1 361 ? 2.270 1.873 -11.983 1.00 98.06 361 TYR A C 1
ATOM 2617 O O . TYR A 1 361 ? 2.634 1.908 -13.165 1.00 98.06 361 TYR A O 1
ATOM 2625 N N . LYS A 1 362 ? 1.366 2.724 -11.504 1.00 97.69 362 LYS A N 1
ATOM 2626 C CA . LYS A 1 362 ? 0.809 3.848 -12.248 1.00 97.69 362 LYS A CA 1
ATOM 2627 C C . LYS A 1 362 ? 1.130 5.146 -11.517 1.00 97.69 362 LYS A C 1
ATOM 2629 O O . LYS A 1 362 ? 0.475 5.458 -10.531 1.00 97.69 362 LYS A O 1
ATOM 2634 N N . GLY A 1 363 ? 2.106 5.883 -12.028 1.00 96.06 363 GLY A N 1
ATOM 2635 C CA . GLY A 1 363 ? 2.521 7.198 -11.560 1.00 96.06 363 GLY A CA 1
ATOM 2636 C C . GLY A 1 363 ? 1.476 8.299 -11.780 1.00 96.06 363 GLY A C 1
ATOM 2637 O O . GLY A 1 363 ? 0.576 8.186 -12.626 1.00 96.06 363 GLY A O 1
ATOM 2638 N N . GLY A 1 364 ? 1.643 9.386 -11.029 1.00 94.88 364 GLY A N 1
ATOM 2639 C CA . GLY A 1 364 ? 0.837 10.599 -11.088 1.00 94.88 364 GLY A CA 1
ATOM 2640 C C . GLY A 1 364 ? 1.241 11.551 -12.220 1.00 94.88 364 GLY A C 1
ATOM 2641 O O . GLY A 1 364 ? 1.714 11.135 -13.284 1.00 94.88 364 GLY A O 1
ATOM 2642 N N . LYS A 1 365 ? 0.992 12.849 -11.998 1.00 94.50 365 LYS A N 1
ATOM 2643 C CA . LYS A 1 365 ? 1.322 13.951 -12.922 1.00 94.50 365 LYS A CA 1
ATOM 2644 C C . LYS A 1 365 ? 2.658 14.640 -12.635 1.00 94.50 365 LYS A C 1
ATOM 2646 O O . LYS A 1 365 ? 3.131 15.333 -13.529 1.00 94.50 365 LYS A O 1
ATOM 2651 N N . GLY A 1 366 ? 3.224 14.537 -11.432 1.00 93.12 366 GLY A N 1
ATOM 2652 C CA . GLY A 1 366 ? 4.598 14.986 -11.170 1.00 93.12 366 GLY A CA 1
ATOM 2653 C C . GLY A 1 366 ? 5.605 13.903 -11.531 1.00 93.12 366 GLY A C 1
ATOM 2654 O O . GLY A 1 366 ? 5.235 12.932 -12.191 1.00 93.12 366 GLY A O 1
ATOM 2655 N N . GLY A 1 367 ? 6.870 14.079 -11.164 1.00 94.94 367 GLY A N 1
ATOM 2656 C CA . GLY A 1 367 ? 7.905 13.075 -11.381 1.00 94.94 367 GLY A CA 1
ATOM 2657 C C . GLY A 1 367 ? 7.613 11.781 -10.622 1.00 94.94 367 GLY A C 1
ATOM 2658 O O . GLY A 1 367 ? 6.999 11.814 -9.562 1.00 94.94 367 GLY A O 1
ATOM 2659 N N . ASN A 1 368 ? 7.973 10.628 -11.182 1.00 96.75 368 ASN A N 1
ATOM 2660 C CA . ASN A 1 368 ? 7.649 9.342 -10.559 1.00 96.75 368 ASN A CA 1
ATOM 2661 C C . ASN A 1 368 ? 8.871 8.455 -10.487 1.00 96.75 368 ASN A C 1
ATOM 2663 O O . ASN A 1 368 ? 9.454 8.170 -11.524 1.00 96.75 368 ASN A O 1
ATOM 2667 N N . GLU A 1 369 ? 9.191 7.956 -9.307 1.00 97.50 369 GLU A N 1
ATOM 2668 C CA . GLU A 1 369 ? 10.237 6.966 -9.107 1.00 97.50 369 GLU A CA 1
ATOM 2669 C C . GLU A 1 369 ? 9.617 5.673 -8.586 1.00 97.50 369 GLU A C 1
ATOM 2671 O O . GLU A 1 369 ? 8.844 5.685 -7.622 1.00 97.50 369 GLU A O 1
ATOM 2676 N N . PHE A 1 370 ? 9.924 4.561 -9.253 1.00 98.12 370 PHE A N 1
ATOM 2677 C CA . PHE A 1 370 ? 9.541 3.231 -8.800 1.00 98.12 370 PHE A CA 1
ATOM 2678 C C . PHE A 1 370 ? 10.746 2.294 -8.814 1.00 98.12 370 PHE A C 1
ATOM 2680 O O . PHE A 1 370 ? 11.323 2.049 -9.872 1.00 98.12 370 PHE A O 1
ATOM 2687 N N . SER A 1 371 ? 11.110 1.762 -7.651 1.00 98.19 371 SER A N 1
ATOM 2688 C CA . SER A 1 371 ? 12.244 0.845 -7.513 1.00 98.19 371 SER A CA 1
ATOM 2689 C C . SER A 1 371 ? 11.804 -0.517 -6.983 1.00 98.19 371 SER A C 1
ATOM 2691 O O . SER A 1 371 ? 10.955 -0.598 -6.093 1.00 98.19 371 SER A O 1
ATOM 2693 N N . ILE A 1 372 ? 12.385 -1.581 -7.528 1.00 98.12 372 ILE A N 1
ATOM 2694 C CA . ILE A 1 372 ? 12.269 -2.957 -7.047 1.00 98.12 372 ILE A CA 1
ATOM 2695 C C . ILE A 1 372 ? 13.686 -3.435 -6.742 1.00 98.12 372 ILE A C 1
ATOM 2697 O O . ILE A 1 372 ? 14.503 -3.517 -7.659 1.00 98.12 372 ILE A O 1
ATOM 2701 N N . VAL A 1 373 ? 13.950 -3.742 -5.474 1.00 97.44 373 VAL A N 1
ATOM 2702 C CA . VAL A 1 373 ? 15.257 -4.171 -4.970 1.00 97.44 373 VAL A CA 1
ATOM 2703 C C . VAL A 1 373 ? 15.082 -5.449 -4.156 1.00 97.44 373 VAL A C 1
ATOM 2705 O O . VAL A 1 373 ? 14.321 -5.457 -3.190 1.00 97.44 373 VAL A O 1
ATOM 2708 N N . SER A 1 374 ? 15.722 -6.546 -4.553 1.00 96.31 374 SER A N 1
ATOM 2709 C CA . SER A 1 374 ? 15.738 -7.791 -3.765 1.00 96.31 374 SER A CA 1
ATOM 2710 C C . SER A 1 374 ? 16.746 -8.789 -4.321 1.00 96.31 374 SER A C 1
ATOM 2712 O O . SER A 1 374 ? 17.015 -8.753 -5.515 1.00 96.31 374 SER A O 1
ATOM 2714 N N . GLU A 1 375 ? 17.234 -9.737 -3.516 1.00 95.06 375 GLU A N 1
ATOM 2715 C CA . GLU A 1 375 ? 18.049 -10.848 -4.037 1.00 95.06 375 GLU A CA 1
ATOM 2716 C C . GLU A 1 375 ? 17.290 -11.648 -5.117 1.00 95.06 375 GLU A C 1
ATOM 2718 O O . GLU A 1 375 ? 17.840 -12.009 -6.165 1.00 95.06 375 GLU A O 1
ATOM 2723 N N . VAL A 1 376 ? 15.995 -11.908 -4.898 1.00 96.12 376 VAL A N 1
ATOM 2724 C CA . VAL A 1 376 ? 15.164 -12.689 -5.824 1.00 96.12 376 VAL A CA 1
ATOM 2725 C C . VAL A 1 376 ? 13.872 -11.958 -6.171 1.00 96.12 376 VAL A C 1
ATOM 2727 O O . VAL A 1 376 ? 13.045 -11.677 -5.307 1.00 96.12 376 VAL A O 1
ATOM 2730 N N . VAL A 1 377 ? 13.631 -11.735 -7.466 1.00 97.75 377 VAL A N 1
ATOM 2731 C CA . VAL A 1 377 ? 12.375 -11.153 -7.972 1.00 97.75 377 VAL A CA 1
ATOM 2732 C C . VAL A 1 377 ? 11.673 -12.109 -8.936 1.00 97.75 377 VAL A C 1
ATOM 2734 O O . VAL A 1 377 ? 12.105 -12.294 -10.069 1.00 97.75 377 VAL A O 1
ATOM 2737 N N . ASP A 1 378 ? 10.536 -12.675 -8.542 1.00 98.31 378 ASP A N 1
ATOM 2738 C CA . ASP A 1 378 ? 9.723 -13.558 -9.385 1.00 98.31 378 ASP A CA 1
ATOM 2739 C C . ASP A 1 378 ? 8.336 -12.951 -9.658 1.00 98.31 378 ASP A C 1
ATOM 2741 O O . ASP A 1 378 ? 7.471 -12.902 -8.785 1.00 98.31 378 ASP A O 1
ATOM 2745 N N . ILE A 1 379 ? 8.108 -12.464 -10.881 1.00 98.44 379 ILE A N 1
ATOM 2746 C CA . ILE A 1 379 ? 6.849 -11.849 -11.327 1.00 98.44 379 ILE A CA 1
ATOM 2747 C C . ILE A 1 379 ? 6.337 -12.629 -12.539 1.00 98.44 379 ILE A C 1
ATOM 2749 O O . ILE A 1 379 ? 6.741 -12.385 -13.678 1.00 98.44 379 ILE A O 1
ATOM 2753 N N . HIS A 1 380 ? 5.408 -13.562 -12.319 1.00 98.44 380 HIS A N 1
ATOM 2754 C CA . HIS A 1 380 ? 4.964 -14.505 -13.364 1.00 98.44 380 HIS A CA 1
ATOM 2755 C C . HIS A 1 380 ? 4.185 -13.825 -14.492 1.00 98.44 380 HIS A C 1
ATOM 2757 O O . HIS A 1 380 ? 4.171 -14.300 -15.630 1.00 98.44 380 HIS A O 1
ATOM 2763 N N . GLY A 1 381 ? 3.516 -12.716 -14.183 1.00 98.19 381 GLY A N 1
ATOM 2764 C CA . GLY A 1 381 ? 2.725 -11.939 -15.123 1.00 98.19 381 GLY A CA 1
ATOM 2765 C C . GLY A 1 381 ? 3.473 -10.752 -15.724 1.00 98.19 381 GLY A C 1
ATOM 2766 O O . GLY A 1 381 ? 4.654 -10.796 -16.069 1.00 98.19 381 GLY A O 1
ATOM 2767 N N . ARG A 1 382 ? 2.730 -9.666 -15.932 1.00 98.56 382 ARG A N 1
ATOM 2768 C CA . ARG A 1 382 ? 3.266 -8.428 -16.496 1.00 98.56 382 ARG A CA 1
ATOM 2769 C C . ARG A 1 382 ? 3.826 -7.546 -15.387 1.00 98.56 382 ARG A C 1
ATOM 2771 O O . ARG A 1 382 ? 3.064 -7.162 -14.508 1.00 98.56 382 ARG A O 1
ATOM 2778 N N . LEU A 1 383 ? 5.084 -7.140 -15.510 1.00 98.50 383 LEU A N 1
ATOM 2779 C CA . LEU A 1 383 ? 5.633 -5.977 -14.825 1.00 98.50 383 LEU A CA 1
ATOM 2780 C C . LEU A 1 383 ? 5.358 -4.731 -15.676 1.00 98.50 383 LEU A C 1
ATOM 2782 O O . LEU A 1 383 ? 5.731 -4.681 -16.851 1.00 98.50 383 LEU A O 1
ATOM 2786 N N . GLN A 1 384 ? 4.656 -3.750 -15.119 1.00 98.38 384 GLN A N 1
ATOM 2787 C CA . GLN A 1 384 ? 4.260 -2.545 -15.839 1.00 98.38 384 GLN A CA 1
ATOM 2788 C C . GLN A 1 384 ? 4.531 -1.286 -15.020 1.00 98.38 384 GLN A C 1
ATOM 2790 O O . GLN A 1 384 ? 3.996 -1.131 -13.928 1.00 98.38 384 GLN A O 1
ATOM 2795 N N . PHE A 1 385 ? 5.268 -0.349 -15.605 1.00 98.12 385 PHE A N 1
ATOM 2796 C CA . PHE A 1 385 ? 5.354 1.035 -15.156 1.00 98.12 385 PHE A CA 1
ATOM 2797 C C . PHE A 1 385 ? 4.616 1.928 -16.153 1.00 98.12 385 PHE A C 1
ATOM 2799 O O . PHE A 1 385 ? 4.761 1.780 -17.369 1.00 98.12 385 PHE A O 1
ATOM 2806 N N . SER A 1 386 ? 3.809 2.861 -15.659 1.00 97.25 386 SER A N 1
ATOM 2807 C CA . SER A 1 386 ? 3.175 3.877 -16.498 1.00 97.25 386 SER A CA 1
ATOM 2808 C C . SER A 1 386 ? 3.048 5.194 -15.758 1.00 97.25 386 SER A C 1
ATOM 2810 O O . SER A 1 386 ? 2.650 5.187 -14.601 1.00 97.25 386 SER A O 1
ATOM 2812 N N . SER A 1 387 ? 3.315 6.320 -16.409 1.00 94.44 387 SER A N 1
ATOM 2813 C CA . SER A 1 387 ? 3.111 7.652 -15.833 1.00 94.44 387 SER A CA 1
ATOM 2814 C C . SER A 1 387 ? 2.165 8.489 -16.700 1.00 94.44 387 SER A C 1
ATOM 2816 O O . SER A 1 387 ? 2.016 8.265 -17.905 1.00 94.44 387 SER A O 1
ATOM 2818 N N . THR A 1 388 ? 1.442 9.445 -16.101 1.00 87.25 388 THR A N 1
ATOM 2819 C CA . THR A 1 388 ? 0.449 10.249 -16.838 1.00 87.25 388 THR A CA 1
ATOM 2820 C C . THR A 1 388 ? 0.829 11.721 -16.880 1.00 87.25 388 THR A C 1
ATOM 2822 O O . THR A 1 388 ? 0.464 12.503 -16.012 1.00 87.25 388 THR A O 1
ATOM 2825 N N . ARG A 1 389 ? 1.479 12.135 -17.978 1.00 85.06 389 ARG A N 1
ATOM 2826 C CA . ARG A 1 389 ? 1.907 13.533 -18.216 1.00 85.06 389 ARG A CA 1
ATOM 2827 C C . ARG A 1 389 ? 2.932 14.061 -17.199 1.00 85.06 389 ARG A C 1
ATOM 2829 O O . ARG A 1 389 ? 2.963 15.268 -16.975 1.00 85.06 389 ARG A O 1
ATOM 2836 N N . SER A 1 390 ? 3.739 13.181 -16.621 1.00 77.38 390 SER A N 1
ATOM 2837 C CA . SER A 1 390 ? 4.819 13.564 -15.718 1.00 77.38 390 SER A CA 1
ATOM 2838 C C . SER A 1 390 ? 5.951 14.338 -16.390 1.00 77.38 390 SER A C 1
ATOM 2840 O O . SER A 1 390 ? 6.062 14.383 -17.622 1.00 77.38 390 SER A O 1
ATOM 2842 N N . MET A 1 391 ? 6.750 14.998 -15.549 1.00 88.38 391 MET A N 1
ATOM 2843 C CA . MET A 1 391 ? 8.046 15.544 -15.936 1.00 88.38 391 MET A CA 1
ATOM 2844 C C . MET A 1 391 ? 9.013 14.366 -16.034 1.00 88.38 391 MET A C 1
ATOM 2846 O O . MET A 1 391 ? 8.986 13.683 -17.051 1.00 88.38 391 MET A O 1
ATOM 2850 N N . ASN A 1 392 ? 9.751 14.045 -14.972 1.00 94.56 392 ASN A N 1
ATOM 2851 C CA . ASN A 1 392 ? 10.810 13.041 -15.048 1.00 94.56 392 ASN A CA 1
ATOM 2852 C C . ASN A 1 392 ? 10.418 11.744 -14.346 1.00 94.56 392 ASN A C 1
ATOM 2854 O O . ASN A 1 392 ? 9.782 11.786 -13.293 1.00 94.56 392 ASN A O 1
ATOM 2858 N N . ASN A 1 393 ? 10.748 10.592 -14.928 1.00 96.75 393 ASN A N 1
ATOM 2859 C CA . ASN A 1 393 ? 10.420 9.299 -14.332 1.00 96.75 393 ASN A CA 1
ATOM 2860 C C . ASN A 1 393 ? 11.660 8.432 -14.135 1.00 96.75 393 ASN A C 1
ATOM 2862 O O . ASN A 1 393 ? 12.507 8.347 -15.013 1.00 96.75 393 ASN A O 1
ATOM 2866 N N . GLY A 1 394 ? 11.722 7.743 -13.005 1.00 97.31 394 GLY A N 1
ATOM 2867 C CA . GLY A 1 394 ? 12.716 6.736 -12.677 1.00 97.31 394 GLY A CA 1
ATOM 2868 C C . GLY A 1 394 ? 12.064 5.364 -12.562 1.00 97.31 394 GLY A C 1
ATOM 2869 O O . GLY A 1 394 ? 11.017 5.215 -11.926 1.00 97.31 394 GLY A O 1
ATOM 2870 N N . PHE A 1 395 ? 12.685 4.355 -13.158 1.00 98.06 395 PHE A N 1
ATOM 2871 C CA . PHE A 1 395 ? 12.430 2.966 -12.806 1.00 98.06 395 PHE A CA 1
ATOM 2872 C C . PHE A 1 395 ? 13.746 2.233 -12.601 1.00 98.06 395 PHE A C 1
ATOM 2874 O O . PHE A 1 395 ? 14.621 2.293 -13.466 1.00 98.06 395 PHE A O 1
ATOM 2881 N N . THR A 1 396 ? 13.834 1.484 -11.509 1.00 98.06 396 THR A N 1
ATOM 2882 C CA . THR A 1 396 ? 14.978 0.623 -11.213 1.00 98.06 396 THR A CA 1
ATOM 2883 C C . THR A 1 396 ? 14.487 -0.779 -10.875 1.00 98.06 396 THR A C 1
ATOM 2885 O O . THR A 1 396 ? 13.604 -0.949 -10.037 1.00 98.06 396 THR A O 1
ATOM 2888 N N . LEU A 1 397 ? 15.056 -1.783 -11.537 1.00 97.44 397 LEU A N 1
ATOM 2889 C CA . LEU A 1 397 ? 15.014 -3.179 -11.116 1.00 97.44 397 LEU A CA 1
ATOM 2890 C C . LEU A 1 397 ? 16.445 -3.612 -10.808 1.00 97.44 397 LEU A C 1
ATOM 2892 O O . LEU A 1 397 ? 17.225 -3.799 -11.743 1.00 97.44 397 LEU A O 1
ATOM 2896 N N . ASP A 1 398 ? 16.734 -3.776 -9.523 1.00 96.00 398 ASP A N 1
ATOM 2897 C CA . ASP A 1 398 ? 18.028 -4.201 -8.994 1.00 96.00 398 ASP A CA 1
ATOM 2898 C C . ASP A 1 398 ? 17.846 -5.535 -8.259 1.00 96.00 398 ASP A C 1
ATOM 2900 O O . ASP A 1 398 ? 17.169 -5.605 -7.231 1.00 96.00 398 ASP A O 1
ATOM 2904 N N . ALA A 1 399 ? 18.339 -6.620 -8.853 1.00 95.00 399 ALA A N 1
ATOM 2905 C CA . ALA A 1 399 ? 18.190 -7.955 -8.290 1.00 95.00 399 ALA A CA 1
ATOM 2906 C C . ALA A 1 399 ? 19.292 -8.902 -8.757 1.00 95.00 399 ALA A C 1
ATOM 2908 O O . ALA A 1 399 ? 19.612 -8.932 -9.949 1.00 95.00 399 ALA A O 1
ATOM 2909 N N . ASP A 1 400 ? 19.770 -9.755 -7.848 1.00 93.00 400 ASP A N 1
ATOM 2910 C CA . ASP A 1 400 ? 20.747 -10.805 -8.163 1.00 93.00 400 ASP A CA 1
ATOM 2911 C C . ASP A 1 400 ? 20.157 -11.821 -9.147 1.00 93.00 400 ASP A C 1
ATOM 2913 O O . ASP A 1 400 ? 20.829 -12.316 -10.055 1.00 93.00 400 ASP A O 1
ATOM 2917 N N . SER A 1 401 ? 18.873 -12.149 -8.979 1.00 95.06 401 SER A N 1
ATOM 2918 C CA . SER A 1 401 ? 18.131 -12.986 -9.913 1.00 95.06 401 SER A CA 1
ATOM 2919 C C . SER A 1 401 ? 16.695 -12.513 -10.076 1.00 95.06 401 SER A C 1
ATOM 2921 O O . SER A 1 401 ? 16.015 -12.159 -9.114 1.00 95.06 401 SER A O 1
ATOM 2923 N N . ALA A 1 402 ? 16.202 -12.543 -11.313 1.00 97.06 402 ALA A N 1
ATOM 2924 C CA . ALA A 1 402 ? 14.815 -12.197 -11.570 1.00 97.06 402 ALA A CA 1
ATOM 2925 C C . ALA A 1 402 ? 14.191 -13.021 -12.694 1.00 97.06 402 ALA A C 1
ATOM 2927 O O . ALA A 1 402 ? 14.829 -13.327 -13.702 1.00 97.06 402 ALA A O 1
ATOM 2928 N N . LEU A 1 403 ? 12.910 -13.346 -12.546 1.00 97.88 403 LEU A N 1
ATOM 2929 C CA . LEU A 1 403 ? 12.092 -14.009 -13.551 1.00 97.88 403 LEU A CA 1
ATOM 2930 C C . LEU A 1 403 ? 10.827 -13.185 -13.785 1.00 97.88 403 LEU A C 1
ATOM 2932 O O . LEU A 1 403 ? 9.961 -13.091 -12.924 1.00 97.88 403 LEU A O 1
ATOM 2936 N N . ILE A 1 404 ? 10.712 -12.575 -14.964 1.00 98.44 404 ILE A N 1
ATOM 2937 C CA . ILE A 1 404 ? 9.613 -11.658 -15.286 1.00 98.44 404 ILE A CA 1
ATOM 2938 C C . ILE A 1 404 ? 8.858 -12.158 -16.515 1.00 98.44 404 ILE A C 1
ATOM 2940 O O . ILE A 1 404 ? 9.445 -12.399 -17.572 1.00 98.44 404 ILE A O 1
ATOM 2944 N N . GLY A 1 405 ? 7.534 -12.269 -16.414 1.00 98.31 405 GLY A N 1
ATOM 2945 C CA . GLY A 1 405 ? 6.679 -12.727 -17.506 1.00 98.31 405 GLY A CA 1
ATOM 2946 C C . GLY A 1 405 ? 6.700 -11.793 -18.717 1.00 98.31 405 GLY A C 1
ATOM 2947 O O . GLY A 1 405 ? 6.949 -12.230 -19.833 1.00 98.31 405 GLY A O 1
ATOM 2948 N N . SER A 1 406 ? 6.437 -10.498 -18.565 1.00 98.56 406 SER A N 1
ATOM 2949 C CA . SER A 1 406 ? 6.625 -9.486 -19.626 1.00 98.56 406 SER A CA 1
ATOM 2950 C C . SER A 1 406 ? 6.876 -8.119 -19.008 1.00 98.56 406 SER A C 1
ATOM 2952 O O . SER A 1 406 ? 6.338 -7.854 -17.936 1.00 98.56 406 SER A O 1
ATOM 2954 N N . PHE A 1 407 ? 7.604 -7.235 -19.693 1.00 98.50 407 PHE A N 1
ATOM 2955 C CA . PHE A 1 407 ? 7.950 -5.922 -19.149 1.00 98.50 407 PHE A CA 1
ATOM 2956 C C . PHE A 1 407 ? 7.469 -4.769 -20.033 1.00 98.50 407 PHE A C 1
ATOM 2958 O O . PHE A 1 407 ? 7.722 -4.730 -21.237 1.00 98.50 407 PHE A O 1
ATOM 2965 N N . TYR A 1 408 ? 6.745 -3.831 -19.428 1.00 98.50 408 TYR A N 1
ATOM 2966 C CA . TYR A 1 408 ? 6.202 -2.663 -20.105 1.00 98.50 408 TYR A CA 1
ATOM 2967 C C . TYR A 1 408 ? 6.556 -1.399 -19.336 1.00 98.50 408 TYR A C 1
ATOM 2969 O O . TYR A 1 408 ? 6.165 -1.241 -18.182 1.00 98.50 408 TYR A O 1
ATOM 2977 N N . TYR A 1 409 ? 7.229 -0.47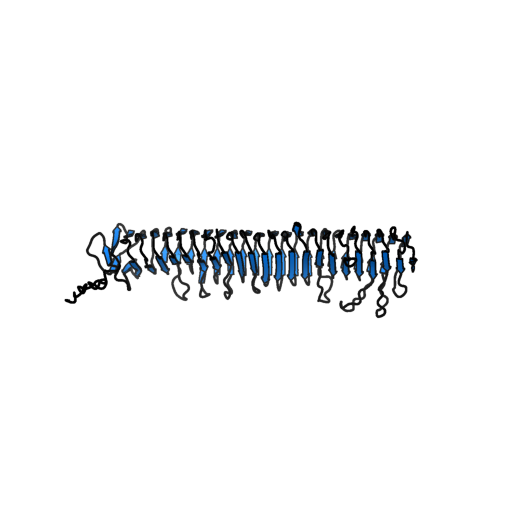6 -20.007 1.00 98.25 409 TYR A N 1
ATOM 2978 C CA . TYR A 1 409 ? 7.511 0.853 -19.492 1.00 98.25 409 TYR A CA 1
ATOM 2979 C C . TYR A 1 409 ? 6.837 1.887 -20.388 1.00 98.25 409 TYR A C 1
ATOM 2981 O O . TYR A 1 409 ? 7.060 1.915 -21.601 1.00 98.25 409 TYR A O 1
ATOM 2989 N N . TYR A 1 410 ? 5.996 2.720 -19.785 1.00 97.81 410 TYR A N 1
ATOM 2990 C CA . TYR A 1 410 ? 5.348 3.849 -20.435 1.00 97.81 410 TYR A CA 1
ATOM 2991 C C . TYR A 1 410 ? 5.720 5.131 -19.697 1.00 97.81 410 TYR A C 1
ATOM 2993 O O . TYR A 1 410 ? 5.051 5.533 -18.741 1.00 97.81 410 TYR A O 1
ATOM 3001 N N . GLY A 1 411 ? 6.790 5.751 -20.172 1.00 95.38 411 GLY A N 1
ATOM 3002 C CA . GLY A 1 411 ? 7.174 7.108 -19.848 1.00 95.38 411 GLY A CA 1
ATOM 3003 C C . GLY A 1 411 ? 6.140 8.137 -20.286 1.00 95.38 411 GLY A C 1
ATOM 3004 O O . GLY A 1 411 ? 5.083 7.818 -20.849 1.00 95.38 411 GLY A O 1
ATOM 3005 N N . SER A 1 412 ? 6.445 9.404 -20.034 1.00 92.69 412 SER A N 1
ATOM 3006 C CA . SER A 1 412 ? 5.525 10.505 -20.313 1.00 92.69 412 SER A CA 1
ATOM 3007 C C . SER A 1 412 ? 6.155 11.587 -21.191 1.00 92.69 412 SER A C 1
ATOM 3009 O O . SER A 1 412 ? 6.573 11.316 -22.312 1.00 92.69 412 SER A O 1
ATOM 3011 N N . ARG A 1 413 ? 6.100 12.855 -20.771 1.00 93.00 413 ARG A N 1
ATOM 3012 C CA . ARG A 1 413 ? 6.640 13.960 -21.552 1.00 93.00 413 ARG A CA 1
ATOM 3013 C C . ARG A 1 413 ? 8.094 14.219 -21.211 1.00 93.00 413 ARG A C 1
ATOM 3015 O O . ARG A 1 413 ? 8.834 14.353 -22.171 1.00 93.00 413 ARG A O 1
ATOM 3022 N N . GLY A 1 414 ? 8.491 14.321 -19.942 1.00 93.31 414 GLY A N 1
ATOM 3023 C CA . GLY A 1 414 ? 9.868 14.701 -19.591 1.00 93.31 414 GLY A CA 1
ATOM 3024 C C . GLY A 1 414 ? 10.883 13.570 -19.755 1.00 93.31 414 GLY A C 1
ATOM 3025 O O . GLY A 1 414 ? 10.748 12.776 -20.680 1.00 93.31 414 GLY A O 1
ATOM 3026 N N . GLY A 1 415 ? 11.946 13.591 -18.957 1.00 94.62 415 GLY A N 1
ATOM 3027 C CA . GLY A 1 415 ? 13.089 12.690 -19.088 1.00 94.62 415 GLY A CA 1
ATOM 3028 C C . GLY A 1 415 ? 12.926 11.429 -18.260 1.00 94.62 415 GLY A C 1
ATOM 3029 O O . GLY A 1 415 ? 12.499 11.489 -17.108 1.00 94.62 415 GLY A O 1
ATOM 3030 N N . ASP A 1 416 ? 13.281 10.292 -18.837 1.00 97.12 416 ASP A N 1
ATOM 3031 C CA . ASP A 1 416 ? 13.146 9.007 -18.168 1.00 97.12 416 ASP A CA 1
ATOM 3032 C C . ASP A 1 416 ? 14.507 8.371 -17.899 1.00 97.12 416 ASP A C 1
ATOM 3034 O O . ASP A 1 416 ? 15.348 8.313 -18.792 1.00 97.12 416 ASP A O 1
ATOM 3038 N N . ILE A 1 417 ? 14.695 7.846 -16.691 1.00 97.44 417 ILE A N 1
ATOM 3039 C CA . ILE A 1 417 ? 15.829 7.006 -16.304 1.00 97.44 417 ILE A CA 1
ATOM 3040 C C . ILE A 1 417 ? 15.285 5.607 -16.026 1.00 97.44 417 ILE A C 1
ATOM 3042 O O . ILE A 1 417 ? 14.410 5.420 -15.179 1.00 97.44 417 ILE A O 1
ATOM 3046 N N . LEU A 1 418 ? 15.781 4.620 -16.762 1.00 97.94 418 LEU A N 1
ATOM 3047 C CA . LEU A 1 418 ? 15.360 3.233 -16.666 1.00 97.94 418 LEU A CA 1
ATOM 3048 C C . LEU A 1 418 ? 16.578 2.328 -16.500 1.00 97.94 418 LEU A C 1
ATOM 3050 O O . LEU A 1 418 ? 17.380 2.178 -17.416 1.00 97.94 418 LEU A O 1
ATOM 3054 N N . ASN A 1 419 ? 16.652 1.676 -15.348 1.00 97.62 419 ASN A N 1
ATOM 3055 C CA . ASN A 1 419 ? 17.731 0.793 -14.942 1.00 97.62 419 ASN A CA 1
ATOM 3056 C C . ASN A 1 419 ? 17.190 -0.634 -14.757 1.00 97.62 419 ASN A C 1
ATOM 3058 O O . ASN A 1 419 ? 16.258 -0.855 -13.984 1.00 97.62 419 ASN A O 1
ATOM 3062 N N . ILE A 1 420 ? 17.743 -1.600 -15.493 1.00 96.94 420 ILE A N 1
ATOM 3063 C CA . ILE A 1 420 ? 17.413 -3.029 -15.396 1.00 96.94 420 ILE A CA 1
ATOM 3064 C C . ILE A 1 420 ? 18.714 -3.813 -15.250 1.00 96.94 420 ILE A C 1
ATOM 3066 O O . ILE A 1 420 ? 19.548 -3.762 -16.154 1.00 96.94 420 ILE A O 1
ATOM 3070 N N . GLY A 1 421 ? 18.866 -4.570 -14.170 1.00 92.56 421 GLY A N 1
ATOM 3071 C CA . GLY A 1 421 ? 20.097 -5.317 -13.918 1.00 92.56 421 GLY A CA 1
ATOM 3072 C C . GLY A 1 421 ? 20.733 -4.930 -12.602 1.00 92.56 421 GLY A C 1
ATOM 3073 O O . GLY A 1 421 ? 20.385 -3.916 -12.007 1.00 92.56 421 GLY A O 1
ATOM 3074 N N . ASP A 1 422 ? 21.702 -5.733 -12.196 1.00 82.50 422 ASP A N 1
ATOM 3075 C CA . ASP A 1 422 ? 22.606 -5.373 -11.122 1.00 82.50 422 ASP A CA 1
ATOM 3076 C C . ASP A 1 422 ? 23.716 -4.471 -11.686 1.00 82.50 422 ASP A C 1
ATOM 3078 O O . ASP A 1 422 ? 24.352 -4.779 -12.698 1.00 82.50 422 ASP A O 1
ATOM 3082 N N . PHE A 1 423 ? 23.909 -3.304 -11.077 1.00 77.12 423 PHE A N 1
ATOM 3083 C CA . PHE A 1 423 ? 24.910 -2.324 -11.508 1.00 77.12 423 PHE A CA 1
ATOM 3084 C C . PHE A 1 423 ? 26.186 -2.354 -10.670 1.00 77.12 423 PHE A C 1
ATOM 3086 O O . PHE A 1 423 ? 27.161 -1.682 -11.027 1.00 77.12 423 PHE A O 1
ATOM 3093 N N . TYR A 1 424 ? 26.173 -3.084 -9.557 1.00 75.62 424 TYR A N 1
ATOM 3094 C CA . TYR A 1 424 ? 27.195 -3.019 -8.521 1.00 75.62 424 TYR A CA 1
ATOM 3095 C C . TYR A 1 424 ? 27.904 -4.352 -8.296 1.00 75.62 424 TYR A C 1
ATOM 3097 O O . TYR A 1 424 ? 29.069 -4.346 -7.883 1.00 75.62 424 TYR A O 1
ATOM 3105 N N . SER A 1 425 ? 27.257 -5.483 -8.575 1.00 65.06 425 SER A N 1
ATOM 3106 C CA . SER A 1 425 ? 27.879 -6.797 -8.469 1.00 65.06 425 SER A CA 1
ATOM 3107 C C . SER A 1 425 ? 28.434 -7.294 -9.808 1.00 65.06 425 SER A C 1
ATOM 3109 O O . SER A 1 425 ? 28.083 -6.838 -10.890 1.00 65.06 425 SER A O 1
ATOM 3111 N N . GLN A 1 426 ? 29.368 -8.243 -9.721 1.00 65.44 426 GLN A N 1
ATOM 3112 C CA . GLN A 1 426 ? 29.950 -8.950 -10.869 1.00 65.44 426 GLN A CA 1
ATOM 3113 C C . GLN A 1 426 ? 29.202 -10.268 -11.140 1.00 65.44 426 GLN A C 1
ATOM 3115 O O . GLN A 1 426 ? 29.827 -11.277 -11.487 1.00 65.44 426 GLN A O 1
ATOM 3120 N N . THR A 1 427 ? 27.901 -10.322 -10.846 1.00 57.34 427 THR A N 1
ATOM 3121 C CA . THR A 1 427 ? 27.136 -11.570 -10.927 1.00 57.34 427 THR A CA 1
ATOM 3122 C C . THR A 1 427 ? 26.956 -12.045 -12.369 1.00 57.34 427 THR A C 1
ATOM 3124 O O . THR A 1 427 ? 27.214 -11.362 -13.353 1.00 57.34 427 THR A O 1
ATOM 3127 N N . THR A 1 428 ? 26.587 -13.316 -12.501 1.00 65.00 428 THR A N 1
ATOM 3128 C CA . THR A 1 428 ? 26.292 -13.959 -13.780 1.00 65.00 428 THR A CA 1
ATOM 3129 C C . THR A 1 428 ? 24.827 -13.740 -14.148 1.00 65.00 428 THR A C 1
ATOM 3131 O O . THR A 1 428 ? 24.001 -14.153 -13.346 1.00 65.00 428 THR A O 1
ATOM 3134 N N . LEU A 1 429 ? 24.514 -13.229 -15.352 1.00 65.69 429 LEU A N 1
ATOM 3135 C CA . LEU A 1 429 ? 23.204 -13.290 -16.050 1.00 65.69 429 LEU A CA 1
ATOM 3136 C C . LEU A 1 429 ? 22.025 -13.841 -15.210 1.00 65.69 429 LEU A C 1
ATOM 3138 O O . LEU A 1 429 ? 21.567 -14.970 -15.433 1.00 65.69 429 LEU A O 1
ATOM 3142 N N . GLY A 1 430 ? 21.558 -13.065 -14.230 1.00 87.56 430 GLY A N 1
ATOM 3143 C CA . GLY A 1 430 ? 20.554 -13.506 -13.258 1.00 87.56 430 GLY A CA 1
ATOM 3144 C C . GLY A 1 430 ? 19.124 -13.141 -13.647 1.00 87.56 430 GLY A C 1
ATOM 3145 O O . GLY A 1 430 ? 18.171 -13.822 -13.257 1.00 87.56 430 GLY A O 1
ATOM 3146 N N . ILE A 1 431 ? 18.959 -12.100 -14.467 1.00 95.69 431 ILE A N 1
ATOM 3147 C CA . ILE A 1 431 ? 17.650 -11.559 -14.840 1.00 95.69 431 ILE A CA 1
ATOM 3148 C C . ILE A 1 431 ? 17.164 -12.185 -16.147 1.00 95.69 431 ILE A C 1
ATOM 3150 O O . ILE A 1 431 ? 17.849 -12.177 -17.170 1.00 95.69 431 ILE A O 1
ATOM 3154 N N . GLN A 1 432 ? 15.937 -12.701 -16.147 1.00 97.75 432 GLN A N 1
ATOM 3155 C CA . GLN A 1 432 ? 15.264 -13.270 -17.310 1.00 97.75 432 GLN A CA 1
ATOM 3156 C C . GLN A 1 432 ? 13.895 -12.627 -17.525 1.00 97.75 432 GLN A C 1
ATOM 3158 O O . GLN A 1 432 ? 13.004 -12.732 -16.684 1.00 97.75 432 GLN A O 1
ATOM 3163 N N . ILE A 1 433 ? 13.684 -12.054 -18.711 1.00 98.06 433 ILE A N 1
ATOM 3164 C CA . ILE A 1 433 ? 12.372 -11.563 -19.148 1.00 98.06 433 ILE A CA 1
ATOM 3165 C C . ILE A 1 433 ? 11.835 -12.503 -20.226 1.00 98.06 433 ILE A C 1
ATOM 3167 O O . ILE A 1 433 ? 12.360 -12.577 -21.340 1.00 98.06 433 ILE A O 1
ATOM 3171 N N . LEU A 1 434 ? 10.805 -13.273 -19.875 1.00 98.31 434 LEU A N 1
ATOM 3172 C CA . LEU A 1 434 ? 10.305 -14.398 -20.667 1.00 98.31 434 LEU A CA 1
ATOM 3173 C C . LEU A 1 434 ? 9.525 -13.960 -21.912 1.00 98.31 434 LEU A C 1
ATOM 3175 O O . LEU A 1 434 ? 9.616 -14.586 -22.966 1.00 98.31 434 LEU A O 1
ATOM 3179 N N . GLY A 1 435 ? 8.725 -12.910 -21.775 1.00 98.06 435 GLY A N 1
ATOM 3180 C CA . GLY A 1 435 ? 7.813 -12.414 -22.795 1.00 98.06 435 GLY A CA 1
ATOM 3181 C C . GLY A 1 435 ? 8.291 -11.121 -23.437 1.00 98.06 435 GLY A C 1
ATOM 3182 O O . GLY A 1 435 ? 9.481 -10.826 -23.506 1.00 98.06 435 GLY A O 1
ATOM 3183 N N . LYS A 1 436 ? 7.336 -10.353 -23.965 1.00 98.44 436 LYS A N 1
ATOM 3184 C CA . LYS A 1 436 ? 7.630 -9.110 -24.680 1.00 98.44 436 LYS A CA 1
ATOM 3185 C C . LYS A 1 436 ? 8.139 -8.038 -23.716 1.00 98.44 436 LYS A C 1
ATOM 3187 O O . LYS A 1 436 ? 7.517 -7.810 -22.677 1.00 98.44 436 LYS A O 1
ATOM 3192 N N . THR A 1 437 ? 9.176 -7.324 -24.145 1.00 98.62 437 THR A N 1
ATOM 3193 C CA . THR A 1 437 ? 9.629 -6.077 -23.530 1.00 98.62 437 THR A CA 1
ATOM 3194 C C . THR A 1 437 ? 9.273 -4.901 -24.431 1.00 98.62 437 THR A C 1
ATOM 3196 O O . THR A 1 437 ? 9.635 -4.872 -25.610 1.00 98.62 437 THR A O 1
ATOM 3199 N N . TYR A 1 438 ? 8.536 -3.933 -23.894 1.00 98.38 438 TYR A N 1
ATOM 3200 C CA . TYR A 1 438 ? 8.139 -2.720 -24.601 1.00 98.38 438 TYR A CA 1
ATOM 3201 C C . TYR A 1 438 ? 8.443 -1.497 -23.742 1.00 98.38 438 TYR A C 1
ATOM 3203 O O . TYR A 1 438 ? 7.805 -1.300 -22.710 1.00 98.38 438 TYR A O 1
ATOM 3211 N N . LEU A 1 439 ? 9.396 -0.679 -24.179 1.00 98.12 439 LEU A N 1
ATOM 3212 C CA . LEU A 1 439 ? 9.850 0.513 -23.473 1.00 98.12 439 LEU A CA 1
ATOM 3213 C C . LEU A 1 439 ? 9.534 1.730 -24.342 1.00 98.12 439 LEU A C 1
ATOM 3215 O O . LEU A 1 439 ? 10.109 1.888 -25.415 1.00 98.12 439 LEU A O 1
ATOM 3219 N N . ALA A 1 440 ? 8.588 2.558 -23.915 1.00 97.69 440 ALA A N 1
ATOM 3220 C CA . ALA A 1 440 ? 8.297 3.847 -24.529 1.00 97.69 440 ALA A CA 1
ATOM 3221 C C . ALA A 1 440 ? 8.721 4.946 -23.558 1.00 97.69 440 ALA A C 1
ATOM 3223 O O . ALA A 1 440 ? 8.015 5.199 -22.587 1.00 97.69 440 ALA A O 1
ATOM 3224 N N . MET A 1 441 ? 9.884 5.534 -23.810 1.00 97.12 441 MET A N 1
ATOM 3225 C CA . MET A 1 441 ? 10.475 6.596 -23.004 1.00 97.12 441 MET A CA 1
ATOM 3226 C C . MET A 1 441 ? 9.888 7.964 -23.371 1.00 97.12 441 MET A C 1
ATOM 3228 O O . MET A 1 441 ? 9.132 8.110 -24.340 1.00 97.12 441 MET A O 1
ATOM 3232 N N . GLY A 1 442 ? 10.241 8.962 -22.577 1.00 94.38 442 GLY A N 1
ATOM 3233 C CA . GLY A 1 442 ? 9.789 10.330 -22.670 1.00 94.38 442 GLY A CA 1
ATOM 3234 C C . GLY A 1 442 ? 10.210 11.023 -23.960 1.00 94.38 442 GLY A C 1
ATOM 3235 O O . GLY A 1 442 ? 11.001 10.520 -24.757 1.00 94.38 442 GLY A O 1
ATOM 3236 N N . SER A 1 443 ? 9.636 12.199 -24.211 1.00 93.44 443 SER A N 1
ATOM 3237 C CA . SER A 1 443 ? 9.740 12.872 -25.519 1.00 93.44 443 SER A CA 1
ATOM 3238 C C . SER A 1 443 ? 10.217 14.325 -25.460 1.00 93.44 443 SER A C 1
ATOM 3240 O O . SER A 1 443 ? 10.304 14.990 -26.497 1.00 93.44 443 SER A O 1
ATOM 3242 N N . TYR A 1 444 ? 10.515 14.858 -24.272 1.00 90.88 444 TYR A N 1
ATOM 3243 C CA . TYR A 1 444 ? 10.884 16.264 -24.084 1.00 90.88 444 TYR A CA 1
ATOM 3244 C C . TYR A 1 444 ? 12.281 16.453 -23.505 1.00 90.88 444 TYR A C 1
ATOM 3246 O O . TYR A 1 444 ? 12.941 17.393 -23.941 1.00 90.88 444 TYR A O 1
ATOM 3254 N N . GLU A 1 445 ? 12.735 15.636 -22.553 1.00 92.56 445 GLU A N 1
ATOM 3255 C CA . GLU A 1 445 ? 14.066 15.782 -21.933 1.00 92.56 445 GLU A CA 1
ATOM 3256 C C . GLU A 1 445 ? 14.981 14.593 -22.259 1.00 92.56 445 GLU A C 1
ATOM 3258 O O . GLU A 1 445 ? 14.649 13.776 -23.121 1.00 92.56 445 GLU A O 1
ATOM 3263 N N . SER A 1 446 ? 16.166 14.551 -21.645 1.00 94.19 446 SER A N 1
ATOM 3264 C CA . SER A 1 446 ? 17.113 13.446 -21.812 1.00 94.19 446 SER A CA 1
ATOM 3265 C C . SER A 1 446 ? 16.518 12.147 -21.283 1.00 94.19 446 SER A C 1
ATOM 3267 O O . SER A 1 446 ? 15.852 12.135 -20.249 1.00 94.19 446 SER A O 1
ATOM 3269 N N . ASN A 1 447 ? 16.776 11.064 -22.003 1.00 96.12 447 ASN A N 1
ATOM 3270 C CA . ASN A 1 447 ? 16.325 9.727 -21.651 1.00 96.12 447 ASN A CA 1
ATOM 3271 C C . ASN A 1 447 ? 17.549 8.837 -21.470 1.00 96.12 447 ASN A C 1
ATOM 3273 O O . ASN A 1 447 ? 18.449 8.874 -22.306 1.00 96.12 447 ASN A O 1
ATOM 3277 N N . GLU A 1 448 ? 17.564 8.017 -20.430 1.00 97.12 448 GLU A N 1
ATOM 3278 C CA . GLU A 1 448 ? 18.617 7.049 -20.161 1.00 97.12 448 GLU A CA 1
ATOM 3279 C C . GLU A 1 448 ? 18.004 5.675 -19.901 1.00 97.12 448 GLU A C 1
ATOM 3281 O O . GLU A 1 448 ? 17.178 5.493 -19.010 1.00 97.12 448 GLU A O 1
ATOM 3286 N N . LEU A 1 449 ? 18.391 4.702 -20.716 1.00 97.69 449 LEU A N 1
ATOM 3287 C CA . LEU A 1 449 ? 18.091 3.295 -20.516 1.00 97.69 449 LEU A CA 1
ATOM 3288 C C . LEU A 1 449 ? 19.403 2.554 -20.327 1.00 97.69 449 LEU A C 1
ATOM 3290 O O . LEU A 1 449 ? 20.213 2.498 -21.254 1.00 97.69 449 LEU A O 1
ATOM 3294 N N . ARG A 1 450 ? 19.560 1.907 -19.178 1.00 96.75 450 ARG A N 1
ATOM 3295 C CA . ARG A 1 450 ? 20.671 1.011 -18.899 1.00 96.75 450 ARG A CA 1
ATOM 3296 C C . ARG A 1 450 ? 20.160 -0.389 -18.590 1.00 96.75 450 ARG A C 1
ATOM 3298 O O . ARG A 1 450 ? 19.310 -0.590 -17.725 1.00 96.75 450 ARG A O 1
ATOM 3305 N N . VAL A 1 451 ? 20.687 -1.357 -19.328 1.00 96.31 451 VAL A N 1
ATOM 3306 C CA . VAL A 1 451 ? 20.385 -2.777 -19.174 1.00 96.31 451 VAL A CA 1
ATOM 3307 C C . VAL A 1 451 ? 21.685 -3.539 -18.979 1.00 96.31 451 VAL A C 1
ATOM 3309 O O . VAL A 1 451 ? 22.559 -3.480 -19.846 1.00 96.31 451 VAL A O 1
ATOM 3312 N N . THR A 1 452 ? 21.785 -4.273 -17.880 1.00 93.75 452 THR A N 1
ATOM 3313 C CA . THR A 1 452 ? 22.948 -5.093 -17.530 1.00 93.75 452 THR A CA 1
ATOM 3314 C C . THR A 1 452 ? 22.478 -6.510 -17.194 1.00 93.75 452 THR A C 1
ATOM 3316 O O . THR A 1 452 ? 21.367 -6.697 -16.696 1.00 93.75 452 THR A O 1
ATOM 3319 N N . ASP A 1 453 ? 23.282 -7.519 -17.526 1.00 92.88 453 ASP A N 1
ATOM 3320 C CA . ASP A 1 453 ? 23.121 -8.910 -17.076 1.00 92.88 453 ASP A CA 1
ATOM 3321 C C . ASP A 1 453 ? 21.726 -9.530 -17.283 1.00 92.88 453 ASP A C 1
ATOM 3323 O O . ASP A 1 453 ? 21.237 -10.347 -16.495 1.00 92.88 453 ASP A O 1
ATOM 3327 N N . THR A 1 454 ? 21.072 -9.163 -18.389 1.00 95.25 454 THR A N 1
ATOM 3328 C CA . THR A 1 454 ? 19.680 -9.536 -18.653 1.00 95.25 454 THR A CA 1
ATOM 3329 C C . THR A 1 454 ? 19.540 -10.451 -19.872 1.00 95.25 454 THR A C 1
ATOM 3331 O O . THR A 1 454 ? 20.052 -10.183 -20.961 1.00 95.25 454 THR A O 1
ATOM 3334 N N . ILE A 1 455 ? 18.763 -11.526 -19.728 1.00 97.25 455 ILE A N 1
ATOM 3335 C CA . ILE A 1 455 ? 18.343 -12.402 -20.826 1.00 97.25 455 ILE A CA 1
ATOM 3336 C C . ILE A 1 455 ? 16.900 -12.076 -21.226 1.00 97.25 455 ILE A C 1
ATOM 3338 O O . ILE A 1 455 ? 15.940 -12.404 -20.526 1.00 97.25 455 ILE A O 1
ATOM 3342 N N . PHE A 1 456 ? 16.727 -11.521 -22.421 1.00 97.88 456 PHE A N 1
ATOM 3343 C CA . PHE A 1 456 ? 15.426 -11.310 -23.048 1.00 97.88 456 PHE A CA 1
ATOM 3344 C C . PHE A 1 456 ? 15.068 -12.502 -23.928 1.00 97.88 456 PHE A C 1
ATOM 3346 O O . PHE A 1 456 ? 15.738 -12.787 -24.927 1.00 97.88 456 PHE A O 1
ATOM 3353 N N . ARG A 1 457 ? 13.993 -13.208 -23.571 1.00 98.00 457 ARG A N 1
ATOM 3354 C CA . ARG A 1 457 ? 13.496 -14.345 -24.355 1.00 98.00 457 ARG A CA 1
ATOM 3355 C C . ARG A 1 457 ? 12.462 -13.947 -25.403 1.00 98.00 457 ARG A C 1
ATOM 3357 O O . ARG A 1 457 ? 12.410 -14.582 -26.452 1.00 98.00 457 ARG A O 1
ATOM 3364 N N . GLY A 1 458 ? 11.666 -12.914 -25.135 1.00 98.00 458 GLY A N 1
ATOM 3365 C CA . GLY A 1 458 ? 10.750 -12.325 -26.110 1.00 98.00 458 GLY A CA 1
ATOM 3366 C C . GLY A 1 458 ? 11.329 -11.096 -26.812 1.00 98.00 458 GLY A C 1
ATOM 3367 O O . GLY A 1 458 ? 12.436 -10.643 -26.522 1.00 98.00 458 GLY A O 1
ATOM 3368 N N . SER A 1 459 ? 10.562 -10.549 -27.758 1.00 98.38 459 SER A N 1
ATOM 3369 C CA . SER A 1 459 ? 10.961 -9.361 -28.517 1.00 98.38 459 SER A CA 1
ATOM 3370 C C . SER A 1 459 ? 11.150 -8.141 -27.613 1.00 98.38 459 SER A C 1
ATOM 3372 O O . SER A 1 459 ? 10.287 -7.867 -26.772 1.00 98.38 459 SER A O 1
ATOM 3374 N N . VAL A 1 460 ? 12.191 -7.356 -27.879 1.00 98.56 460 VAL A N 1
ATOM 3375 C CA . VAL A 1 460 ? 12.483 -6.088 -27.205 1.00 98.56 460 VAL A CA 1
ATOM 3376 C C . VAL A 1 460 ? 12.226 -4.936 -28.169 1.00 98.56 460 VAL A C 1
ATOM 3378 O O . VAL A 1 460 ? 12.762 -4.907 -29.277 1.00 98.56 460 VAL A O 1
ATOM 3381 N N . SER A 1 461 ? 11.382 -3.987 -27.769 1.00 98.50 461 SER A N 1
ATOM 3382 C CA . SER A 1 461 ? 11.128 -2.759 -28.526 1.00 98.50 461 SER A CA 1
ATOM 3383 C C . SER A 1 461 ? 11.329 -1.538 -27.644 1.00 98.50 461 SER A C 1
ATOM 3385 O O . SER A 1 461 ? 10.681 -1.427 -26.606 1.00 98.50 461 SER A O 1
ATOM 3387 N N . ILE A 1 462 ? 12.197 -0.633 -28.084 1.00 98.19 462 ILE A N 1
ATOM 3388 C CA . ILE A 1 462 ? 12.583 0.581 -27.369 1.00 98.19 462 ILE A CA 1
ATOM 3389 C C . ILE A 1 462 ? 12.249 1.765 -28.261 1.00 98.19 462 ILE A C 1
ATOM 3391 O O . ILE A 1 462 ? 12.693 1.827 -29.409 1.00 98.19 462 ILE A O 1
ATOM 3395 N N . TYR A 1 463 ? 11.451 2.680 -27.731 1.00 97.94 463 TYR A N 1
ATOM 3396 C CA . TYR A 1 463 ? 11.036 3.902 -28.392 1.00 97.94 463 TYR A CA 1
ATOM 3397 C C . TYR A 1 463 ? 11.418 5.082 -27.513 1.00 97.94 463 TYR A C 1
ATOM 3399 O O . TYR A 1 463 ? 10.995 5.148 -26.361 1.00 97.94 463 TYR A O 1
ATOM 3407 N N . SER A 1 464 ? 12.158 6.024 -28.077 1.00 96.19 464 SER A N 1
ATOM 3408 C CA . SER A 1 464 ? 12.365 7.350 -27.505 1.00 96.19 464 SER A CA 1
ATOM 3409 C C . SER A 1 464 ? 12.223 8.393 -28.618 1.00 96.19 464 SER A C 1
ATOM 3411 O O . SER A 1 464 ? 12.217 8.069 -29.814 1.00 96.19 464 SER A O 1
ATOM 3413 N N . GLY A 1 465 ? 11.999 9.647 -28.248 1.00 90.06 465 GLY A N 1
ATOM 3414 C CA . GLY A 1 465 ? 11.856 10.708 -29.233 1.00 90.06 465 GLY A CA 1
ATOM 3415 C C . GLY A 1 465 ? 11.901 12.087 -28.609 1.00 90.06 465 GLY A C 1
ATOM 3416 O O . GLY A 1 465 ? 10.893 12.793 -28.614 1.00 90.06 465 GLY A O 1
ATOM 3417 N N . THR A 1 466 ? 13.056 12.474 -28.080 1.00 88.44 466 THR A N 1
ATOM 3418 C CA . THR A 1 466 ? 13.276 13.800 -27.500 1.00 88.44 466 THR A CA 1
ATOM 3419 C C . THR A 1 466 ? 13.200 14.885 -28.581 1.00 88.44 466 THR A C 1
ATOM 3421 O O . THR A 1 466 ? 14.006 14.927 -29.506 1.00 88.44 466 THR A O 1
ATOM 3424 N N . THR A 1 467 ? 12.207 15.777 -28.491 1.00 86.31 467 THR A N 1
ATOM 3425 C CA . THR A 1 467 ? 11.889 16.779 -29.537 1.00 86.31 467 THR A CA 1
ATOM 3426 C C . THR A 1 467 ? 12.191 18.229 -29.157 1.00 86.31 467 THR A C 1
ATOM 3428 O O . THR A 1 467 ? 12.099 19.112 -30.009 1.00 86.31 467 THR A O 1
ATOM 3431 N N . LYS A 1 468 ? 12.514 18.522 -27.890 1.00 71.62 468 LYS A N 1
ATOM 3432 C CA . LYS A 1 468 ? 12.618 19.902 -27.394 1.00 71.62 468 LYS A CA 1
ATOM 3433 C C . LYS A 1 468 ? 13.950 20.138 -26.685 1.00 71.62 468 LYS A C 1
ATOM 3435 O O . LYS A 1 468 ? 14.231 19.505 -25.679 1.00 71.62 468 LYS A O 1
ATOM 3440 N N . GLY A 1 469 ? 14.724 21.091 -27.188 1.00 59.50 469 GLY A N 1
ATOM 3441 C CA . GLY A 1 469 ? 15.956 21.588 -26.581 1.00 59.50 469 GLY A CA 1
ATOM 3442 C C . GLY A 1 469 ? 16.602 22.585 -27.531 1.00 59.50 469 GLY A C 1
ATOM 3443 O O . GLY A 1 469 ? 16.985 22.202 -28.630 1.00 59.50 469 GLY A O 1
ATOM 3444 N N . GLU A 1 470 ? 16.643 23.862 -27.147 1.00 61.12 470 GLU A N 1
ATOM 3445 C CA . GLU A 1 470 ? 17.520 24.854 -27.796 1.00 61.12 470 GLU A CA 1
ATOM 3446 C C . GLU A 1 470 ? 18.987 24.632 -27.375 1.00 61.12 470 GLU A C 1
ATOM 3448 O O . GLU A 1 470 ? 19.904 25.085 -28.055 1.00 61.12 470 GLU A O 1
ATOM 3453 N N . ASP A 1 471 ? 19.190 23.860 -26.301 1.00 66.12 471 ASP A N 1
ATOM 3454 C CA . ASP A 1 471 ? 20.485 23.467 -25.766 1.00 66.12 471 ASP A CA 1
ATOM 3455 C C . ASP A 1 471 ? 20.888 22.088 -26.311 1.00 66.12 471 ASP A C 1
ATOM 3457 O O . ASP A 1 471 ? 20.209 21.088 -26.068 1.00 66.12 471 ASP A O 1
ATOM 3461 N N . TYR A 1 472 ? 22.021 22.041 -27.016 1.00 61.09 472 TYR A N 1
ATOM 3462 C CA . TYR A 1 472 ? 22.635 20.850 -27.627 1.00 61.09 472 TYR A CA 1
ATOM 3463 C C . TYR A 1 472 ? 23.075 19.756 -26.624 1.00 61.09 472 TYR A C 1
ATOM 3465 O O . TYR A 1 472 ? 23.716 18.786 -27.018 1.00 61.09 472 TYR A O 1
ATOM 3473 N N . GLU A 1 473 ? 22.772 19.901 -25.332 1.00 76.25 473 GLU A N 1
ATOM 3474 C CA . GLU A 1 473 ? 23.230 18.994 -24.268 1.00 76.25 473 GLU A CA 1
ATOM 3475 C C . GLU A 1 473 ? 22.257 17.841 -23.974 1.00 76.25 473 GLU A C 1
ATOM 3477 O O . GLU A 1 473 ? 22.577 16.935 -23.204 1.00 76.25 473 GLU A O 1
ATOM 3482 N N . ARG A 1 474 ? 21.059 17.840 -24.572 1.00 81.38 474 ARG A N 1
ATOM 3483 C CA . ARG A 1 474 ? 20.089 16.757 -24.357 1.00 81.38 474 ARG A CA 1
ATOM 3484 C C . ARG A 1 474 ? 20.485 15.529 -25.168 1.00 81.38 474 ARG A C 1
ATOM 3486 O O . ARG A 1 474 ? 20.733 15.632 -26.366 1.00 81.38 474 ARG A O 1
ATOM 3493 N N . THR A 1 475 ? 20.518 14.372 -24.513 1.00 89.12 475 THR A N 1
ATOM 3494 C CA . THR A 1 475 ? 20.932 13.106 -25.129 1.00 89.12 475 THR A CA 1
ATOM 3495 C C . THR A 1 475 ? 19.953 11.986 -24.801 1.00 89.12 475 THR A C 1
ATOM 3497 O O . THR A 1 475 ? 19.346 11.956 -23.729 1.00 89.12 475 THR A O 1
ATOM 3500 N N . GLU A 1 476 ? 19.771 11.076 -25.755 1.00 94.94 476 GLU A N 1
ATOM 3501 C CA . GLU A 1 476 ? 19.019 9.837 -25.567 1.00 94.94 476 GLU A CA 1
ATOM 3502 C C . GLU A 1 476 ? 20.006 8.673 -25.491 1.00 94.94 476 GLU A C 1
ATOM 3504 O O . GLU A 1 476 ? 20.570 8.265 -26.503 1.00 94.94 476 GLU A O 1
ATOM 3509 N N . ILE A 1 477 ? 20.230 8.138 -24.297 1.00 96.62 477 ILE A N 1
ATOM 3510 C CA . ILE A 1 477 ? 21.212 7.090 -24.036 1.00 96.62 477 ILE A CA 1
ATOM 3511 C C . ILE A 1 477 ? 20.502 5.740 -23.941 1.00 96.62 477 ILE A C 1
ATOM 3513 O O . ILE A 1 477 ? 19.610 5.552 -23.117 1.00 96.62 477 ILE A O 1
ATOM 3517 N N . VAL A 1 478 ? 20.922 4.780 -24.764 1.00 97.62 478 VAL A N 1
ATOM 3518 C CA . VAL A 1 478 ? 20.538 3.368 -24.643 1.00 97.62 478 VAL A CA 1
ATOM 3519 C C . VAL A 1 478 ? 21.796 2.534 -24.492 1.00 97.62 478 VAL A C 1
ATOM 3521 O O . VAL A 1 478 ? 22.578 2.408 -25.429 1.00 97.62 478 VAL A O 1
ATOM 3524 N N . GLN A 1 479 ? 21.972 1.928 -23.327 1.00 96.25 479 GLN A N 1
ATOM 3525 C CA . GLN A 1 479 ? 23.133 1.128 -22.978 1.00 96.25 479 GLN A CA 1
ATOM 3526 C C . GLN A 1 479 ? 22.711 -0.299 -22.630 1.00 96.25 479 GLN A C 1
ATOM 3528 O O . GLN A 1 479 ? 21.873 -0.524 -21.761 1.00 96.25 479 GLN A O 1
ATOM 3533 N N . MET A 1 480 ? 23.296 -1.272 -23.326 1.00 96.25 480 MET A N 1
ATOM 3534 C CA . MET A 1 480 ? 23.069 -2.702 -23.111 1.00 96.25 480 MET A CA 1
ATOM 3535 C C . MET A 1 480 ? 24.401 -3.394 -22.878 1.00 96.25 480 MET A C 1
ATOM 3537 O O . MET A 1 480 ? 25.291 -3.308 -23.729 1.00 96.25 480 MET A O 1
ATOM 3541 N N . ILE A 1 481 ? 24.535 -4.084 -21.752 1.00 92.56 481 ILE A N 1
ATOM 3542 C CA . ILE A 1 481 ? 25.797 -4.652 -21.287 1.00 92.56 481 ILE A CA 1
ATOM 3543 C C . ILE A 1 481 ? 25.586 -6.100 -20.844 1.00 92.56 481 ILE A C 1
ATOM 3545 O O . ILE A 1 481 ? 24.607 -6.393 -20.160 1.00 92.56 481 ILE A O 1
ATOM 3549 N N . ASP A 1 482 ? 26.488 -6.991 -21.270 1.00 91.50 482 ASP A N 1
ATOM 3550 C CA . ASP A 1 482 ? 26.515 -8.434 -20.945 1.00 91.50 482 ASP A CA 1
ATOM 3551 C C . ASP A 1 482 ? 25.117 -9.070 -20.962 1.00 91.50 482 ASP A C 1
ATOM 3553 O O . ASP A 1 482 ? 24.712 -9.786 -20.060 1.00 91.50 482 ASP A O 1
ATOM 3557 N N . SER A 1 483 ? 24.326 -8.751 -21.988 1.00 94.94 483 SER A N 1
ATOM 3558 C CA . SER A 1 483 ? 22.934 -9.181 -22.104 1.00 94.94 483 SER A CA 1
ATOM 3559 C C . SER A 1 483 ? 22.731 -10.108 -23.303 1.00 94.94 483 SER A C 1
ATOM 3561 O O . SER A 1 483 ? 23.484 -10.106 -24.284 1.00 94.94 483 SER A O 1
ATOM 3563 N N . ALA A 1 484 ? 21.682 -10.927 -23.252 1.00 96.25 484 ALA A N 1
ATOM 3564 C CA . ALA A 1 484 ? 21.349 -11.872 -24.314 1.00 96.25 484 ALA A CA 1
ATOM 3565 C C . ALA A 1 484 ? 19.925 -11.662 -24.838 1.00 96.25 484 ALA A C 1
ATOM 3567 O O . ALA A 1 484 ? 18.964 -11.625 -24.077 1.00 96.25 484 ALA A O 1
ATOM 3568 N N . PHE A 1 485 ? 19.775 -11.606 -26.159 1.00 97.81 485 PHE A N 1
ATOM 3569 C CA . PHE A 1 485 ? 18.515 -11.342 -26.853 1.00 97.81 485 PHE A CA 1
ATOM 3570 C C . PHE A 1 485 ? 18.162 -12.540 -27.737 1.00 97.81 485 PHE A C 1
ATOM 3572 O O . PHE A 1 485 ? 18.728 -12.722 -28.820 1.00 97.81 485 PHE A O 1
ATOM 3579 N N . GLN A 1 486 ? 17.253 -13.398 -27.262 1.00 98.19 486 GLN A N 1
ATOM 3580 C CA . GLN A 1 486 ? 16.845 -14.621 -27.971 1.00 98.19 486 GLN A CA 1
ATOM 3581 C C . GLN A 1 486 ? 15.893 -14.344 -29.142 1.00 98.19 486 GLN A C 1
ATOM 3583 O O . GLN A 1 486 ? 15.808 -15.157 -30.066 1.00 98.19 486 GLN A O 1
ATOM 3588 N N . ASP A 1 487 ? 15.220 -13.194 -29.122 1.00 98.12 487 ASP A N 1
ATOM 3589 C CA . ASP A 1 487 ? 14.312 -12.730 -30.169 1.00 98.12 487 ASP A CA 1
ATOM 3590 C C . ASP A 1 487 ? 14.756 -11.364 -30.739 1.00 98.12 487 ASP A C 1
ATOM 3592 O O . ASP A 1 487 ? 15.902 -10.947 -30.560 1.00 98.12 487 ASP A O 1
ATOM 3596 N N . TYR A 1 488 ? 13.891 -10.693 -31.503 1.00 97.88 488 TYR A N 1
ATOM 3597 C CA . TYR A 1 488 ? 14.176 -9.402 -32.131 1.00 97.88 488 TYR A CA 1
ATOM 3598 C C . TYR A 1 488 ? 14.505 -8.302 -31.116 1.00 97.88 488 TYR A C 1
ATOM 3600 O O . TYR A 1 488 ? 13.764 -8.101 -30.152 1.00 97.88 488 TYR A O 1
ATOM 3608 N N . LEU A 1 489 ? 15.544 -7.521 -31.418 1.00 98.38 489 LEU A N 1
ATOM 3609 C CA . LEU A 1 489 ? 15.812 -6.235 -30.781 1.00 98.38 489 LEU A CA 1
ATOM 3610 C C . LEU A 1 489 ? 15.500 -5.105 -31.768 1.00 98.38 489 LEU A C 1
ATOM 3612 O O . LEU A 1 489 ? 16.046 -5.061 -32.873 1.00 98.38 489 LEU A O 1
ATOM 3616 N N . TYR A 1 490 ? 14.628 -4.187 -31.360 1.00 98.50 490 TYR A N 1
ATOM 3617 C CA . TYR A 1 490 ? 14.245 -3.006 -32.123 1.00 98.50 490 TYR A CA 1
ATOM 3618 C C . TYR A 1 490 ? 14.419 -1.743 -31.274 1.00 98.50 490 TYR A C 1
ATOM 3620 O O . TYR A 1 490 ? 13.749 -1.594 -30.253 1.00 98.50 490 TYR A O 1
ATOM 3628 N N . ILE A 1 491 ? 15.293 -0.838 -31.710 1.00 98.25 491 ILE A N 1
ATOM 3629 C CA . ILE A 1 491 ? 15.551 0.464 -31.087 1.00 98.25 491 ILE A CA 1
ATOM 3630 C C . ILE A 1 491 ? 15.148 1.556 -32.079 1.00 98.25 491 ILE A C 1
ATOM 3632 O O . ILE A 1 491 ? 15.595 1.535 -33.227 1.00 98.25 491 ILE A O 1
ATOM 3636 N N . SER A 1 492 ? 14.300 2.489 -31.653 1.00 97.94 492 SER A N 1
ATOM 3637 C CA . SER A 1 492 ? 13.845 3.630 -32.449 1.00 97.94 492 SER A CA 1
ATOM 3638 C C . SER A 1 492 ? 13.887 4.913 -31.624 1.00 97.94 492 SER A C 1
ATOM 3640 O O . SER A 1 492 ? 12.989 5.159 -30.822 1.00 97.94 492 SER A O 1
ATOM 3642 N N . GLN A 1 493 ? 14.891 5.746 -31.872 1.00 96.56 493 GLN A N 1
ATOM 3643 C CA . GLN A 1 493 ? 15.104 7.042 -31.229 1.00 96.56 493 GLN A CA 1
ATOM 3644 C C . GLN A 1 493 ? 14.777 8.141 -32.241 1.00 96.56 493 GLN A C 1
ATOM 3646 O O . GLN A 1 493 ? 15.645 8.670 -32.916 1.00 96.56 493 GLN A O 1
ATOM 3651 N N . SER A 1 494 ? 13.491 8.416 -32.463 1.00 95.00 494 SER A N 1
ATOM 3652 C CA . SER A 1 494 ? 13.037 9.273 -33.577 1.00 95.00 494 SER A CA 1
ATOM 3653 C C . SER A 1 494 ? 13.075 10.778 -33.267 1.00 95.00 494 SER A C 1
ATOM 3655 O O . SER A 1 494 ? 12.357 11.554 -33.903 1.00 95.00 494 SER A O 1
ATOM 3657 N N . GLY A 1 495 ? 13.832 11.178 -32.243 1.00 92.81 495 GLY A N 1
ATOM 3658 C CA . GLY A 1 495 ? 13.911 12.547 -31.743 1.00 92.81 495 GLY A CA 1
ATOM 3659 C C . GLY A 1 495 ? 14.594 13.521 -32.703 1.00 92.81 495 GLY A C 1
ATOM 3660 O O . GLY A 1 495 ? 14.896 13.211 -33.856 1.00 92.81 495 GLY A O 1
ATOM 3661 N N . THR A 1 496 ? 14.800 14.747 -32.226 1.00 94.06 496 THR A N 1
ATOM 3662 C CA . THR A 1 496 ? 15.620 15.764 -32.905 1.00 94.06 496 THR A CA 1
ATOM 3663 C C . THR A 1 496 ? 16.928 16.057 -32.173 1.00 94.06 496 THR A C 1
ATOM 3665 O O . THR A 1 496 ? 17.578 17.048 -32.495 1.00 94.06 496 THR A O 1
ATOM 3668 N N . GLN A 1 497 ? 17.232 15.282 -31.136 1.00 93.81 497 GLN A N 1
ATOM 3669 C CA . GLN A 1 497 ? 18.410 15.415 -30.287 1.00 93.81 497 GLN A CA 1
ATOM 3670 C C . GLN A 1 497 ? 19.347 14.231 -30.525 1.00 93.81 497 GLN A C 1
ATOM 3672 O O . GLN A 1 497 ? 18.937 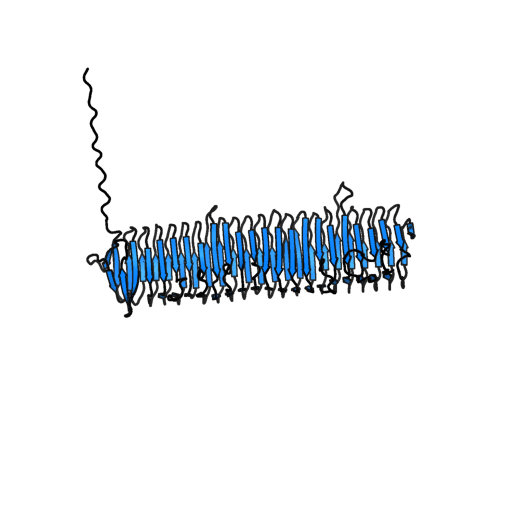13.228 -31.103 1.00 93.81 497 GLN A O 1
ATOM 3677 N N . ASN A 1 498 ? 20.585 14.343 -30.044 1.00 95.00 498 ASN A N 1
ATOM 3678 C CA . ASN A 1 498 ? 21.597 13.310 -30.237 1.00 95.00 498 ASN A CA 1
ATOM 3679 C C . ASN A 1 498 ? 21.190 12.000 -29.546 1.00 95.00 498 ASN A C 1
ATOM 3681 O O . ASN A 1 498 ? 20.905 11.969 -28.343 1.00 95.00 498 ASN A O 1
ATOM 3685 N N . SER A 1 499 ? 21.230 10.915 -30.308 1.00 96.62 499 SER A N 1
ATOM 3686 C CA . SER A 1 499 ? 20.981 9.552 -29.852 1.00 96.62 499 SER A CA 1
ATOM 3687 C C . SER A 1 499 ? 22.299 8.817 -29.645 1.00 96.62 499 SER A C 1
ATOM 3689 O O . SER A 1 499 ? 23.101 8.731 -30.566 1.00 96.62 499 SER A O 1
ATOM 3691 N N . ASN A 1 500 ? 22.520 8.241 -28.466 1.00 96.75 500 ASN A N 1
ATOM 3692 C CA . ASN A 1 500 ? 23.713 7.470 -28.136 1.00 96.75 500 ASN A CA 1
ATOM 3693 C C . ASN A 1 500 ? 23.332 6.022 -27.799 1.00 96.75 500 ASN A C 1
ATOM 3695 O O . ASN A 1 500 ? 22.752 5.753 -26.747 1.00 96.75 500 ASN A O 1
ATOM 3699 N N . VAL A 1 501 ? 23.681 5.076 -28.673 1.00 97.12 501 VAL A N 1
ATOM 3700 C CA . VAL A 1 501 ? 23.421 3.642 -28.478 1.00 97.12 501 VAL A CA 1
ATOM 3701 C C . VAL A 1 501 ? 24.723 2.897 -28.222 1.00 97.12 501 VAL A C 1
ATOM 3703 O O . VAL A 1 501 ? 25.598 2.846 -29.083 1.00 97.12 501 VAL A O 1
ATOM 3706 N N . TYR A 1 502 ? 24.812 2.250 -27.068 1.00 95.88 502 TYR A N 1
ATOM 3707 C CA . TYR A 1 502 ? 25.973 1.515 -26.588 1.00 95.88 502 TYR A CA 1
ATOM 3708 C C . TYR A 1 502 ? 25.628 0.034 -26.421 1.00 95.88 502 TYR A C 1
ATOM 3710 O O . TYR A 1 502 ? 24.836 -0.341 -25.556 1.00 95.88 502 TYR A O 1
ATOM 3718 N N . LEU A 1 503 ? 26.221 -0.824 -27.251 1.00 95.81 503 LEU A N 1
ATOM 3719 C CA . LEU A 1 503 ? 26.035 -2.274 -27.202 1.00 95.81 503 LEU A CA 1
ATOM 3720 C C . LEU A 1 503 ? 27.354 -2.957 -26.827 1.00 95.81 503 LEU A C 1
ATOM 3722 O O . LEU A 1 503 ? 28.286 -3.022 -27.636 1.00 95.81 503 LEU A O 1
ATOM 3726 N N . HIS A 1 504 ? 27.413 -3.486 -25.605 1.00 92.44 504 HIS A N 1
ATOM 3727 C CA . HIS A 1 504 ? 28.608 -4.079 -25.020 1.00 92.44 504 HIS A CA 1
ATOM 3728 C C . HIS A 1 504 ? 28.441 -5.529 -24.574 1.00 92.44 504 HIS A C 1
ATOM 3730 O O . HIS A 1 504 ? 27.566 -5.849 -23.779 1.00 92.44 504 HIS A O 1
ATOM 3736 N N . ASN A 1 505 ? 29.340 -6.404 -25.031 1.00 91.38 505 ASN A N 1
ATOM 3737 C CA . ASN A 1 505 ? 29.443 -7.798 -24.584 1.00 91.38 505 ASN A CA 1
ATOM 3738 C C . ASN A 1 505 ? 28.147 -8.627 -24.745 1.00 91.38 505 ASN A C 1
ATOM 3740 O O . ASN A 1 505 ? 27.920 -9.585 -24.015 1.00 91.38 505 ASN A O 1
ATOM 3744 N N . ASN A 1 506 ? 27.288 -8.281 -25.703 1.00 94.31 506 ASN A N 1
ATOM 3745 C CA . ASN A 1 506 ? 25.957 -8.869 -25.832 1.00 94.31 506 ASN A CA 1
ATOM 3746 C C . ASN A 1 506 ? 25.896 -10.043 -26.819 1.00 94.31 506 ASN A C 1
ATOM 3748 O O . ASN A 1 506 ? 26.678 -10.141 -27.765 1.00 94.31 506 ASN A O 1
ATOM 3752 N N . THR A 1 507 ? 24.885 -10.901 -26.681 1.00 96.06 507 THR A N 1
ATOM 3753 C CA . THR A 1 507 ? 24.562 -11.944 -27.672 1.00 96.06 507 THR A CA 1
ATOM 3754 C C . THR A 1 507 ? 23.181 -11.726 -28.287 1.00 96.06 507 THR A C 1
ATOM 3756 O O . THR A 1 507 ? 22.184 -11.664 -27.577 1.00 96.06 507 THR A O 1
ATOM 3759 N N . TYR A 1 508 ? 23.094 -11.700 -29.617 1.00 97.94 508 TYR A N 1
ATOM 3760 C CA . TYR A 1 508 ? 21.861 -11.463 -30.374 1.00 97.94 508 TYR A CA 1
ATOM 3761 C C . TYR A 1 508 ? 21.556 -12.641 -31.298 1.00 97.94 508 TYR A C 1
ATOM 3763 O O . TYR A 1 508 ? 22.284 -12.902 -32.258 1.00 97.94 508 TYR A O 1
ATOM 3771 N N . PHE A 1 509 ? 20.464 -13.359 -31.041 1.00 98.12 509 PHE A N 1
ATOM 3772 C CA . PHE A 1 509 ? 20.099 -14.551 -31.813 1.00 98.12 509 PHE A CA 1
ATOM 3773 C C . PHE A 1 509 ? 19.268 -14.243 -33.066 1.00 98.12 509 PHE A C 1
ATOM 3775 O O . PHE A 1 509 ? 19.303 -15.006 -34.037 1.00 98.12 509 PHE A O 1
ATOM 3782 N N . LYS A 1 510 ? 18.522 -13.134 -33.063 1.00 98.25 510 LYS A N 1
ATOM 3783 C CA . LYS A 1 510 ? 17.681 -12.672 -34.179 1.00 98.25 510 LYS A CA 1
ATOM 3784 C C . LYS A 1 510 ? 18.108 -11.286 -34.648 1.00 98.25 510 LYS A C 1
ATOM 3786 O O . LYS A 1 510 ? 19.199 -10.821 -34.338 1.00 98.25 510 LYS A O 1
ATOM 3791 N N . THR A 1 511 ? 17.296 -10.690 -35.517 1.00 98.38 511 THR A N 1
ATOM 3792 C CA . THR A 1 511 ? 17.608 -9.400 -36.124 1.00 98.38 511 THR A CA 1
ATOM 3793 C C . THR A 1 511 ? 17.659 -8.302 -35.065 1.00 98.38 511 THR A C 1
ATOM 3795 O O . THR A 1 511 ? 16.716 -8.151 -34.288 1.00 98.38 511 THR A O 1
ATOM 3798 N N . THR A 1 512 ? 18.724 -7.506 -35.118 1.00 98.50 512 THR A N 1
ATOM 3799 C CA . THR A 1 512 ? 18.887 -6.267 -34.353 1.00 98.50 512 THR A CA 1
ATOM 3800 C C . THR A 1 512 ? 18.693 -5.093 -35.300 1.00 98.50 512 THR A C 1
ATOM 3802 O O . THR A 1 512 ? 19.400 -4.987 -36.304 1.00 98.50 512 THR A O 1
ATOM 3805 N N . SER A 1 513 ? 17.719 -4.229 -35.014 1.00 98.50 513 SER A N 1
ATOM 3806 C CA . SER A 1 513 ? 17.454 -3.026 -35.805 1.00 98.50 513 SER A CA 1
ATOM 3807 C C . SER A 1 513 ? 17.539 -1.772 -34.946 1.00 98.50 513 SER A C 1
ATOM 3809 O O . SER A 1 513 ? 16.888 -1.704 -33.908 1.00 98.50 513 SER A O 1
ATOM 3811 N N . ILE A 1 514 ? 18.305 -0.788 -35.406 1.00 98.38 514 ILE A N 1
ATOM 3812 C CA . ILE A 1 514 ? 18.518 0.501 -34.748 1.00 98.38 514 ILE A CA 1
ATOM 3813 C C . ILE A 1 514 ? 18.139 1.598 -35.738 1.00 98.38 514 ILE A C 1
ATOM 3815 O O . ILE A 1 514 ? 18.589 1.584 -36.887 1.00 98.38 514 ILE A O 1
ATOM 3819 N N . TYR A 1 515 ? 17.290 2.511 -35.287 1.00 98.19 515 TYR A N 1
ATOM 3820 C CA . TYR A 1 515 ? 16.832 3.676 -36.026 1.00 98.19 515 TYR A CA 1
ATOM 3821 C C . TYR A 1 515 ? 17.042 4.908 -35.156 1.00 98.19 515 TYR A C 1
ATOM 3823 O O . TYR A 1 515 ? 16.513 4.943 -34.045 1.00 98.19 515 TYR A O 1
ATOM 3831 N N . THR A 1 516 ? 17.770 5.899 -35.656 1.00 97.69 516 THR A N 1
ATOM 3832 C CA . THR A 1 516 ? 17.933 7.190 -34.976 1.00 97.69 516 THR A CA 1
ATOM 3833 C C . THR A 1 516 ? 17.258 8.314 -35.766 1.00 97.69 516 THR A C 1
ATOM 3835 O O . THR A 1 516 ? 16.740 8.107 -36.873 1.00 97.69 516 THR A O 1
ATOM 3838 N N . GLY A 1 517 ? 17.131 9.470 -35.124 1.00 95.38 517 GLY A N 1
ATOM 3839 C CA . GLY A 1 517 ? 16.324 10.599 -35.555 1.00 95.38 517 GLY A CA 1
ATOM 3840 C C . GLY A 1 517 ? 17.170 11.676 -36.217 1.00 95.38 517 GLY A C 1
ATOM 3841 O O . GLY A 1 517 ? 18.088 11.397 -36.973 1.00 95.38 517 GLY A O 1
ATOM 3842 N N . ARG A 1 518 ? 16.818 12.941 -35.996 1.00 94.81 518 ARG A N 1
ATOM 3843 C CA . ARG A 1 518 ? 17.761 14.024 -36.299 1.00 94.81 518 ARG A CA 1
ATOM 3844 C C . ARG A 1 518 ? 18.692 14.212 -35.107 1.00 94.81 518 ARG A C 1
ATOM 3846 O O . ARG A 1 518 ? 18.247 14.003 -33.987 1.00 94.81 518 ARG A O 1
ATOM 3853 N N . GLY A 1 519 ? 19.874 14.757 -35.341 1.00 93.81 519 GLY A N 1
ATOM 3854 C CA . GLY A 1 519 ? 20.900 14.943 -34.319 1.00 93.81 519 GLY A CA 1
ATOM 3855 C C . GLY A 1 519 ? 22.231 14.419 -34.833 1.00 93.81 519 GLY A C 1
ATOM 3856 O O . GLY A 1 519 ? 22.287 13.872 -35.924 1.00 93.81 519 GLY A O 1
ATOM 3857 N N . ASN A 1 520 ? 23.299 14.625 -34.073 1.00 95.50 520 ASN A N 1
ATOM 3858 C CA . ASN A 1 520 ? 24.565 13.944 -34.317 1.00 95.50 520 ASN A CA 1
ATOM 3859 C C . ASN A 1 520 ? 24.539 12.648 -33.508 1.00 95.50 520 ASN A C 1
ATOM 3861 O O . ASN A 1 520 ? 24.896 12.634 -32.325 1.00 95.50 520 ASN A O 1
ATOM 3865 N N . ASP A 1 521 ? 24.027 11.587 -34.117 1.00 96.62 521 ASP A N 1
ATOM 3866 C CA . ASP A 1 521 ? 23.777 10.321 -33.450 1.00 96.62 521 ASP A CA 1
ATOM 3867 C C . ASP A 1 521 ? 25.041 9.459 -33.406 1.00 96.62 521 ASP A C 1
ATOM 3869 O O . ASP A 1 521 ? 25.873 9.470 -34.311 1.00 96.62 521 ASP A O 1
ATOM 3873 N N . THR A 1 522 ? 25.199 8.673 -32.346 1.00 96.88 522 THR A N 1
ATOM 3874 C CA . THR A 1 522 ? 26.325 7.762 -32.158 1.00 96.88 522 THR A CA 1
ATOM 3875 C C . THR A 1 522 ? 25.833 6.357 -31.834 1.00 96.88 522 THR A C 1
ATOM 3877 O O . THR A 1 522 ? 25.085 6.140 -30.884 1.00 96.88 522 THR A O 1
ATOM 3880 N N . VAL A 1 523 ? 26.303 5.366 -32.591 1.00 97.06 523 VAL A N 1
ATOM 3881 C CA . VAL A 1 523 ? 26.083 3.944 -32.303 1.00 97.06 523 VAL A CA 1
ATOM 3882 C C . VAL A 1 523 ? 27.426 3.250 -32.122 1.00 97.06 523 VAL A C 1
ATOM 3884 O O . VAL A 1 523 ? 28.194 3.112 -33.073 1.00 97.06 523 VAL A O 1
ATOM 3887 N N . ILE A 1 524 ? 27.696 2.767 -30.913 1.00 95.31 524 ILE A N 1
ATOM 3888 C CA . ILE A 1 524 ? 28.914 2.035 -30.565 1.00 95.31 524 ILE A CA 1
ATOM 3889 C C . ILE A 1 524 ? 28.573 0.574 -30.290 1.00 95.31 524 ILE A C 1
ATOM 3891 O O . ILE A 1 524 ? 27.777 0.246 -29.411 1.00 95.31 524 ILE A O 1
ATOM 3895 N N . MET A 1 525 ? 29.228 -0.319 -31.024 1.00 95.12 525 MET A N 1
ATOM 3896 C CA . MET A 1 525 ? 29.250 -1.753 -30.755 1.00 95.12 525 MET A CA 1
ATOM 3897 C C . MET A 1 525 ? 30.675 -2.129 -30.377 1.00 95.12 525 MET A C 1
ATOM 3899 O O . MET A 1 525 ? 31.531 -2.285 -31.247 1.00 95.12 525 MET A O 1
ATOM 3903 N N . GLY A 1 526 ? 30.953 -2.254 -29.088 1.00 89.06 526 GLY A N 1
ATOM 3904 C CA . GLY A 1 526 ? 32.312 -2.479 -28.594 1.00 89.06 526 GLY A CA 1
ATOM 3905 C C . GLY A 1 526 ? 32.306 -3.156 -27.239 1.00 89.06 526 GLY A C 1
ATOM 3906 O O . GLY A 1 526 ? 31.283 -3.692 -26.834 1.00 89.06 526 GLY A O 1
ATOM 3907 N N . ASN A 1 527 ? 33.401 -3.061 -26.497 1.00 77.12 527 ASN A N 1
ATOM 3908 C CA . ASN A 1 527 ? 33.432 -3.472 -25.093 1.00 77.12 527 ASN A CA 1
ATOM 3909 C C . ASN A 1 527 ? 33.554 -2.245 -24.203 1.00 77.12 527 ASN A C 1
ATOM 3911 O O . ASN A 1 527 ? 34.191 -1.261 -24.583 1.00 77.12 527 ASN A O 1
ATOM 3915 N N . MET A 1 528 ? 32.992 -2.354 -23.008 1.00 73.38 528 MET A N 1
ATOM 3916 C CA . MET A 1 528 ? 33.175 -1.374 -21.952 1.00 73.38 528 MET A CA 1
ATOM 3917 C C . MET A 1 528 ? 34.359 -1.778 -21.068 1.00 73.38 528 MET A C 1
ATOM 3919 O O . MET A 1 528 ? 34.490 -2.942 -20.688 1.00 73.38 528 MET A O 1
ATOM 3923 N N . THR A 1 529 ? 35.233 -0.821 -20.779 1.00 65.31 529 THR A N 1
ATOM 3924 C CA . THR A 1 529 ? 36.386 -0.938 -19.869 1.00 65.31 529 THR A CA 1
ATOM 3925 C C . THR A 1 529 ? 36.027 -0.692 -18.416 1.00 65.31 529 THR A C 1
ATOM 3927 O O . THR A 1 529 ? 36.732 -1.158 -17.521 1.00 65.31 529 THR A O 1
ATOM 3930 N N . GLU A 1 530 ? 34.957 0.055 -18.170 1.00 64.19 530 GLU A N 1
ATOM 3931 C CA . GLU A 1 530 ? 34.635 0.535 -16.836 1.00 64.19 530 GLU A CA 1
ATOM 3932 C C . GLU A 1 530 ? 34.070 -0.591 -15.952 1.00 64.19 530 GLU A C 1
ATOM 3934 O O . GLU A 1 530 ? 33.001 -1.138 -16.200 1.00 64.19 530 GLU A O 1
ATOM 3939 N N . ASN A 1 531 ? 34.828 -0.921 -14.900 1.00 56.97 531 ASN A N 1
ATOM 3940 C CA . ASN A 1 531 ? 34.414 -1.502 -13.614 1.00 56.97 531 ASN A CA 1
ATOM 3941 C C . ASN A 1 531 ? 33.658 -2.848 -13.541 1.00 56.97 531 ASN A C 1
ATOM 3943 O O . ASN A 1 531 ? 33.504 -3.353 -12.432 1.00 56.97 531 ASN A O 1
ATOM 3947 N N . LEU A 1 532 ? 33.276 -3.502 -14.639 1.00 58.75 532 LEU A N 1
ATOM 3948 C CA . LEU A 1 532 ? 32.450 -4.728 -14.586 1.00 58.75 532 LEU A CA 1
ATOM 3949 C C . LEU A 1 532 ? 33.228 -6.060 -14.489 1.00 58.75 532 LEU A C 1
ATOM 3951 O O . LEU A 1 532 ? 32.734 -7.108 -14.878 1.00 58.75 532 LEU A O 1
ATOM 3955 N N . GLY A 1 533 ? 34.452 -6.050 -13.950 1.00 60.72 533 GLY A N 1
ATOM 3956 C CA . GLY A 1 533 ? 35.175 -7.280 -13.595 1.00 60.72 533 GLY A CA 1
ATOM 3957 C C . GLY A 1 533 ? 35.552 -8.196 -14.771 1.00 60.72 533 GLY A C 1
ATOM 3958 O O . GLY A 1 533 ? 34.971 -9.250 -14.947 1.00 60.72 533 GLY A O 1
ATOM 3959 N N . ASN A 1 534 ? 36.602 -7.864 -15.532 1.00 56.38 534 ASN A N 1
ATOM 3960 C CA . ASN A 1 534 ? 37.394 -8.756 -16.414 1.00 56.38 534 ASN A CA 1
ATOM 3961 C C . ASN A 1 534 ? 36.683 -9.700 -17.426 1.00 56.38 534 ASN A C 1
ATOM 3963 O O . ASN A 1 534 ? 37.377 -10.446 -18.127 1.00 56.38 534 ASN A O 1
ATOM 3967 N N . THR A 1 535 ? 35.359 -9.700 -17.587 1.00 64.69 535 THR A N 1
ATOM 3968 C CA . THR A 1 535 ? 34.656 -10.531 -18.580 1.00 64.69 535 THR A CA 1
ATOM 3969 C C . THR A 1 535 ? 34.641 -9.840 -19.944 1.00 64.69 535 THR A C 1
ATOM 3971 O O . THR A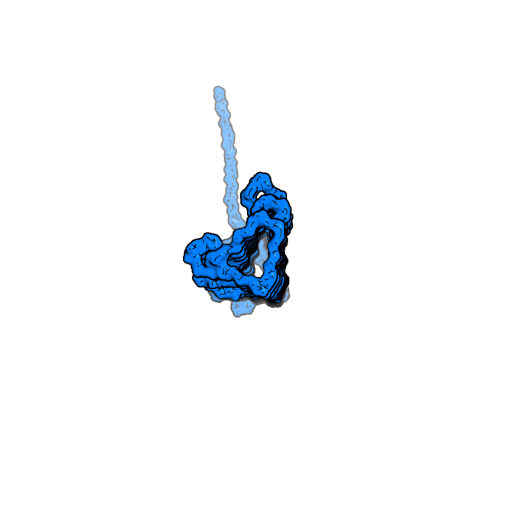 1 535 ? 33.610 -9.463 -20.490 1.00 64.69 535 THR A O 1
ATOM 3974 N N . HIS A 1 536 ? 35.818 -9.682 -20.550 1.00 67.88 536 HIS A N 1
ATOM 3975 C CA . HIS A 1 536 ? 35.923 -9.164 -21.916 1.00 67.88 536 HIS A CA 1
ATOM 3976 C C . HIS A 1 536 ? 35.328 -10.176 -22.907 1.00 67.88 536 HIS A C 1
ATOM 3978 O O . HIS A 1 536 ? 35.970 -11.170 -23.261 1.00 67.88 536 HIS A O 1
ATOM 3984 N N . ARG A 1 537 ? 34.089 -9.942 -23.352 1.00 79.81 537 ARG A N 1
ATOM 3985 C CA . ARG A 1 537 ? 33.376 -10.792 -24.316 1.00 79.81 537 ARG A CA 1
ATOM 3986 C C . ARG A 1 537 ? 33.016 -10.004 -25.564 1.00 79.81 537 ARG A C 1
ATOM 3988 O O . ARG A 1 537 ? 32.644 -8.848 -25.492 1.00 79.81 537 ARG A O 1
ATOM 3995 N N . SER A 1 538 ? 33.110 -10.649 -26.721 1.00 89.25 538 SER A N 1
ATOM 3996 C CA . SER A 1 538 ? 32.693 -10.043 -27.985 1.00 89.25 538 SER A CA 1
ATOM 3997 C C . SER A 1 538 ? 31.183 -9.887 -28.024 1.00 89.25 538 SER A C 1
ATOM 3999 O O . SER A 1 538 ? 30.475 -10.794 -27.587 1.00 89.25 538 SER A O 1
ATOM 4001 N N . ASN A 1 539 ? 30.683 -8.831 -28.670 1.00 94.19 539 ASN A N 1
ATOM 4002 C CA . ASN A 1 539 ? 29.302 -8.876 -29.138 1.00 94.19 539 ASN A CA 1
ATOM 4003 C C . ASN A 1 539 ? 29.164 -9.975 -30.2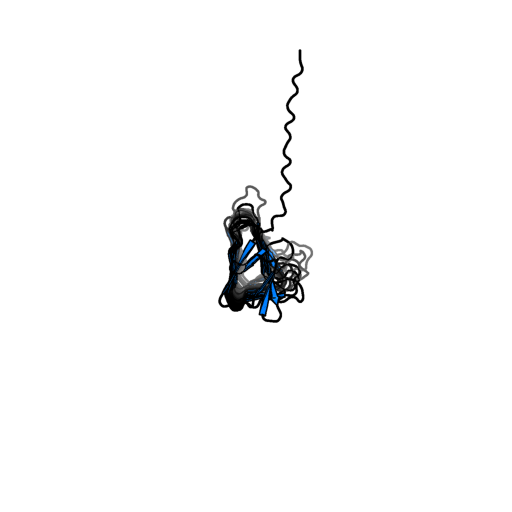07 1.00 94.19 539 ASN A C 1
ATOM 4005 O O . ASN A 1 539 ? 29.948 -10.031 -31.163 1.00 94.19 539 ASN A O 1
ATOM 4009 N N . LEU A 1 540 ? 28.161 -10.839 -30.071 1.00 95.88 540 LEU A N 1
ATOM 4010 C CA . LEU A 1 540 ? 27.881 -11.946 -30.985 1.00 95.88 540 LEU A CA 1
ATOM 4011 C C . LEU A 1 540 ? 26.528 -11.737 -31.667 1.00 95.88 540 LEU A C 1
ATOM 4013 O O . LEU A 1 540 ? 25.484 -11.848 -31.032 1.00 95.88 540 LEU A O 1
ATOM 4017 N N . PHE A 1 541 ? 26.524 -11.503 -32.977 1.00 97.62 541 PHE A N 1
ATOM 4018 C CA . PHE A 1 541 ? 25.308 -11.294 -33.765 1.00 97.62 541 PHE A CA 1
ATOM 4019 C C . PHE A 1 541 ? 25.048 -12.486 -34.689 1.00 97.62 541 PHE A C 1
ATOM 4021 O O . PHE A 1 541 ? 25.690 -12.634 -35.730 1.00 97.62 541 PHE A O 1
ATOM 4028 N N . TYR A 1 542 ? 24.095 -13.347 -34.331 1.00 98.06 542 TYR A N 1
ATOM 4029 C CA . TYR A 1 542 ? 23.636 -14.457 -35.175 1.00 98.06 542 TYR A CA 1
ATOM 4030 C C . TYR A 1 542 ? 22.579 -14.038 -36.196 1.00 98.06 542 TYR A C 1
ATOM 4032 O O . TYR A 1 542 ? 22.521 -14.609 -37.287 1.00 98.06 542 TYR A O 1
ATOM 4040 N N . GLY A 1 543 ? 21.753 -13.046 -35.866 1.00 97.56 543 GLY A N 1
ATOM 4041 C CA . GLY A 1 543 ? 20.803 -12.449 -36.798 1.00 97.56 543 GLY A CA 1
ATOM 4042 C C . GLY A 1 543 ? 21.380 -11.265 -37.569 1.00 97.56 543 GLY A C 1
ATOM 4043 O O . GLY A 1 543 ? 22.500 -10.817 -37.329 1.00 97.56 543 GLY A O 1
ATOM 4044 N N . ALA A 1 544 ? 20.604 -10.772 -38.537 1.00 98.25 544 ALA A N 1
ATOM 4045 C CA . ALA A 1 544 ? 20.990 -9.605 -39.322 1.00 98.25 544 ALA A CA 1
ATOM 4046 C C . ALA A 1 544 ? 21.049 -8.345 -38.445 1.00 98.25 544 ALA A C 1
ATOM 4048 O O . ALA A 1 544 ? 20.196 -8.153 -37.580 1.00 98.25 544 ALA A O 1
ATOM 4049 N N . VAL A 1 545 ? 22.010 -7.468 -38.715 1.00 98.31 545 VAL A N 1
ATOM 4050 C CA . VAL A 1 545 ? 22.132 -6.162 -38.059 1.00 98.31 545 VAL A CA 1
ATOM 4051 C C . VAL A 1 545 ? 21.746 -5.081 -39.053 1.00 98.31 545 VAL A C 1
ATOM 4053 O O . VAL A 1 545 ? 22.239 -5.066 -40.183 1.00 98.31 545 VAL A O 1
ATOM 4056 N N . LYS A 1 546 ? 20.851 -4.184 -38.646 1.00 98.44 546 LYS A N 1
ATOM 4057 C CA . LYS A 1 546 ? 20.386 -3.067 -39.463 1.00 98.44 546 LYS A CA 1
ATOM 4058 C C . LYS A 1 546 ? 20.469 -1.773 -38.662 1.00 98.44 546 LYS A C 1
ATOM 4060 O O . LYS A 1 546 ? 19.762 -1.635 -37.675 1.00 98.44 546 LYS A O 1
ATOM 4065 N N . ILE A 1 547 ? 21.285 -0.831 -39.114 1.00 98.00 547 ILE A N 1
ATOM 4066 C CA . ILE A 1 547 ? 21.411 0.503 -38.524 1.00 98.00 547 ILE A CA 1
ATOM 4067 C C . ILE A 1 547 ? 21.001 1.517 -39.587 1.00 98.00 547 ILE A C 1
ATOM 4069 O O . ILE A 1 547 ? 21.551 1.512 -40.692 1.00 98.00 547 ILE A O 1
ATOM 4073 N N . ILE A 1 548 ? 19.997 2.332 -39.277 1.00 98.00 548 ILE A N 1
ATOM 4074 C CA . ILE A 1 548 ? 19.576 3.464 -40.099 1.00 98.00 548 ILE A CA 1
ATOM 4075 C C . ILE A 1 548 ? 19.665 4.713 -39.238 1.00 98.00 548 ILE A C 1
ATOM 4077 O O . ILE A 1 548 ? 18.879 4.871 -38.308 1.00 98.00 548 ILE A O 1
ATOM 4081 N N . LEU A 1 549 ? 20.608 5.577 -39.574 1.00 97.62 549 LEU A N 1
ATOM 4082 C CA . LEU A 1 549 ? 20.760 6.878 -38.947 1.00 97.62 549 LEU A CA 1
ATOM 4083 C C . LEU A 1 549 ? 19.897 7.903 -39.696 1.00 97.62 549 LEU A C 1
ATOM 4085 O O . LEU A 1 549 ? 19.493 7.654 -40.845 1.00 97.62 549 LEU A O 1
ATOM 4089 N N . GLY A 1 550 ? 19.514 8.987 -39.027 1.00 96.06 550 GLY A N 1
ATOM 4090 C CA . GLY A 1 550 ? 18.595 9.964 -39.596 1.00 96.06 550 GLY A CA 1
ATOM 4091 C C . GLY A 1 550 ? 19.308 11.156 -40.226 1.00 96.06 550 GLY A C 1
ATOM 4092 O O . GLY A 1 550 ? 19.777 11.049 -41.355 1.00 96.06 550 GLY A O 1
ATOM 4093 N N . ALA A 1 551 ? 19.240 12.336 -39.616 1.00 95.69 551 ALA A N 1
ATOM 4094 C CA . ALA A 1 551 ? 19.835 13.539 -40.201 1.00 95.69 551 ALA A CA 1
ATOM 4095 C C . ALA A 1 551 ? 20.695 14.294 -39.192 1.00 95.69 551 ALA A C 1
ATOM 4097 O O . ALA A 1 551 ? 20.180 14.770 -38.186 1.00 95.69 551 ALA A O 1
ATOM 4098 N N . GLY A 1 552 ? 21.942 14.540 -39.562 1.00 95.06 552 GLY A N 1
ATOM 4099 C CA . GLY A 1 552 ? 22.959 15.242 -38.787 1.00 95.06 552 GLY A CA 1
ATOM 4100 C C . GLY A 1 552 ? 24.300 14.606 -39.118 1.00 95.06 552 GLY A C 1
ATOM 4101 O O . GLY A 1 552 ? 24.391 13.966 -40.154 1.00 95.06 552 GLY A O 1
ATOM 4102 N N . ASN A 1 553 ? 25.342 14.831 -38.327 1.00 96.25 553 ASN A N 1
ATOM 4103 C CA . ASN A 1 553 ? 26.629 14.180 -38.563 1.00 96.25 553 ASN A CA 1
ATOM 4104 C C . ASN A 1 553 ? 26.720 12.950 -37.663 1.00 96.25 553 ASN A C 1
ATOM 4106 O O . ASN A 1 553 ? 27.050 13.064 -36.479 1.00 96.25 553 ASN A O 1
ATOM 4110 N N . ASP A 1 554 ? 26.398 11.792 -38.230 1.00 97.00 554 ASP A N 1
ATOM 4111 C CA . ASP A 1 554 ? 26.192 10.570 -37.467 1.00 97.00 554 ASP A CA 1
ATOM 4112 C C . ASP A 1 554 ? 27.450 9.689 -37.444 1.00 97.00 554 ASP A C 1
ATOM 4114 O O . ASP A 1 554 ? 28.262 9.678 -38.370 1.00 97.00 554 ASP A O 1
ATOM 4118 N N . THR A 1 555 ? 27.641 8.921 -36.373 1.00 96.94 555 THR A N 1
ATOM 4119 C CA . THR A 1 555 ? 28.816 8.061 -36.185 1.00 96.94 555 THR A CA 1
ATOM 4120 C C . THR A 1 555 ? 28.424 6.635 -35.807 1.00 96.94 555 THR A C 1
ATOM 4122 O O . THR A 1 555 ? 27.706 6.394 -34.841 1.00 96.94 555 THR A O 1
ATOM 4125 N N . VAL A 1 556 ? 28.965 5.648 -36.525 1.00 96.94 556 VAL A N 1
ATOM 4126 C CA . VAL A 1 556 ? 28.896 4.225 -36.157 1.00 96.94 556 VAL A CA 1
ATOM 4127 C C . VAL A 1 556 ? 30.300 3.709 -35.876 1.00 96.94 556 VAL A C 1
ATOM 4129 O O . VAL A 1 556 ? 31.155 3.746 -36.757 1.00 96.94 556 VAL A O 1
ATOM 4132 N N . ILE A 1 557 ? 30.534 3.174 -34.678 1.00 94.75 557 ILE A N 1
ATOM 4133 C CA . ILE A 1 557 ? 31.820 2.598 -34.269 1.00 94.75 557 ILE A CA 1
ATOM 4134 C C . ILE A 1 557 ? 31.649 1.103 -34.009 1.00 94.75 557 ILE A C 1
ATOM 4136 O O . ILE A 1 557 ? 30.877 0.690 -33.144 1.00 94.75 557 ILE A O 1
ATOM 4140 N N . LEU A 1 558 ? 32.397 0.283 -34.746 1.00 93.81 558 LEU A N 1
ATOM 4141 C CA . LEU A 1 558 ? 32.501 -1.158 -34.524 1.00 93.81 558 LEU A CA 1
ATOM 4142 C C . LEU A 1 558 ? 33.862 -1.462 -33.879 1.00 93.81 558 LEU A C 1
ATOM 4144 O O . LEU A 1 558 ? 34.882 -1.581 -34.562 1.00 93.81 558 LEU A O 1
ATOM 4148 N N . GLY A 1 559 ? 33.874 -1.572 -32.553 1.00 87.12 559 GLY A N 1
ATOM 4149 C CA . GLY A 1 559 ? 35.059 -1.681 -31.695 1.00 87.12 559 GLY A CA 1
ATOM 4150 C C . GLY A 1 559 ? 34.946 -0.779 -30.457 1.00 87.12 559 GLY A C 1
ATOM 4151 O O . GLY A 1 559 ? 33.946 -0.082 -30.296 1.00 87.12 559 GLY A O 1
ATOM 4152 N N . SER A 1 560 ? 35.945 -0.813 -29.569 1.00 74.00 560 SER A N 1
ATOM 4153 C CA . SER A 1 560 ? 36.080 0.137 -28.450 1.00 74.00 560 SER A CA 1
ATOM 4154 C C . SER A 1 560 ? 37.286 1.058 -28.655 1.00 74.00 560 SER A C 1
ATOM 4156 O O . SER A 1 560 ? 38.339 0.621 -29.080 1.00 74.00 560 SER A O 1
ATOM 4158 N N . ASN A 1 561 ? 37.190 2.343 -28.341 1.00 65.56 561 ASN A N 1
ATOM 4159 C CA . ASN A 1 561 ? 38.334 3.264 -28.397 1.00 65.56 561 ASN A CA 1
ATOM 4160 C C . ASN A 1 561 ? 39.319 3.107 -27.227 1.00 65.56 561 ASN A C 1
ATOM 4162 O O . ASN A 1 561 ? 40.224 3.928 -27.105 1.00 65.56 561 ASN A O 1
ATOM 4166 N N . ASP A 1 562 ? 39.145 2.104 -26.367 1.00 69.00 562 ASP A N 1
ATOM 4167 C CA . ASP A 1 562 ? 39.975 1.981 -25.179 1.00 69.00 562 ASP A CA 1
ATOM 4168 C C . ASP A 1 562 ? 41.283 1.215 -25.445 1.00 69.00 562 ASP A C 1
ATOM 4170 O O . ASP A 1 562 ? 41.296 0.008 -25.713 1.00 69.00 562 ASP A O 1
ATOM 4174 N N . ASP A 1 563 ? 42.397 1.945 -25.366 1.00 58.28 563 ASP A N 1
ATOM 4175 C CA . ASP A 1 563 ? 43.747 1.527 -25.765 1.00 58.28 563 ASP A CA 1
ATOM 4176 C C . ASP A 1 563 ? 44.388 0.473 -24.828 1.00 58.28 563 ASP A C 1
ATOM 4178 O O . ASP A 1 563 ? 45.508 0.016 -25.071 1.00 58.28 563 ASP A O 1
ATOM 4182 N N . GLY A 1 564 ? 43.705 0.073 -23.746 1.00 66.31 564 GLY A N 1
ATOM 4183 C CA . GLY A 1 564 ? 44.273 -0.753 -22.670 1.00 66.31 564 GLY A CA 1
ATOM 4184 C C . GLY A 1 564 ? 43.935 -2.252 -22.660 1.00 66.31 564 GLY A C 1
ATOM 4185 O O . GLY A 1 564 ? 44.534 -2.983 -21.869 1.00 66.31 564 GLY A O 1
ATOM 4186 N N . LEU A 1 565 ? 42.995 -2.742 -23.481 1.00 59.69 565 LEU A N 1
ATOM 4187 C CA . LEU A 1 565 ? 42.438 -4.100 -23.339 1.00 59.69 565 LEU A CA 1
ATOM 4188 C C . LEU A 1 565 ? 42.757 -5.083 -24.478 1.00 59.69 565 LEU A C 1
ATOM 4190 O O . LEU A 1 565 ? 43.055 -4.722 -25.614 1.00 59.69 565 LEU A O 1
ATOM 4194 N N . ILE A 1 566 ? 42.642 -6.378 -24.152 1.00 60.09 566 ILE A N 1
ATOM 4195 C CA . ILE A 1 566 ? 42.692 -7.502 -25.099 1.00 60.09 566 ILE A CA 1
ATOM 4196 C C . ILE A 1 566 ? 41.632 -7.296 -26.202 1.00 60.09 566 ILE A C 1
ATOM 4198 O O . ILE A 1 566 ? 40.485 -6.968 -25.912 1.00 60.09 566 ILE A O 1
ATOM 4202 N N . GLN A 1 567 ? 42.035 -7.535 -27.459 1.00 65.31 567 GLN A N 1
ATOM 4203 C CA . GLN A 1 567 ? 41.364 -7.241 -28.744 1.00 65.31 567 GLN A CA 1
ATOM 4204 C C . GLN A 1 567 ? 40.018 -7.954 -28.999 1.00 65.31 567 GLN A C 1
ATOM 4206 O O . GLN A 1 567 ? 39.812 -8.609 -30.031 1.00 65.31 567 GLN A O 1
ATOM 4211 N N . VAL A 1 568 ? 39.077 -7.867 -28.075 1.00 71.19 568 VAL A N 1
ATOM 4212 C CA . VAL A 1 568 ? 37.780 -8.527 -28.190 1.00 71.19 568 VAL A CA 1
ATOM 4213 C C . VAL A 1 568 ? 36.849 -7.621 -29.014 1.00 71.19 568 VAL A C 1
ATOM 4215 O O . VAL A 1 568 ? 36.430 -6.573 -28.550 1.00 71.19 568 VAL A O 1
ATOM 4218 N N . GLY A 1 569 ? 36.604 -7.961 -30.284 1.00 84.94 569 GLY A N 1
ATOM 4219 C CA . GLY A 1 569 ? 35.776 -7.155 -31.201 1.00 84.94 569 GLY A CA 1
ATOM 4220 C C . GLY A 1 569 ? 34.346 -7.676 -31.333 1.00 84.94 569 GLY A C 1
ATOM 4221 O O . GLY A 1 569 ? 33.835 -8.332 -30.431 1.00 84.94 569 GLY A O 1
ATOM 4222 N N . ASN A 1 570 ? 33.700 -7.431 -32.471 1.00 93.81 570 ASN A N 1
ATOM 4223 C CA . ASN A 1 570 ? 32.351 -7.927 -32.762 1.00 93.81 570 ASN A CA 1
ATOM 4224 C C . ASN A 1 570 ? 32.385 -9.132 -33.716 1.00 93.81 570 ASN A C 1
ATOM 4226 O O . ASN A 1 570 ? 33.186 -9.166 -34.649 1.00 93.81 570 ASN A O 1
ATOM 4230 N N . VAL A 1 571 ? 31.479 -10.100 -33.557 1.00 95.25 571 VAL A N 1
ATOM 4231 C CA . VAL A 1 571 ? 31.315 -11.224 -34.497 1.00 95.25 571 VAL A CA 1
ATOM 4232 C C . VAL A 1 571 ? 29.931 -11.180 -35.134 1.00 95.25 571 VAL A C 1
ATOM 4234 O O . VAL A 1 571 ? 28.925 -11.461 -34.488 1.00 95.25 571 VAL A O 1
ATOM 4237 N N . PHE A 1 572 ? 29.882 -10.894 -36.432 1.00 97.12 572 PHE A N 1
ATOM 4238 C CA . PHE A 1 572 ? 28.664 -10.840 -37.235 1.00 97.12 572 PHE A CA 1
ATOM 4239 C C . PHE A 1 572 ? 28.525 -12.107 -38.084 1.00 97.12 572 PHE A C 1
ATOM 4241 O O . PHE A 1 572 ? 29.157 -12.258 -39.132 1.00 97.12 572 PHE A O 1
ATOM 4248 N N . ASN A 1 573 ? 27.675 -13.034 -37.644 1.00 97.81 573 ASN A N 1
ATOM 4249 C CA . ASN A 1 573 ? 27.386 -14.288 -38.346 1.00 97.81 573 ASN A CA 1
ATOM 4250 C C . ASN A 1 573 ? 26.344 -14.143 -39.469 1.00 97.81 573 ASN A C 1
ATOM 4252 O O . ASN A 1 573 ? 26.113 -15.093 -40.214 1.00 97.81 573 ASN A O 1
ATOM 4256 N N . SER A 1 574 ? 25.734 -12.965 -39.613 1.00 97.56 574 SER A N 1
ATOM 4257 C CA . SER A 1 574 ? 24.743 -12.650 -40.645 1.00 97.56 574 SER A CA 1
ATOM 4258 C C . SER A 1 574 ? 25.075 -11.337 -41.367 1.00 97.56 574 SER A C 1
ATOM 4260 O O . SER A 1 574 ? 26.179 -10.807 -41.244 1.00 97.56 574 SER A O 1
ATOM 4262 N N . SER A 1 575 ? 24.145 -10.827 -42.176 1.00 97.81 575 SER A N 1
ATOM 4263 C CA . SER A 1 575 ? 24.320 -9.565 -42.899 1.00 97.81 575 SER A CA 1
ATOM 4264 C C . SER A 1 575 ? 24.309 -8.359 -41.963 1.00 97.81 575 SER A C 1
ATOM 4266 O O . SER A 1 575 ? 23.463 -8.284 -41.071 1.00 97.81 575 SER A O 1
ATOM 4268 N N . VAL A 1 576 ? 25.165 -7.381 -42.248 1.00 97.62 576 VAL A N 1
ATOM 4269 C CA . VAL A 1 576 ? 25.196 -6.072 -41.587 1.00 97.62 576 VAL A CA 1
ATOM 4270 C C . VAL A 1 576 ? 24.853 -5.004 -42.621 1.00 97.62 576 VAL A C 1
ATOM 4272 O O . VAL A 1 576 ? 25.491 -4.928 -43.673 1.00 97.62 576 VAL A O 1
ATOM 4275 N N . TYR A 1 577 ? 23.835 -4.197 -42.344 1.00 98.06 577 TYR A N 1
ATOM 4276 C CA . TYR A 1 577 ? 23.414 -3.075 -43.176 1.00 98.06 577 TYR A CA 1
ATOM 4277 C C . TYR A 1 577 ? 23.503 -1.777 -42.380 1.00 98.06 577 TYR A C 1
ATOM 4279 O O . TYR A 1 577 ? 22.815 -1.636 -41.372 1.00 98.06 577 TYR A O 1
ATOM 4287 N N . LEU A 1 578 ? 24.316 -0.841 -42.863 1.00 97.88 578 LEU A N 1
ATOM 4288 C CA . LEU A 1 578 ? 24.507 0.487 -42.293 1.00 97.88 578 LEU A CA 1
ATOM 4289 C C . LEU A 1 578 ? 24.054 1.538 -43.313 1.00 97.88 578 LEU A C 1
ATOM 4291 O O . LEU A 1 578 ? 24.443 1.479 -44.485 1.00 97.88 578 LEU A O 1
ATOM 4295 N N . TYR A 1 579 ? 23.257 2.501 -42.867 1.00 97.81 579 TYR A N 1
ATOM 4296 C CA . TYR A 1 579 ? 22.847 3.663 -43.649 1.00 97.81 579 TYR A CA 1
ATOM 4297 C C . TYR A 1 579 ? 23.075 4.925 -42.820 1.00 97.81 579 TYR A C 1
ATOM 4299 O O . TYR A 1 579 ? 22.440 5.052 -41.775 1.00 97.81 579 TYR A O 1
ATOM 4307 N N . GLY A 1 580 ? 23.980 5.796 -43.275 1.00 94.50 580 GLY A N 1
ATOM 4308 C CA . GLY A 1 580 ? 24.431 6.962 -42.509 1.00 94.50 580 GLY A CA 1
ATOM 4309 C C . GLY A 1 580 ? 23.432 8.112 -42.442 1.00 94.50 580 GLY A C 1
ATOM 4310 O O . GLY A 1 580 ? 23.525 8.896 -41.522 1.00 94.50 580 GLY A O 1
ATOM 4311 N N . GLY A 1 581 ? 22.415 8.144 -43.312 1.00 95.75 581 GLY A N 1
ATOM 4312 C CA . GLY A 1 581 ? 21.375 9.167 -43.229 1.00 95.75 581 GLY A CA 1
ATOM 4313 C C . GLY A 1 581 ? 21.430 10.174 -44.369 1.00 95.75 581 GLY A C 1
ATOM 4314 O O . GLY A 1 581 ? 21.649 9.810 -45.530 1.00 95.75 581 GLY A O 1
ATOM 4315 N N . SER A 1 582 ? 21.116 11.429 -44.055 1.00 95.00 582 SER A N 1
ATOM 4316 C CA . SER A 1 582 ? 21.266 12.580 -44.956 1.00 95.00 582 SER A CA 1
ATOM 4317 C C . SER A 1 582 ? 22.268 13.613 -44.428 1.00 95.00 582 SER A C 1
ATOM 4319 O O . SER A 1 582 ? 22.123 14.798 -44.746 1.00 95.00 582 SER A O 1
ATOM 4321 N N . GLY A 1 583 ? 23.205 13.188 -43.579 1.00 91.94 583 GLY A N 1
ATOM 4322 C CA . GLY A 1 583 ? 24.282 14.009 -43.048 1.00 91.94 583 GLY A CA 1
ATOM 4323 C C . GLY A 1 583 ? 25.299 14.439 -44.093 1.00 91.94 583 GLY A C 1
ATOM 4324 O O . GLY A 1 583 ? 25.224 14.048 -45.259 1.00 91.94 583 GLY A O 1
ATOM 4325 N N . THR A 1 584 ? 26.230 15.302 -43.681 1.00 92.50 584 THR A N 1
ATOM 4326 C CA . THR A 1 584 ? 27.374 15.711 -44.522 1.00 92.50 584 THR A CA 1
ATOM 4327 C C . THR A 1 584 ? 28.717 15.195 -44.015 1.00 92.50 584 THR A C 1
ATOM 4329 O O . THR A 1 584 ? 29.726 15.396 -44.691 1.00 92.50 584 THR A O 1
ATOM 4332 N N . GLU A 1 585 ? 28.749 14.605 -42.817 1.00 94.81 585 GLU A N 1
ATOM 4333 C CA . GLU A 1 585 ? 29.960 14.037 -42.213 1.00 94.81 585 GLU A CA 1
ATOM 4334 C C . GLU A 1 585 ? 29.673 12.680 -41.548 1.00 94.81 585 GLU A C 1
ATOM 4336 O O . GLU A 1 585 ? 30.211 12.363 -40.483 1.00 94.81 585 GLU A O 1
ATOM 4341 N N . ASP A 1 586 ? 28.828 11.863 -42.180 1.00 95.88 586 ASP A N 1
ATOM 4342 C CA . ASP A 1 586 ? 28.447 10.564 -41.629 1.00 95.88 586 ASP A CA 1
ATOM 4343 C C . ASP A 1 586 ? 29.654 9.620 -41.648 1.00 95.88 586 ASP A C 1
ATOM 4345 O O . ASP A 1 586 ? 30.246 9.334 -42.697 1.00 95.88 586 ASP A O 1
ATOM 4349 N N . THR A 1 587 ? 30.027 9.108 -40.476 1.00 96.81 587 THR A N 1
ATOM 4350 C CA . THR A 1 587 ? 31.258 8.342 -40.269 1.00 96.81 587 THR A CA 1
ATOM 4351 C C . THR A 1 587 ? 30.968 6.911 -39.817 1.00 96.81 587 THR A C 1
ATOM 4353 O O . THR A 1 587 ? 30.291 6.672 -38.821 1.00 96.81 587 THR A O 1
ATOM 4356 N N . ALA A 1 588 ? 31.540 5.929 -40.513 1.00 95.44 588 ALA A N 1
ATOM 4357 C CA . ALA A 1 588 ? 31.596 4.539 -40.068 1.00 95.44 588 ALA A CA 1
ATOM 4358 C C . ALA A 1 588 ? 33.050 4.153 -39.761 1.00 95.44 588 ALA A C 1
ATOM 4360 O O . ALA A 1 588 ? 33.896 4.157 -40.655 1.00 95.44 588 ALA A O 1
ATOM 4361 N N . VAL A 1 589 ? 33.336 3.800 -38.506 1.00 93.69 589 VAL A N 1
ATOM 4362 C CA . VAL A 1 589 ? 34.672 3.425 -38.025 1.00 93.69 589 VAL A CA 1
ATOM 4363 C C . VAL A 1 589 ? 34.729 1.935 -37.707 1.00 93.69 589 VAL A C 1
ATOM 4365 O O . VAL A 1 589 ? 33.988 1.434 -36.858 1.00 93.69 589 VAL A O 1
ATOM 4368 N N . TYR A 1 590 ? 35.664 1.234 -38.341 1.00 90.19 590 TYR A N 1
ATOM 4369 C CA . TYR A 1 590 ? 35.969 -0.172 -38.103 1.00 90.19 590 TYR A CA 1
ATOM 4370 C C . TYR A 1 590 ? 37.323 -0.264 -37.412 1.00 90.19 590 TYR A C 1
ATOM 4372 O O . TYR A 1 590 ? 38.374 -0.286 -38.051 1.00 90.19 590 TYR A O 1
ATOM 4380 N N . GLN A 1 591 ? 37.331 -0.323 -36.083 1.00 86.94 591 GLN A N 1
ATOM 4381 C CA . GLN A 1 591 ? 38.599 -0.280 -35.364 1.00 86.94 591 GLN A CA 1
ATOM 4382 C C . GLN A 1 591 ? 39.399 -1.568 -35.575 1.00 86.94 591 GLN A C 1
ATOM 4384 O O . GLN A 1 591 ? 38.990 -2.662 -35.176 1.00 86.94 591 GLN A O 1
ATOM 4389 N N . THR A 1 592 ? 40.566 -1.425 -36.203 1.00 77.88 592 THR A N 1
ATOM 4390 C CA . THR A 1 592 ? 41.450 -2.536 -36.584 1.00 77.88 592 THR A CA 1
ATOM 4391 C C . THR A 1 592 ? 42.222 -3.127 -35.409 1.00 77.88 592 THR A C 1
ATOM 4393 O O . THR A 1 592 ? 42.755 -4.228 -35.521 1.00 77.88 592 THR A O 1
ATOM 4396 N N . SER A 1 593 ? 42.300 -2.409 -34.287 1.00 76.88 593 SER A N 1
ATOM 4397 C CA . SER A 1 593 ? 42.847 -2.918 -33.026 1.00 76.88 593 SER A CA 1
ATOM 4398 C C . SER A 1 593 ? 41.953 -3.986 -32.381 1.00 76.88 593 SER A C 1
ATOM 4400 O O . SER A 1 593 ? 42.406 -4.664 -31.464 1.00 76.88 593 SER A O 1
ATOM 4402 N N . PHE A 1 594 ? 40.727 -4.193 -32.881 1.00 76.19 594 PHE A N 1
ATOM 4403 C CA . PHE A 1 594 ? 39.762 -5.161 -32.361 1.00 76.19 594 PHE A CA 1
ATOM 4404 C C . PHE A 1 594 ? 39.409 -6.228 -33.395 1.00 76.19 594 PHE A C 1
ATOM 4406 O O . PHE A 1 594 ? 39.336 -5.973 -34.599 1.00 76.19 594 PHE A O 1
ATOM 4413 N N . THR A 1 595 ? 39.128 -7.443 -32.920 1.00 84.12 595 THR A N 1
ATOM 4414 C CA . THR A 1 595 ? 38.772 -8.575 -33.788 1.00 84.12 595 THR A CA 1
ATOM 4415 C C . THR A 1 595 ? 37.320 -8.467 -34.272 1.00 84.12 595 THR A C 1
ATOM 4417 O O . THR A 1 595 ? 36.440 -9.182 -33.797 1.00 84.12 595 THR A O 1
ATOM 4420 N N . ASN A 1 596 ? 37.047 -7.556 -35.209 1.00 89.94 596 ASN A N 1
ATOM 4421 C CA . ASN A 1 596 ? 35.759 -7.465 -35.895 1.00 89.94 596 ASN A CA 1
ATOM 4422 C C . ASN A 1 596 ? 35.683 -8.507 -37.025 1.00 89.94 596 ASN A C 1
ATOM 4424 O O . ASN A 1 596 ? 36.414 -8.428 -38.012 1.00 89.94 596 ASN A O 1
ATOM 4428 N N . LYS A 1 597 ? 34.798 -9.498 -36.897 1.00 93.62 597 LYS A N 1
ATOM 4429 C CA . LYS A 1 597 ? 34.644 -10.611 -37.844 1.00 93.62 597 LYS A CA 1
ATOM 4430 C C . LYS A 1 597 ? 33.286 -10.560 -38.537 1.00 93.62 597 LYS A C 1
ATOM 4432 O O . LYS A 1 597 ? 32.255 -10.691 -37.886 1.00 93.62 597 LYS A O 1
ATOM 4437 N N . PHE A 1 598 ? 33.286 -10.471 -39.866 1.00 95.12 598 PHE A N 1
ATOM 4438 C CA . PHE A 1 598 ? 32.078 -10.485 -40.696 1.00 95.12 598 PHE A CA 1
ATOM 4439 C C . PHE A 1 598 ? 32.003 -11.785 -41.501 1.00 95.12 598 PHE A C 1
ATOM 4441 O O . PHE A 1 598 ? 32.709 -11.953 -42.491 1.00 95.12 598 PHE A O 1
ATOM 4448 N N . ASN A 1 599 ? 31.150 -12.716 -41.076 1.00 96.06 599 ASN A N 1
ATOM 4449 C CA . ASN A 1 599 ? 30.886 -13.949 -41.827 1.00 96.06 599 ASN A CA 1
ATOM 4450 C C . ASN A 1 599 ? 29.771 -13.763 -42.867 1.00 96.06 599 ASN A C 1
ATOM 4452 O O . ASN A 1 599 ? 29.668 -14.550 -43.807 1.00 96.06 599 ASN A O 1
ATOM 4456 N N . GLY A 1 600 ? 28.930 -12.738 -42.700 1.00 93.94 600 GLY A N 1
ATOM 4457 C CA . GLY A 1 600 ? 27.935 -12.320 -43.684 1.00 93.94 600 GLY A CA 1
ATOM 4458 C C . GLY A 1 600 ? 28.354 -11.080 -44.475 1.00 93.94 600 GLY A C 1
ATOM 4459 O O . GLY A 1 600 ? 29.437 -10.523 -44.305 1.00 93.94 600 GLY A O 1
ATOM 4460 N N . ARG A 1 601 ? 27.465 -10.629 -45.367 1.00 96.25 601 ARG A N 1
ATOM 4461 C CA . ARG A 1 601 ? 27.689 -9.425 -46.175 1.00 96.25 601 ARG A CA 1
ATOM 4462 C C . ARG A 1 601 ? 27.553 -8.167 -45.318 1.00 96.25 601 ARG A C 1
ATOM 4464 O O . ARG A 1 601 ? 26.475 -7.911 -44.787 1.00 96.25 601 ARG A O 1
ATOM 4471 N N . LEU A 1 602 ? 28.598 -7.348 -45.295 1.00 95.94 602 LEU A N 1
ATOM 4472 C CA . LEU A 1 602 ? 28.550 -5.961 -44.841 1.00 95.94 602 LEU A CA 1
ATOM 4473 C C . LEU A 1 602 ? 28.141 -5.048 -46.008 1.00 95.94 602 LEU A C 1
ATOM 4475 O O . LEU A 1 602 ? 28.646 -5.177 -47.123 1.00 95.94 602 LEU A O 1
ATOM 4479 N N . THR A 1 603 ? 27.186 -4.153 -45.780 1.00 96.69 603 THR A N 1
ATOM 4480 C CA . THR A 1 603 ? 26.780 -3.106 -46.725 1.00 96.69 603 THR A CA 1
ATOM 4481 C C . THR A 1 603 ? 26.673 -1.790 -45.975 1.00 96.69 603 THR A C 1
ATOM 4483 O O . THR A 1 603 ? 25.780 -1.644 -45.149 1.00 96.69 603 THR A O 1
ATOM 4486 N N . ALA A 1 604 ? 27.546 -0.839 -46.295 1.00 95.25 604 ALA A N 1
ATOM 4487 C CA . ALA A 1 604 ? 27.462 0.539 -45.827 1.00 95.25 604 ALA A CA 1
ATOM 4488 C C . ALA A 1 604 ? 27.053 1.449 -46.993 1.00 95.25 604 ALA A C 1
ATOM 4490 O O . ALA A 1 604 ? 27.519 1.265 -48.123 1.00 95.25 604 ALA A O 1
ATOM 4491 N N . ARG A 1 605 ? 26.137 2.386 -46.748 1.00 95.25 605 ARG A N 1
ATOM 4492 C CA . ARG A 1 605 ? 25.656 3.372 -47.727 1.00 95.25 605 ARG A CA 1
ATOM 4493 C C . ARG A 1 605 ? 25.499 4.729 -47.060 1.00 95.25 605 ARG A C 1
ATOM 4495 O O . ARG A 1 605 ? 25.146 4.767 -45.889 1.00 95.25 605 ARG A O 1
ATOM 4502 N N . ALA A 1 606 ? 25.671 5.792 -47.846 1.00 90.75 606 ALA A N 1
ATOM 4503 C CA . ALA A 1 606 ? 25.516 7.170 -47.380 1.00 90.75 606 ALA A CA 1
ATOM 4504 C C . ALA A 1 606 ? 26.382 7.465 -46.141 1.00 90.75 606 ALA A C 1
ATOM 4506 O O . ALA A 1 606 ? 25.881 7.969 -45.157 1.00 90.75 606 ALA A O 1
ATOM 4507 N N . PHE A 1 607 ? 27.654 7.062 -46.192 1.00 89.44 607 PHE A N 1
ATOM 4508 C CA . PHE A 1 607 ? 28.685 7.503 -45.255 1.00 89.44 607 PHE A CA 1
ATOM 4509 C C . PHE A 1 607 ? 29.718 8.287 -46.056 1.00 89.44 607 PHE A C 1
ATOM 4511 O O . PHE A 1 607 ? 30.131 7.823 -47.127 1.00 89.44 607 PHE A O 1
ATOM 4518 N N . ASP A 1 608 ? 30.126 9.440 -45.541 1.00 91.19 608 ASP A N 1
ATOM 4519 C CA . ASP A 1 608 ? 31.175 10.278 -46.121 1.00 91.19 608 ASP A CA 1
ATOM 4520 C C . ASP A 1 608 ? 32.560 9.714 -45.800 1.00 91.19 608 ASP A C 1
ATOM 4522 O O . ASP A 1 608 ? 33.473 9.760 -46.629 1.00 91.19 608 ASP A O 1
ATOM 4526 N N . ILE A 1 609 ? 32.698 9.121 -44.609 1.00 85.62 609 ILE A N 1
ATOM 4527 C CA . ILE A 1 609 ? 33.950 8.560 -44.109 1.00 85.62 609 ILE A CA 1
ATOM 4528 C C . ILE A 1 609 ? 33.734 7.099 -43.711 1.00 85.62 609 ILE A C 1
ATOM 4530 O O . ILE A 1 609 ? 32.882 6.769 -42.888 1.00 85.62 609 ILE A O 1
ATOM 4534 N N . ILE A 1 610 ? 34.541 6.212 -44.291 1.00 86.31 610 ILE A N 1
ATOM 4535 C CA . ILE A 1 610 ? 34.625 4.798 -43.918 1.00 86.31 610 ILE A CA 1
ATOM 4536 C C . ILE A 1 610 ? 36.087 4.528 -43.565 1.00 86.31 610 ILE A C 1
ATOM 4538 O O . ILE A 1 610 ? 36.923 4.463 -44.469 1.00 86.31 610 ILE A O 1
ATOM 4542 N N . ASN A 1 611 ? 36.372 4.419 -42.265 1.00 85.19 611 ASN A N 1
ATOM 4543 C CA . ASN A 1 611 ? 37.720 4.237 -41.714 1.00 85.19 611 ASN A CA 1
ATOM 4544 C C . ASN A 1 611 ? 37.968 2.805 -41.257 1.00 85.19 611 ASN A C 1
ATOM 4546 O O . ASN A 1 611 ? 37.107 2.278 -40.512 1.00 85.19 611 ASN A O 1
#

Organism: NCBI:txid48464

pLDDT: mean 92.41, std 11.1, range [41.56, 98.69]